Protein AF-S9VY07-F1 (afdb_monomer_lite)

Foldseek 3Di:
DDDDPDPPVPPPPVLQCQVVLVVLQVVLVVLVVQVPDVPRPDPPDLVVVLVVLVVVLVSCLVRLPRYDCVRHLVSVLSSVLSLPCLVVVDVSSLVSSVVSLLSLLVRSQQLSSSLSSLLSSLVSNVVVDPDPPRDPVSVLVNLVSLLVSLLSSLVSLLVRNDLVRQDPDLCQLVSLVVSLVSLVVSVVVCVVVVNPNVDDPVSSLNSNLSSLLSNLSSLLRRPPAPVSSVVSLVVSPVVHPDDLSSLLSVLVSLLSNLVVDDDDPVVLVVSLVVLLVSLVVNLVNPPDPPPPPDDDDDDDDDDPPPPPPPPDDPVSLVSSQSSLQSSLLSLLVVLDPVSLVSNLVSLVCCLVSVHALECSSCLSSLQSLLCVLHPVLVVSVCSNCVVRVYDDDLSSVLSVLSSCLNVLPLPVLVVSVVVCCVVPPPCVVVHDPSSVVSCVSSVNDDDDPPPPDDPVVVVVVVVVVPDDDDDDDDDDD

Radius of gyration: 31.9 Å; chains: 1; bounding box: 87×49×98 Å

Secondary structure (DSSP, 8-state):
-------GGGS--TTTTHHHHHHHHHHHHHHHHHHTSSS-SS---HHHHHHHHHHHHHHHHHHTTT--HHHHHHHHHHHHHHT-TTTS--HHHHHHHHHHHHHHHHH--GGGHHHHHHHHHHHHHHHT---TT--HHHHHHHHHHHHHHHHHHHHHHHHH--GGG--SS--HHHHHHHHHHHHHHHHHHHHHTTSTT---HHHHHHHHHHHHHHHHHHHHHH-SSHHHHHHHHHHHHHHS---HHHHHHHHHHHHHHHHHS---HHHHHHHHHHHHHHHHHHHHTS-----------------TT--------HHHHHHHHHHHHHHHHHHHHT--HHHHHHHHHHHHHHHHHT----HHHHHHHHHHHHTTT-THHHHHHHIIIIIT-----HHHHHHHHHHHHHHT-HHHHHHHHHHHHHHSTTHHHHS-HHHHHHHHHTTSSPPPP--S---HHHHHHHHHTT---PPPP----

Organism: NCBI:txid28005

Sequence (477 aa):
MTGGVVPLSSRAPAADGSALALFLDGAARFVMAGRGQTPPAVGLDAPWFGRFTDMLLRVLVANERTLQLARVGDALAHFLGLFDPDMDRSPPFEEAYFHFLSQLCACVTHEALGSRLALTVLRAAATAGDADGWSDDVLLARDRRHLRLARLCALHTVQHLTPANRPADRHVAALLQYTLERVDAVFQNNANQGNLLQLEESYEVQVRTEVTVALLRALRLEADSPDTFLRGATALADRCPSTVPIECELIAGKADLLEAFELEADVRQVVYTDLVTSLRNLVSYRPKTVSSAAGSGYSDTDDPDDIGVTLLDEETQKSLQEAHRIVLNALCGSHKEQCVQDAYNIVVVHKYHGLVVTKEIILPLTDLLSRRGDCRVFNLVDLCVLYSNSTVDMDIITHLFRSCAVAGDVYRAKTLLQLLQETIPGFLLKASAEVKDALRTLGILEAQPLHLFVSEEEQLVRSAMGIELTPPARLKR

pLDDT: mean 79.7, std 17.17, range [28.83, 95.88]

Structure (mmCIF, N/CA/C/O backbone):
data_AF-S9VY07-F1
#
_entry.id   AF-S9VY07-F1
#
loop_
_atom_site.group_PDB
_atom_site.id
_atom_site.type_symbol
_atom_site.label_atom_id
_atom_site.label_alt_id
_atom_site.label_comp_id
_atom_s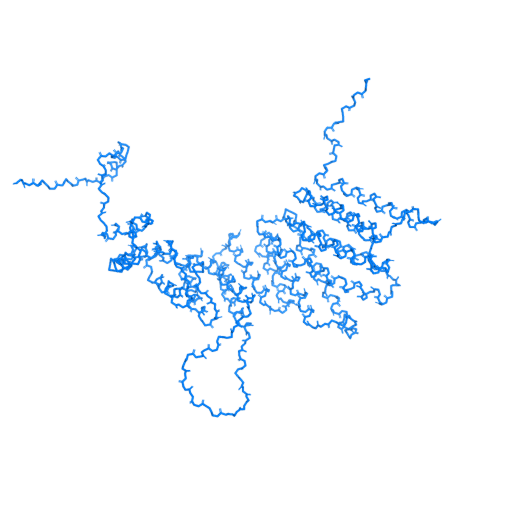ite.label_asym_id
_atom_site.label_entity_id
_atom_site.label_seq_id
_atom_site.pdbx_PDB_ins_code
_atom_site.Cartn_x
_atom_site.Cartn_y
_atom_site.Cartn_z
_atom_site.occupancy
_atom_site.B_iso_or_equiv
_atom_site.auth_seq_id
_atom_site.auth_comp_id
_atom_site.auth_asym_id
_atom_site.auth_atom_id
_atom_site.pdbx_PDB_model_num
ATOM 1 N N . MET A 1 1 ? -19.137 27.748 -51.843 1.00 38.47 1 MET A N 1
ATOM 2 C CA . MET A 1 1 ? -19.829 26.876 -50.873 1.00 38.47 1 MET A CA 1
ATOM 3 C C . MET A 1 1 ? -19.461 25.431 -51.169 1.00 38.47 1 MET A C 1
ATOM 5 O O . MET A 1 1 ? -19.992 24.868 -52.111 1.00 38.47 1 MET A O 1
ATOM 9 N N . THR A 1 2 ? -18.553 24.845 -50.395 1.00 37.09 2 THR A N 1
ATOM 10 C CA . THR A 1 2 ? -18.389 23.384 -50.285 1.00 37.09 2 THR A CA 1
ATOM 11 C C . THR A 1 2 ? -18.210 23.086 -48.804 1.00 37.09 2 THR A C 1
ATOM 13 O O . THR A 1 2 ? -17.099 22.942 -48.301 1.00 37.09 2 THR A O 1
ATOM 16 N N . GLY A 1 3 ? -19.331 23.132 -48.081 1.00 42.41 3 GLY A N 1
ATOM 17 C CA . GLY A 1 3 ? -19.412 22.717 -46.688 1.00 42.41 3 GLY A CA 1
ATOM 18 C C . GLY A 1 3 ? -19.311 21.201 -46.619 1.00 42.41 3 GLY A C 1
ATOM 19 O O . GLY A 1 3 ? -20.312 20.507 -46.759 1.00 42.41 3 GLY A O 1
ATOM 20 N N . GLY A 1 4 ? -18.095 20.693 -46.441 1.00 37.75 4 GLY A N 1
ATOM 21 C CA . GLY A 1 4 ? -17.877 19.317 -46.021 1.00 37.75 4 GLY A CA 1
ATOM 22 C C . GLY A 1 4 ? -18.123 19.225 -44.521 1.00 37.75 4 GLY A C 1
ATOM 23 O O . GLY A 1 4 ? -17.269 19.615 -43.729 1.00 37.75 4 GLY A O 1
ATOM 24 N N . VAL A 1 5 ? -19.298 18.739 -44.126 1.00 45.44 5 VAL A N 1
ATOM 25 C CA . VAL A 1 5 ? -19.537 18.294 -42.751 1.00 45.44 5 VAL A CA 1
ATOM 26 C C . VAL A 1 5 ? -18.712 17.025 -42.558 1.00 45.44 5 VAL A C 1
ATOM 28 O O . VAL A 1 5 ? -19.058 15.968 -43.078 1.00 45.44 5 VAL A O 1
ATOM 31 N N . VAL A 1 6 ? -17.587 17.143 -41.855 1.00 42.41 6 VAL A N 1
ATOM 32 C CA . VAL A 1 6 ? -16.815 15.984 -41.400 1.00 42.41 6 VAL A CA 1
ATOM 33 C C . VAL A 1 6 ? -17.680 15.250 -40.368 1.00 42.41 6 VAL A C 1
ATOM 35 O O . VAL A 1 6 ? -18.081 15.877 -39.381 1.00 42.41 6 VAL A O 1
ATOM 38 N N . PRO A 1 7 ? -18.025 13.968 -40.575 1.00 41.81 7 PRO A N 1
ATOM 39 C CA . PRO A 1 7 ? -18.867 13.244 -39.637 1.00 41.81 7 PRO A CA 1
ATOM 40 C C . PRO A 1 7 ? -18.153 13.154 -38.284 1.00 41.81 7 PRO A C 1
ATOM 42 O O . PRO A 1 7 ? -16.961 12.865 -38.210 1.00 41.81 7 PRO A O 1
ATOM 45 N N . LEU A 1 8 ? -18.877 13.391 -37.188 1.00 43.81 8 LEU A N 1
ATOM 46 C CA . LEU A 1 8 ? -18.336 13.289 -35.823 1.00 43.81 8 LEU A CA 1
ATOM 47 C C . LEU A 1 8 ? -17.736 11.900 -35.514 1.00 43.81 8 LEU A C 1
ATOM 49 O O . LEU A 1 8 ? -16.952 11.781 -34.579 1.00 43.81 8 LEU A O 1
ATOM 53 N N . SER A 1 9 ? -18.039 10.882 -36.329 1.00 42.19 9 SER A N 1
ATOM 54 C CA . SER A 1 9 ? -17.461 9.535 -36.274 1.00 42.19 9 SER A CA 1
ATOM 55 C C . SER A 1 9 ? -16.037 9.415 -36.835 1.00 42.19 9 SER A C 1
ATOM 57 O O . SER A 1 9 ? -15.424 8.368 -36.662 1.00 42.19 9 SER A O 1
ATOM 59 N N . SER A 1 10 ? -15.495 10.440 -37.507 1.00 41.25 10 SER A N 1
ATOM 60 C CA . SER A 1 10 ? -14.127 10.424 -38.055 1.00 41.25 10 SER A CA 1
ATOM 61 C C . SER A 1 10 ? -13.125 11.238 -37.232 1.00 41.25 10 SER A C 1
ATOM 63 O O . SER A 1 10 ? -11.996 11.456 -37.672 1.00 41.25 10 SER A O 1
ATOM 65 N N . ARG A 1 11 ? -13.514 11.718 -36.044 1.00 47.41 11 ARG A N 1
ATOM 66 C CA . ARG A 1 11 ? -12.556 12.268 -35.082 1.00 47.41 11 ARG A CA 1
ATOM 67 C C . ARG A 1 11 ? -11.916 11.089 -34.361 1.00 47.41 11 ARG A C 1
ATOM 69 O O . ARG A 1 11 ? -12.571 10.459 -33.538 1.00 47.41 11 ARG A O 1
ATOM 76 N N . ALA A 1 12 ? -10.650 10.796 -34.666 1.00 46.84 12 ALA A N 1
ATOM 77 C CA . ALA A 1 12 ? -9.834 9.995 -33.760 1.00 46.84 12 ALA A CA 1
ATOM 78 C C . ALA A 1 12 ? -9.990 10.613 -32.359 1.00 46.84 12 ALA A C 1
ATOM 80 O O . ALA A 1 12 ? -9.807 11.832 -32.236 1.00 46.84 12 ALA A O 1
ATOM 81 N N . PRO A 1 13 ? -10.404 9.854 -31.331 1.00 52.97 13 PRO A N 1
ATOM 82 C CA . PRO A 1 13 ? -10.549 10.421 -30.004 1.00 52.97 13 PRO A CA 1
ATOM 83 C C . PRO A 1 13 ? -9.169 10.920 -29.577 1.00 52.97 13 PRO A C 1
ATOM 85 O O . PRO A 1 13 ? -8.251 10.141 -29.361 1.00 52.97 13 PRO A O 1
ATOM 88 N N . ALA A 1 14 ? -8.977 12.237 -29.509 1.00 58.03 14 ALA A N 1
ATOM 89 C CA . ALA A 1 14 ? -7.702 12.790 -29.052 1.00 58.03 14 ALA A CA 1
ATOM 90 C C . ALA A 1 14 ? -7.455 12.449 -27.571 1.00 58.03 14 ALA A C 1
ATOM 92 O O . ALA A 1 14 ? -6.312 12.376 -27.133 1.00 58.03 14 ALA A O 1
ATOM 93 N N . ALA A 1 15 ? -8.538 12.202 -26.829 1.00 68.94 15 ALA A N 1
ATOM 94 C CA . ALA A 1 15 ? -8.528 11.959 -25.397 1.00 68.94 15 ALA A CA 1
ATOM 95 C C . ALA A 1 15 ? -7.979 10.574 -25.009 1.00 68.94 15 ALA A C 1
ATOM 97 O O . ALA A 1 15 ? -7.348 10.460 -23.965 1.00 68.94 15 ALA A O 1
ATOM 98 N N . ASP A 1 16 ? -8.168 9.537 -25.836 1.00 79.56 16 ASP A N 1
ATOM 99 C CA . ASP A 1 16 ? -7.760 8.160 -25.492 1.00 79.56 16 ASP A CA 1
ATOM 100 C C . ASP A 1 16 ? -6.270 7.864 -25.735 1.00 79.56 16 ASP A C 1
ATOM 102 O O . ASP A 1 16 ? -5.786 6.770 -25.442 1.00 79.56 16 ASP A O 1
ATOM 106 N N . GLY A 1 17 ? -5.536 8.847 -26.263 1.00 83.81 17 GLY A N 1
ATOM 107 C CA . GLY A 1 17 ? -4.116 8.737 -26.577 1.00 83.81 17 GLY A CA 1
ATOM 108 C C . GLY A 1 17 ? -3.799 8.284 -28.004 1.00 83.81 17 GLY A C 1
ATOM 109 O O . GLY A 1 17 ? -2.633 8.297 -28.382 1.00 83.81 17 GLY A O 1
ATOM 110 N N . SER A 1 18 ? -4.786 7.968 -28.850 1.00 85.94 18 SER A N 1
ATOM 111 C CA . SER A 1 18 ? -4.531 7.520 -30.237 1.00 85.94 18 SER A CA 1
ATOM 112 C C . SER A 1 18 ? -3.822 8.569 -31.090 1.00 85.94 18 SER A C 1
ATOM 114 O O . SER A 1 18 ? -2.914 8.255 -31.855 1.00 85.94 18 SER A O 1
ATOM 116 N N . ALA A 1 19 ? -4.231 9.834 -30.964 1.00 87.31 19 ALA A N 1
ATOM 117 C CA . ALA A 1 19 ? -3.586 10.932 -31.680 1.00 87.31 19 ALA A CA 1
ATOM 118 C C . ALA A 1 19 ? -2.133 11.126 -31.218 1.00 87.31 19 ALA A C 1
ATOM 120 O O . ALA A 1 19 ? -1.257 11.399 -32.037 1.00 87.31 19 ALA A O 1
ATOM 121 N N . LEU A 1 20 ? -1.880 10.940 -29.918 1.00 89.88 20 LEU A N 1
ATOM 122 C CA . LEU A 1 20 ? -0.539 11.001 -29.350 1.00 89.88 20 LEU A CA 1
ATOM 123 C C . LEU A 1 20 ? 0.331 9.845 -29.853 1.00 89.88 20 LEU A C 1
ATOM 125 O O . LEU A 1 20 ? 1.466 10.081 -30.248 1.00 89.88 20 LEU A O 1
ATOM 129 N N . ALA A 1 21 ? -0.210 8.629 -29.908 1.00 89.81 21 ALA A N 1
ATOM 130 C CA . ALA A 1 21 ? 0.486 7.464 -30.447 1.00 89.81 21 ALA A CA 1
ATOM 131 C C . ALA A 1 21 ? 0.898 7.674 -31.914 1.00 89.81 21 ALA A C 1
ATOM 133 O O . ALA A 1 21 ? 2.071 7.541 -32.249 1.00 89.81 21 ALA A O 1
ATOM 134 N N . LEU A 1 22 ? -0.028 8.129 -32.768 1.00 90.12 22 LEU A N 1
ATOM 135 C CA . LEU A 1 22 ? 0.272 8.453 -34.170 1.00 90.12 22 LEU A CA 1
ATOM 136 C C . LEU A 1 22 ? 1.329 9.557 -34.309 1.00 90.12 22 LEU A C 1
ATOM 138 O O . LEU A 1 22 ? 2.150 9.519 -35.226 1.00 90.12 22 LEU A O 1
ATOM 142 N N . PHE A 1 23 ? 1.305 10.549 -33.415 1.00 90.56 23 PHE A N 1
ATOM 143 C CA . PHE A 1 23 ? 2.318 11.598 -33.378 1.00 90.56 23 PHE A CA 1
ATOM 144 C C . PHE A 1 23 ? 3.695 11.044 -32.989 1.00 90.56 23 PHE A C 1
ATOM 146 O O . PHE A 1 23 ? 4.674 11.363 -33.660 1.00 90.56 23 PHE A O 1
ATOM 153 N N . LEU A 1 24 ? 3.769 10.198 -31.958 1.00 91.62 24 LEU A N 1
ATOM 154 C CA . LEU A 1 24 ? 5.006 9.547 -31.516 1.00 91.62 24 LEU A CA 1
ATOM 155 C C . LEU A 1 24 ? 5.577 8.628 -32.602 1.00 91.62 24 LEU A C 1
ATOM 157 O O . LEU A 1 24 ? 6.765 8.714 -32.895 1.00 91.62 24 LEU A O 1
ATOM 161 N N . ASP A 1 25 ? 4.736 7.845 -33.280 1.00 89.62 25 ASP A N 1
ATOM 162 C CA . ASP A 1 25 ? 5.143 7.008 -34.415 1.00 89.62 25 ASP A CA 1
ATOM 163 C C . ASP A 1 25 ? 5.641 7.845 -35.601 1.00 89.62 25 ASP A C 1
ATOM 165 O O . ASP A 1 25 ? 6.635 7.514 -36.253 1.00 89.62 25 ASP A O 1
ATOM 169 N N . GLY A 1 26 ? 4.959 8.954 -35.898 1.00 87.94 26 GLY A N 1
ATOM 170 C CA . GLY A 1 26 ? 5.384 9.903 -36.925 1.00 87.94 26 GLY A CA 1
ATOM 171 C C . GLY A 1 26 ? 6.735 10.540 -36.591 1.00 87.94 26 GLY A C 1
ATOM 172 O O . GLY A 1 26 ? 7.617 10.599 -37.450 1.00 87.94 26 GLY A O 1
ATOM 173 N N . ALA A 1 27 ? 6.919 10.958 -35.336 1.00 86.19 27 ALA A N 1
ATOM 174 C CA . ALA A 1 27 ? 8.178 11.491 -34.830 1.00 86.19 27 ALA A CA 1
ATOM 175 C C . ALA A 1 27 ? 9.293 10.435 -34.880 1.00 86.19 27 ALA A C 1
ATOM 177 O O . ALA A 1 27 ? 10.398 10.739 -35.323 1.00 86.19 27 ALA A O 1
ATOM 178 N N . ALA A 1 28 ? 8.995 9.184 -34.527 1.00 85.62 28 ALA A N 1
ATOM 179 C CA . ALA A 1 28 ? 9.933 8.072 -34.604 1.00 85.62 28 ALA A CA 1
ATOM 180 C C . ALA A 1 28 ? 10.423 7.836 -36.045 1.00 85.62 28 ALA A C 1
ATOM 182 O O . ALA A 1 28 ? 11.627 7.781 -36.304 1.00 85.62 28 ALA A O 1
ATOM 183 N N . ARG A 1 29 ? 9.504 7.802 -37.021 1.00 84.81 29 ARG A N 1
ATOM 184 C CA . ARG A 1 29 ? 9.857 7.695 -38.450 1.00 84.81 29 ARG A CA 1
ATOM 185 C C . ARG A 1 29 ? 10.685 8.881 -38.937 1.00 84.81 29 ARG A C 1
ATOM 187 O O . ARG A 1 29 ? 11.603 8.690 -39.731 1.00 84.81 29 ARG A O 1
ATOM 194 N N . PHE A 1 30 ? 10.377 10.089 -38.467 1.00 83.12 30 PHE A N 1
ATOM 195 C CA . PHE A 1 30 ? 11.139 11.291 -38.797 1.00 83.12 30 PHE A CA 1
ATOM 196 C C . PHE A 1 30 ? 12.583 11.214 -38.281 1.00 83.12 30 PHE A C 1
ATOM 198 O O . PHE A 1 30 ? 13.518 11.463 -39.040 1.00 83.12 30 PHE A O 1
ATOM 205 N N . VAL A 1 31 ? 12.769 10.802 -37.025 1.00 80.00 31 VAL A N 1
ATOM 206 C CA . VAL A 1 31 ? 14.091 10.596 -36.408 1.00 80.00 31 VAL A CA 1
ATOM 207 C C . VAL A 1 31 ? 14.893 9.546 -37.180 1.00 80.00 31 VAL A C 1
ATOM 209 O O . VAL A 1 31 ? 16.048 9.785 -37.534 1.00 80.00 31 VAL A O 1
ATOM 212 N N . MET A 1 32 ? 14.267 8.419 -37.526 1.00 78.25 32 MET A N 1
ATOM 213 C CA . MET A 1 32 ? 14.906 7.358 -38.311 1.00 78.25 32 MET A CA 1
ATOM 214 C C . MET A 1 32 ? 15.300 7.816 -39.721 1.00 78.25 32 MET A C 1
ATOM 216 O O . MET A 1 32 ? 16.401 7.514 -40.177 1.00 78.25 32 MET A O 1
ATOM 220 N N . ALA A 1 33 ? 14.445 8.586 -40.402 1.00 77.44 33 ALA A N 1
ATOM 221 C CA . ALA A 1 33 ? 14.758 9.153 -41.714 1.00 77.44 33 ALA A CA 1
ATOM 222 C C . ALA A 1 33 ? 15.911 10.173 -41.652 1.00 77.44 33 ALA A C 1
ATOM 224 O O . ALA A 1 33 ? 16.728 10.236 -42.572 1.00 77.44 33 ALA A O 1
ATOM 225 N N . GLY A 1 34 ? 16.004 10.939 -40.559 1.00 68.06 34 GLY A N 1
ATOM 226 C CA . GLY A 1 34 ? 17.078 11.905 -40.319 1.00 68.06 34 GLY A CA 1
ATOM 227 C C . GLY A 1 34 ? 18.448 11.263 -40.082 1.00 68.06 34 GLY A C 1
ATOM 228 O O . GLY A 1 34 ? 19.453 11.806 -40.537 1.00 68.06 34 GLY A O 1
ATOM 229 N N . ARG A 1 35 ? 18.503 10.078 -39.453 1.00 68.38 35 ARG A N 1
ATOM 230 C CA . ARG A 1 35 ? 19.755 9.326 -39.217 1.00 68.38 35 ARG A CA 1
ATOM 231 C C . ARG A 1 35 ? 20.443 8.842 -40.504 1.00 68.38 35 ARG A C 1
ATOM 233 O O . ARG A 1 35 ? 21.635 8.556 -40.479 1.00 68.38 35 ARG A O 1
ATOM 240 N N . GLY A 1 36 ? 19.722 8.773 -41.625 1.00 57.91 36 GLY A N 1
ATOM 241 C CA . GLY A 1 36 ? 20.257 8.356 -42.927 1.00 57.91 36 GLY A CA 1
ATOM 242 C C . GLY A 1 36 ? 20.818 9.482 -43.807 1.00 57.91 36 GLY A C 1
ATOM 243 O O . GLY A 1 36 ? 21.268 9.199 -44.916 1.00 57.91 36 GLY A O 1
ATOM 244 N N . GLN A 1 37 ? 20.770 10.747 -43.372 1.00 53.47 37 GLN A N 1
ATOM 245 C CA . GLN A 1 37 ? 21.160 11.900 -44.193 1.00 53.47 37 GLN A CA 1
ATOM 246 C C . GLN A 1 37 ? 22.403 12.603 -43.629 1.00 53.47 37 GLN A C 1
ATOM 248 O O . GLN A 1 37 ? 22.427 13.012 -42.472 1.00 53.47 37 GLN A O 1
ATOM 253 N N . THR A 1 38 ? 23.433 12.783 -44.463 1.00 49.25 38 THR A N 1
ATOM 254 C CA . THR A 1 38 ? 24.600 13.631 -44.166 1.00 49.25 38 THR A CA 1
ATOM 255 C C . THR A 1 38 ? 24.552 14.930 -44.982 1.00 49.25 38 THR A C 1
ATOM 257 O O . THR A 1 38 ? 24.545 14.843 -46.213 1.00 49.25 38 THR A O 1
ATOM 260 N N . PRO A 1 39 ? 24.601 16.120 -44.351 1.00 50.47 39 PRO A N 1
ATOM 261 C CA . PRO A 1 39 ? 24.521 16.350 -42.907 1.00 50.47 39 PRO A CA 1
ATOM 262 C C . PRO A 1 39 ? 23.080 16.155 -42.394 1.00 50.47 39 PRO A C 1
ATOM 264 O O . PRO A 1 39 ? 22.137 16.387 -43.155 1.00 50.47 39 PRO A O 1
ATOM 267 N N . PRO A 1 40 ? 22.882 15.770 -41.120 1.00 52.78 40 PRO A N 1
ATOM 268 C CA . PRO A 1 40 ? 21.544 15.709 -40.548 1.00 52.78 40 PRO A CA 1
ATOM 269 C C . PRO A 1 40 ? 20.955 17.125 -40.552 1.00 52.78 40 PRO A C 1
ATOM 271 O O . PRO A 1 40 ? 21.472 18.030 -39.900 1.00 52.78 40 PRO A O 1
ATOM 274 N N . ALA A 1 41 ? 19.885 17.340 -41.320 1.00 50.75 41 ALA A N 1
ATOM 275 C CA . ALA A 1 41 ? 19.258 18.655 -41.480 1.00 50.75 41 ALA A CA 1
ATOM 276 C C . ALA A 1 41 ? 18.595 19.181 -40.188 1.00 50.75 41 ALA A C 1
ATOM 278 O O . ALA A 1 41 ? 18.198 20.343 -40.124 1.00 50.75 41 ALA A O 1
ATOM 279 N N . VAL A 1 42 ? 18.476 18.338 -39.156 1.00 56.44 42 VAL A N 1
ATOM 280 C CA . VAL A 1 42 ? 17.889 18.665 -37.855 1.00 56.44 42 VAL A CA 1
ATOM 281 C C . VAL A 1 42 ? 18.865 18.256 -36.759 1.00 56.44 42 VAL A C 1
ATOM 283 O O . VAL A 1 42 ? 19.232 17.088 -36.659 1.00 56.44 42 VAL A O 1
ATOM 286 N N . GLY A 1 43 ? 19.278 19.222 -35.935 1.00 59.62 43 GLY A N 1
ATOM 287 C CA . GLY A 1 43 ? 20.061 18.980 -34.725 1.00 59.62 43 GLY A CA 1
ATOM 288 C C . GLY A 1 43 ? 19.219 18.247 -33.684 1.00 59.62 43 GLY A C 1
ATOM 289 O O . GLY A 1 43 ? 18.612 18.880 -32.826 1.00 59.62 43 GLY A O 1
ATOM 290 N N . LEU A 1 44 ? 19.147 16.921 -33.800 1.00 71.62 44 LEU A N 1
ATOM 291 C CA . LEU A 1 44 ? 18.573 16.020 -32.801 1.00 71.62 44 LEU A CA 1
ATOM 292 C C . LEU A 1 44 ? 19.566 15.890 -31.638 1.00 71.62 44 LEU A C 1
ATOM 294 O O . LEU A 1 44 ? 20.216 14.864 -31.483 1.00 71.62 44 LEU A O 1
ATOM 298 N N . ASP A 1 45 ? 19.747 16.974 -30.886 1.00 75.50 45 ASP A N 1
ATOM 299 C CA . ASP A 1 45 ? 20.634 17.071 -29.728 1.00 75.50 45 ASP A CA 1
ATOM 300 C C . ASP A 1 45 ? 19.858 16.942 -28.401 1.00 75.50 45 ASP A C 1
ATOM 302 O O . ASP A 1 45 ? 18.622 16.926 -28.373 1.00 75.50 45 ASP A O 1
ATOM 306 N N . ALA A 1 46 ? 20.575 16.837 -27.276 1.00 74.62 46 ALA A N 1
ATOM 307 C CA . ALA A 1 46 ? 19.951 16.705 -25.958 1.00 74.62 46 ALA A CA 1
ATOM 308 C C . ALA A 1 46 ? 18.976 17.866 -25.639 1.00 74.62 46 ALA A C 1
ATOM 310 O O . ALA A 1 46 ? 17.889 17.599 -25.123 1.00 74.62 46 ALA A O 1
ATOM 311 N N . PRO A 1 47 ? 19.273 19.138 -25.988 1.00 82.62 47 PRO A N 1
ATOM 312 C CA . PRO A 1 47 ? 18.309 20.236 -25.884 1.00 82.62 47 PRO A CA 1
ATOM 313 C C . PRO A 1 47 ? 17.023 20.045 -26.696 1.00 82.62 47 PRO A C 1
ATOM 315 O O . PRO A 1 47 ? 15.941 20.411 -26.230 1.00 82.62 47 PRO A O 1
ATOM 318 N N . TRP A 1 48 ? 17.103 19.523 -27.924 1.00 84.94 48 TRP A N 1
ATOM 319 C CA . TRP A 1 48 ? 15.913 19.184 -28.703 1.00 84.94 48 TRP A CA 1
ATOM 320 C C . TRP A 1 48 ? 15.093 18.094 -28.012 1.00 84.94 48 TRP A C 1
ATOM 322 O O . TRP A 1 48 ? 13.889 18.287 -27.829 1.00 84.94 48 TRP A O 1
ATOM 332 N N . PHE A 1 49 ? 15.746 17.013 -27.570 1.00 84.19 49 PHE A N 1
ATOM 333 C CA . PHE A 1 49 ? 15.084 15.910 -26.874 1.00 84.19 49 PHE A CA 1
ATOM 334 C C . PHE A 1 49 ? 14.384 16.404 -25.605 1.00 84.19 49 PHE A C 1
ATOM 336 O O . PHE A 1 49 ? 13.184 16.188 -25.463 1.00 84.19 49 PHE A O 1
ATOM 343 N N . GLY A 1 50 ? 15.079 17.183 -24.768 1.00 84.50 50 GLY A N 1
ATOM 344 C CA . GLY A 1 50 ? 14.520 17.778 -23.551 1.00 84.50 50 GLY A CA 1
ATOM 345 C C . GLY A 1 50 ? 13.273 18.633 -23.809 1.00 84.50 50 GLY A C 1
ATOM 346 O O . GLY A 1 50 ? 12.259 18.482 -23.132 1.00 84.50 50 GLY A O 1
ATOM 347 N N . ARG A 1 51 ? 13.291 19.490 -24.842 1.00 88.19 51 ARG A N 1
ATOM 348 C CA . ARG A 1 51 ? 12.110 20.295 -25.222 1.00 88.19 51 ARG A CA 1
ATOM 349 C C . ARG A 1 51 ? 10.945 19.433 -25.707 1.00 88.19 51 ARG A C 1
ATOM 351 O O . ARG A 1 51 ? 9.790 19.753 -25.422 1.00 88.19 51 ARG A O 1
ATOM 358 N N . PHE A 1 52 ? 11.235 18.371 -26.455 1.00 88.38 52 PHE A N 1
ATOM 359 C CA . PHE A 1 52 ? 10.215 17.446 -26.935 1.00 88.38 52 PHE A CA 1
ATOM 360 C C . PHE A 1 52 ? 9.584 16.670 -25.774 1.00 88.38 52 PHE A C 1
ATOM 362 O O . PHE A 1 52 ? 8.359 16.602 -25.683 1.00 88.38 52 PHE A O 1
ATOM 369 N N . THR A 1 53 ? 10.399 16.138 -24.862 1.00 89.44 53 THR A N 1
ATOM 370 C CA . THR A 1 53 ? 9.928 15.403 -23.684 1.00 89.44 53 THR A CA 1
ATOM 371 C C . THR A 1 53 ? 9.147 16.290 -22.717 1.00 89.44 53 THR A C 1
ATOM 373 O O . THR A 1 53 ? 8.135 15.845 -22.186 1.00 89.44 53 THR A O 1
ATOM 376 N N . ASP A 1 54 ? 9.520 17.564 -22.560 1.00 90.12 54 ASP A N 1
ATOM 377 C CA . ASP A 1 54 ? 8.749 18.543 -21.779 1.00 90.12 54 ASP A CA 1
ATOM 378 C C . ASP A 1 54 ? 7.359 18.793 -22.379 1.00 90.12 54 ASP A C 1
ATOM 380 O O . ASP A 1 54 ? 6.350 18.835 -21.668 1.00 90.12 54 ASP A O 1
ATOM 384 N N . MET A 1 55 ? 7.283 18.966 -23.703 1.00 91.56 55 MET A N 1
ATOM 385 C CA . MET A 1 55 ? 6.006 19.105 -24.405 1.00 91.56 55 MET A CA 1
ATOM 386 C C . MET A 1 55 ? 5.161 17.839 -24.238 1.00 91.56 55 MET A C 1
ATOM 388 O O . MET A 1 55 ? 3.975 17.929 -23.921 1.00 91.56 55 MET A O 1
ATOM 392 N N . LEU A 1 56 ? 5.773 16.669 -24.425 1.00 91.19 56 LEU A N 1
ATOM 393 C CA . LEU A 1 56 ? 5.121 15.376 -24.274 1.00 91.19 56 LEU A CA 1
ATOM 394 C C . LEU A 1 56 ? 4.567 15.189 -22.858 1.00 91.19 56 LEU A C 1
ATOM 396 O O . LEU A 1 56 ? 3.406 14.817 -22.710 1.00 91.19 56 LEU A O 1
ATOM 400 N N . LEU A 1 57 ? 5.347 15.524 -21.828 1.00 92.25 57 LEU A N 1
ATOM 401 C CA . LEU A 1 57 ? 4.914 15.458 -20.436 1.00 92.25 57 LEU A CA 1
ATOM 402 C C . LEU A 1 57 ? 3.684 16.337 -20.190 1.00 92.25 57 LEU A C 1
ATOM 404 O O . LEU A 1 57 ? 2.714 15.879 -19.595 1.00 92.25 57 LEU A O 1
ATOM 408 N N . ARG A 1 58 ? 3.673 17.576 -20.699 1.00 90.19 58 ARG A N 1
ATOM 409 C CA . ARG A 1 58 ? 2.508 18.472 -20.573 1.00 90.19 58 ARG A CA 1
ATOM 410 C C . ARG A 1 58 ? 1.256 17.883 -21.216 1.00 90.19 58 ARG A C 1
ATOM 412 O O . ARG A 1 58 ? 0.172 18.011 -20.653 1.00 90.19 58 ARG A O 1
ATOM 419 N N . VAL A 1 59 ? 1.399 17.239 -22.375 1.00 88.56 59 VAL A N 1
ATOM 420 C CA . VAL A 1 59 ? 0.281 16.564 -23.050 1.00 88.56 59 VAL A CA 1
ATOM 421 C C . VAL A 1 59 ? -0.200 15.365 -22.234 1.00 88.56 59 VAL A C 1
ATOM 423 O O . VAL A 1 59 ? -1.408 15.202 -22.072 1.00 88.56 59 VAL A O 1
ATOM 426 N N . LEU A 1 60 ? 0.715 14.559 -21.693 1.00 90.31 60 LEU A N 1
ATOM 427 C CA . LEU A 1 60 ? 0.373 13.397 -20.873 1.00 90.31 60 LEU A CA 1
ATOM 428 C C . LEU A 1 60 ? -0.362 13.807 -19.591 1.00 90.31 60 LEU A C 1
ATOM 430 O O . LEU A 1 60 ? -1.432 13.276 -19.312 1.00 90.31 60 LEU A O 1
ATOM 434 N N . VAL A 1 61 ? 0.148 14.809 -18.871 1.00 89.62 61 VAL A N 1
ATOM 435 C CA . VAL A 1 61 ? -0.480 15.348 -17.652 1.00 89.62 61 VAL A CA 1
ATOM 436 C C . VAL A 1 61 ? -1.864 15.925 -17.950 1.00 89.62 61 VAL A C 1
ATOM 438 O O . VAL A 1 61 ? -2.822 15.634 -17.241 1.00 89.62 61 VAL A O 1
ATOM 441 N N . ALA A 1 62 ? -2.011 16.700 -19.030 1.00 87.25 62 ALA A N 1
ATOM 442 C CA . ALA A 1 62 ? -3.293 17.310 -19.386 1.00 87.25 62 ALA A CA 1
ATOM 443 C C . ALA A 1 62 ? -4.391 16.285 -19.730 1.00 87.25 62 ALA A C 1
ATOM 445 O O . ALA A 1 62 ? -5.573 16.620 -19.666 1.00 87.25 62 ALA A O 1
ATOM 446 N N . ASN A 1 63 ? -4.012 15.057 -20.100 1.00 87.19 63 ASN A N 1
ATOM 447 C CA . ASN A 1 63 ? -4.937 14.013 -20.539 1.00 87.19 63 ASN A CA 1
ATOM 448 C C . ASN A 1 63 ? -4.918 12.767 -19.633 1.00 87.19 63 ASN A C 1
ATOM 450 O O . ASN A 1 63 ? -5.551 11.774 -19.978 1.00 87.19 63 ASN A O 1
ATOM 454 N N . GLU A 1 64 ? -4.245 12.791 -18.476 1.00 86.38 64 GLU A N 1
ATOM 455 C CA . GLU A 1 64 ? -3.935 11.585 -17.681 1.00 86.38 64 GLU A CA 1
ATOM 456 C C . GLU A 1 64 ? -5.144 10.684 -17.367 1.00 86.38 64 GLU A C 1
ATOM 458 O O . GLU A 1 64 ? -5.004 9.469 -17.282 1.00 86.38 64 GLU A O 1
ATOM 463 N N . ARG A 1 65 ? -6.346 11.263 -17.249 1.00 85.81 65 ARG A N 1
ATOM 464 C CA . ARG A 1 65 ? -7.587 10.547 -16.908 1.00 85.81 65 ARG A CA 1
ATOM 465 C C . ARG A 1 65 ? -8.238 9.827 -18.081 1.00 85.81 65 ARG A C 1
ATOM 467 O O . ARG A 1 65 ? -9.112 8.993 -17.877 1.00 85.81 65 ARG A O 1
ATOM 474 N N . THR A 1 66 ? -7.900 10.214 -19.305 1.00 86.50 66 THR A N 1
ATOM 475 C CA . THR A 1 66 ? -8.530 9.683 -20.519 1.00 86.50 66 THR A CA 1
ATOM 476 C C . THR A 1 66 ? -7.591 8.793 -21.319 1.00 86.50 66 THR A C 1
ATOM 478 O O . THR A 1 66 ? -8.064 8.016 -22.145 1.00 86.50 66 THR A O 1
ATOM 481 N N . LEU A 1 67 ? -6.281 8.884 -21.075 1.00 86.38 67 LEU A N 1
ATOM 482 C CA . LEU A 1 67 ? -5.268 8.112 -21.785 1.00 86.38 67 LEU A CA 1
ATOM 483 C C . LEU A 1 67 ? -5.395 6.611 -21.515 1.00 86.38 67 LEU A C 1
ATOM 485 O O . LEU A 1 67 ? -5.492 6.171 -20.373 1.00 86.38 67 LEU A O 1
ATOM 489 N N . GLN A 1 68 ? -5.304 5.822 -22.583 1.00 86.06 68 GLN A N 1
ATOM 490 C CA . GLN A 1 68 ? -5.251 4.366 -22.500 1.00 86.06 68 GLN A CA 1
ATOM 491 C C . GLN A 1 68 ? -3.811 3.884 -22.660 1.00 86.06 68 GLN A C 1
ATOM 493 O O . GLN A 1 68 ? -3.159 4.161 -23.673 1.00 86.06 68 GLN A O 1
ATOM 498 N N . LEU A 1 69 ? -3.328 3.109 -21.683 1.00 85.06 69 LEU A N 1
ATOM 499 C CA . LEU A 1 69 ? -1.966 2.569 -21.691 1.00 85.06 69 LEU A CA 1
ATOM 500 C C . LEU A 1 69 ? -1.695 1.757 -22.963 1.00 85.06 69 LEU A C 1
ATOM 502 O O . LEU A 1 69 ? -0.667 1.955 -23.599 1.00 85.06 69 LEU A O 1
ATOM 506 N N . ALA A 1 70 ? -2.648 0.915 -23.373 1.00 84.94 70 ALA A N 1
ATOM 507 C CA . ALA A 1 70 ? -2.530 0.060 -24.555 1.00 84.94 70 ALA A CA 1
ATOM 508 C C . ALA A 1 70 ? -2.334 0.831 -25.874 1.00 84.94 70 ALA A C 1
ATOM 510 O O . ALA A 1 70 ? -1.892 0.250 -26.859 1.00 84.94 70 ALA A O 1
ATOM 511 N N . ARG A 1 71 ? -2.679 2.126 -25.922 1.00 84.94 71 ARG A N 1
ATOM 512 C CA . ARG A 1 71 ? -2.510 2.951 -27.128 1.00 84.94 71 ARG A CA 1
ATOM 513 C C . ARG A 1 71 ? -1.212 3.738 -27.117 1.00 84.94 71 ARG A C 1
ATOM 515 O O . ARG A 1 71 ? -0.578 3.876 -28.155 1.00 84.94 71 ARG A O 1
ATOM 522 N N . VAL A 1 72 ? -0.835 4.280 -25.960 1.00 89.38 72 VAL A N 1
ATOM 523 C CA . VAL A 1 72 ? 0.309 5.200 -25.847 1.00 89.38 72 VAL A CA 1
ATOM 524 C C . VAL A 1 72 ? 1.591 4.486 -25.442 1.00 89.38 72 VAL A C 1
ATOM 526 O O . VAL A 1 72 ? 2.661 4.912 -25.862 1.00 89.38 72 VAL A O 1
ATOM 529 N N . GLY A 1 73 ? 1.502 3.416 -24.649 1.00 89.06 73 GLY A N 1
ATOM 530 C CA . GLY A 1 73 ? 2.657 2.735 -24.064 1.00 89.06 73 GLY A CA 1
ATOM 531 C C . GLY A 1 73 ? 3.651 2.245 -25.109 1.00 89.06 73 GLY A C 1
ATOM 532 O O . GLY A 1 73 ? 4.821 2.611 -25.040 1.00 89.06 73 GLY A O 1
ATOM 533 N N . ASP A 1 74 ? 3.178 1.505 -26.112 1.00 88.56 74 ASP A N 1
ATOM 534 C CA . ASP A 1 74 ? 4.041 0.945 -27.158 1.00 88.56 74 ASP A CA 1
ATOM 535 C C . ASP A 1 74 ? 4.641 2.030 -28.060 1.00 88.56 74 ASP A C 1
ATOM 537 O O . ASP A 1 74 ? 5.831 1.989 -28.366 1.00 88.56 74 ASP A O 1
ATOM 541 N N . ALA A 1 75 ? 3.855 3.044 -28.438 1.00 89.88 75 ALA A N 1
ATOM 542 C CA . ALA A 1 75 ? 4.336 4.162 -29.254 1.00 89.88 75 ALA A CA 1
ATOM 543 C C . ALA A 1 75 ? 5.378 5.011 -28.503 1.00 89.88 75 ALA A C 1
ATOM 545 O O . ALA A 1 75 ? 6.390 5.425 -29.071 1.00 89.88 75 ALA A O 1
ATOM 546 N N . LEU A 1 76 ? 5.162 5.238 -27.203 1.00 91.62 76 LEU A N 1
ATOM 547 C CA . LEU A 1 76 ? 6.114 5.920 -26.330 1.00 91.62 76 LEU A CA 1
ATOM 548 C C . LEU A 1 76 ? 7.397 5.108 -26.173 1.00 91.62 76 LEU A C 1
ATOM 550 O O . LEU A 1 76 ? 8.486 5.657 -26.314 1.00 91.62 76 LEU A O 1
ATOM 554 N N . ALA A 1 77 ? 7.271 3.809 -25.915 1.00 89.00 77 ALA A N 1
ATOM 555 C CA . ALA A 1 77 ? 8.395 2.897 -25.795 1.00 89.00 77 ALA A CA 1
ATOM 556 C C . ALA A 1 77 ? 9.210 2.815 -27.090 1.00 89.00 77 ALA A C 1
ATOM 558 O O . ALA A 1 77 ? 10.436 2.885 -27.046 1.00 89.00 77 ALA A O 1
ATOM 559 N N . HIS A 1 78 ? 8.541 2.753 -28.243 1.00 87.25 78 HIS A N 1
ATOM 560 C CA . HIS A 1 78 ? 9.194 2.774 -29.544 1.00 87.25 78 HIS A CA 1
ATOM 561 C C . HIS A 1 78 ? 9.951 4.085 -29.780 1.00 87.25 78 HIS A C 1
ATOM 563 O O . HIS A 1 78 ? 11.129 4.053 -30.131 1.00 87.25 78 HIS A O 1
ATOM 569 N N . PHE A 1 79 ? 9.305 5.233 -29.546 1.00 87.44 79 PHE A N 1
ATOM 570 C CA . PHE A 1 79 ? 9.932 6.544 -29.709 1.00 87.44 79 PHE A CA 1
ATOM 571 C C . PHE A 1 79 ? 11.146 6.716 -28.789 1.00 87.44 79 PHE A C 1
ATOM 573 O O . PHE A 1 79 ? 12.219 7.092 -29.253 1.00 87.44 79 PHE A O 1
ATOM 580 N N . LEU A 1 80 ? 10.996 6.415 -27.497 1.00 86.44 80 LEU A N 1
ATOM 581 C CA . LEU A 1 80 ? 12.074 6.533 -26.516 1.00 86.44 80 LEU A CA 1
ATOM 582 C C . LEU A 1 80 ? 13.216 5.551 -26.788 1.00 86.44 80 LEU A C 1
ATOM 584 O O . LEU A 1 80 ? 14.371 5.924 -26.615 1.00 86.44 80 LEU A O 1
ATOM 588 N N . GLY A 1 81 ? 12.914 4.351 -27.291 1.00 78.62 81 GLY A N 1
ATOM 589 C CA . GLY A 1 81 ? 13.920 3.375 -27.708 1.00 78.62 81 GLY A CA 1
ATOM 590 C C . GLY A 1 81 ? 14.817 3.864 -28.851 1.00 78.62 81 GLY A C 1
ATOM 591 O O . GLY A 1 81 ? 15.950 3.412 -28.977 1.00 78.62 81 GLY A O 1
ATOM 592 N N . LEU A 1 82 ? 14.378 4.836 -29.661 1.00 76.25 82 LEU A N 1
ATOM 593 C CA . LEU A 1 82 ? 15.254 5.454 -30.664 1.00 76.25 82 LEU A CA 1
ATOM 594 C C . LEU A 1 82 ? 16.352 6.314 -30.043 1.00 76.25 82 LEU A C 1
ATOM 596 O O . LEU A 1 82 ? 17.416 6.462 -30.645 1.00 76.25 82 LEU A O 1
ATOM 600 N N . PHE A 1 83 ? 16.080 6.875 -28.870 1.00 74.06 83 PHE A N 1
ATOM 601 C CA . PHE A 1 83 ? 16.990 7.711 -28.096 1.00 74.06 83 PHE A CA 1
ATOM 602 C C . PHE A 1 83 ? 17.612 6.941 -26.936 1.00 74.06 83 PHE A C 1
ATOM 604 O O . PHE A 1 83 ? 18.109 7.571 -26.004 1.00 74.06 83 PHE A O 1
ATOM 611 N N . ASP A 1 84 ? 17.570 5.602 -26.977 1.00 66.50 84 ASP A N 1
ATOM 612 C CA . ASP A 1 84 ? 18.218 4.782 -25.965 1.00 66.50 84 ASP A CA 1
ATOM 613 C C . ASP A 1 84 ? 19.698 5.202 -25.877 1.00 66.50 84 ASP A C 1
ATOM 615 O O . ASP A 1 84 ? 20.412 5.129 -26.887 1.00 66.50 84 ASP A O 1
ATOM 619 N N . PRO A 1 85 ? 20.167 5.695 -24.715 1.00 58.06 85 PRO A N 1
ATOM 620 C CA . PRO A 1 85 ? 21.532 6.195 -24.564 1.00 58.06 85 PRO A CA 1
ATOM 621 C C . PRO A 1 85 ? 22.611 5.147 -24.871 1.00 58.06 85 PRO A C 1
ATOM 623 O O . PRO A 1 85 ? 23.772 5.496 -25.078 1.00 58.06 85 PRO A O 1
ATOM 626 N N . ASP A 1 86 ? 22.239 3.866 -24.936 1.00 55.34 86 ASP A N 1
ATOM 627 C CA . ASP A 1 86 ? 23.138 2.784 -25.348 1.00 55.34 86 ASP A CA 1
ATOM 628 C C . ASP A 1 86 ? 23.535 2.901 -26.835 1.00 55.34 86 ASP A C 1
ATOM 630 O O . ASP A 1 86 ? 24.605 2.434 -27.236 1.00 55.34 86 ASP A O 1
ATOM 634 N N . MET A 1 87 ? 22.716 3.594 -27.639 1.00 54.00 87 MET A N 1
ATOM 635 C CA . MET A 1 87 ? 22.957 3.893 -29.054 1.00 54.00 87 MET A CA 1
ATOM 636 C C . MET A 1 87 ? 23.646 5.251 -29.274 1.00 54.00 87 MET A C 1
ATOM 638 O O . MET A 1 87 ? 24.476 5.364 -30.175 1.00 54.00 87 MET A O 1
ATOM 642 N N . ASP A 1 88 ? 23.350 6.265 -28.452 1.00 55.88 88 ASP A N 1
ATOM 643 C CA . ASP A 1 88 ? 23.947 7.611 -28.509 1.00 55.88 88 ASP A CA 1
ATOM 644 C C . ASP A 1 88 ? 24.676 7.914 -27.182 1.00 55.88 88 ASP A C 1
ATOM 646 O O . ASP A 1 88 ? 24.085 8.399 -26.217 1.00 55.88 88 ASP A O 1
ATOM 650 N N . ARG A 1 89 ? 25.990 7.627 -27.138 1.00 57.75 89 ARG A N 1
ATOM 651 C CA . ARG A 1 89 ? 26.890 7.677 -25.954 1.00 57.75 89 ARG A CA 1
ATOM 652 C C . ARG A 1 89 ? 27.163 9.083 -25.386 1.00 57.75 89 ARG A C 1
ATOM 654 O O . ARG A 1 89 ? 28.272 9.381 -24.938 1.00 57.75 89 ARG A O 1
ATOM 661 N N . SER A 1 90 ? 26.199 9.989 -25.442 1.00 64.94 90 SER A N 1
ATOM 662 C CA . SER A 1 90 ? 26.345 11.349 -24.927 1.00 64.94 90 SER A CA 1
ATOM 663 C C . SER A 1 90 ? 25.710 11.476 -23.535 1.00 64.94 90 SER A C 1
ATOM 665 O O . SER A 1 90 ? 24.485 11.403 -23.432 1.00 64.94 90 SER A O 1
ATOM 667 N N . PRO A 1 91 ? 26.495 11.755 -22.473 1.00 65.19 91 PRO A N 1
ATOM 668 C CA . PRO A 1 91 ? 25.981 11.919 -21.109 1.00 65.19 91 PRO A CA 1
ATOM 669 C C . PRO A 1 91 ? 24.785 12.883 -20.951 1.00 65.19 91 PRO A C 1
ATOM 671 O O . PRO A 1 91 ? 23.884 12.553 -20.180 1.00 65.19 91 PRO A O 1
ATOM 674 N N . PRO A 1 92 ? 24.668 14.017 -21.684 1.00 73.69 92 PRO A N 1
ATOM 675 C CA . PRO A 1 92 ? 23.496 14.887 -21.536 1.00 73.69 92 PRO A CA 1
ATOM 676 C C . PRO A 1 92 ? 22.175 14.241 -21.987 1.00 73.69 92 PRO A C 1
ATOM 678 O O . PRO A 1 92 ? 21.112 14.675 -21.548 1.00 73.69 92 PRO A O 1
ATOM 681 N N . PHE A 1 93 ? 22.209 13.215 -22.845 1.00 75.75 93 PHE A N 1
ATOM 682 C CA . PHE A 1 93 ? 20.998 12.489 -23.237 1.00 75.75 93 PHE A CA 1
ATOM 683 C C . PHE A 1 93 ? 20.533 11.513 -22.163 1.00 75.75 93 PHE A C 1
ATOM 685 O O . PHE A 1 93 ? 19.335 11.421 -21.915 1.00 75.75 93 PHE A O 1
ATOM 692 N N . GLU A 1 94 ? 21.458 10.820 -21.499 1.00 77.00 94 GLU A N 1
ATOM 693 C CA . GLU A 1 94 ? 21.112 9.897 -20.417 1.00 77.00 94 GLU A CA 1
ATOM 694 C C . GLU A 1 94 ? 20.443 10.632 -19.246 1.00 77.00 94 GLU A C 1
ATOM 696 O O . GLU A 1 94 ? 19.415 10.184 -18.732 1.00 77.00 94 GLU A O 1
ATOM 701 N N . GLU A 1 95 ? 20.971 11.799 -18.870 1.00 82.19 95 GLU A N 1
ATOM 702 C CA . GLU A 1 95 ? 20.368 12.638 -17.832 1.00 82.19 95 GLU A CA 1
ATOM 703 C C . GLU A 1 95 ? 18.983 13.147 -18.239 1.00 82.19 95 GLU A C 1
ATOM 705 O O . GLU A 1 95 ? 18.045 13.058 -17.446 1.00 82.19 95 GLU A O 1
ATOM 710 N N . ALA A 1 96 ? 18.821 13.622 -19.479 1.00 83.44 96 ALA A N 1
ATOM 711 C CA . ALA A 1 96 ? 17.529 14.083 -19.985 1.00 83.44 96 ALA A CA 1
ATOM 712 C C . ALA A 1 96 ? 16.490 12.948 -20.036 1.00 83.44 96 ALA A C 1
ATOM 714 O O . ALA A 1 96 ? 15.333 13.149 -19.665 1.00 83.44 96 ALA A O 1
ATOM 715 N N . TYR A 1 97 ? 16.906 11.744 -20.439 1.00 85.56 97 TYR A N 1
ATOM 716 C CA . TYR A 1 97 ? 16.066 10.548 -20.482 1.00 85.56 97 TYR A CA 1
ATOM 717 C C . TYR A 1 97 ? 15.583 10.141 -19.087 1.00 85.56 97 TYR A C 1
ATOM 719 O O . TYR A 1 97 ? 14.383 9.960 -18.861 1.00 85.56 97 TYR A O 1
ATOM 727 N N . PHE A 1 98 ? 16.505 10.044 -18.125 1.00 86.31 98 PHE A N 1
ATOM 728 C CA . PHE A 1 98 ? 16.160 9.701 -16.747 1.00 86.31 98 PHE A CA 1
ATOM 729 C C . PHE A 1 98 ? 15.296 10.785 -16.093 1.00 86.31 98 PHE A C 1
ATOM 731 O O . PHE A 1 98 ? 14.315 10.469 -15.420 1.00 86.31 98 PHE A O 1
ATOM 738 N N . HIS A 1 99 ? 15.622 12.060 -16.319 1.00 89.38 99 HIS A N 1
ATOM 739 C CA . HIS A 1 99 ? 14.832 13.186 -15.832 1.00 89.38 99 HIS A CA 1
ATOM 740 C C . HIS A 1 99 ? 13.396 13.133 -16.365 1.00 89.38 99 HIS A C 1
ATOM 742 O O . HIS A 1 99 ? 12.456 13.263 -15.584 1.00 89.38 99 HIS A O 1
ATOM 748 N N . PHE A 1 100 ? 13.214 12.859 -17.660 1.00 91.31 100 PHE A N 1
ATOM 749 C CA . PHE A 1 100 ? 11.884 12.700 -18.239 1.00 91.31 100 PHE A CA 1
ATOM 750 C C . PHE A 1 100 ? 11.103 11.546 -17.599 1.00 91.31 100 PHE A C 1
ATOM 752 O O . PHE A 1 100 ? 9.967 11.756 -17.187 1.00 91.31 100 PHE A O 1
ATOM 759 N N . LEU A 1 101 ? 11.687 10.348 -17.468 1.00 91.31 101 LEU A N 1
ATOM 760 C CA . LEU A 1 101 ? 10.988 9.208 -16.854 1.00 91.31 101 LEU A CA 1
ATOM 761 C C . LEU A 1 101 ? 10.670 9.440 -15.371 1.00 91.31 101 LEU A C 1
ATOM 763 O O . LEU A 1 101 ? 9.613 9.029 -14.893 1.00 91.31 101 LEU A O 1
ATOM 767 N N . SER A 1 102 ? 11.550 10.140 -14.656 1.00 91.69 102 SER A N 1
ATOM 768 C CA . SER A 1 102 ? 11.297 10.579 -13.284 1.00 91.69 102 SER A CA 1
ATOM 769 C C . SER A 1 102 ? 10.092 11.519 -13.210 1.00 91.69 102 SER A C 1
ATOM 771 O O . SER A 1 102 ? 9.150 11.273 -12.456 1.00 91.69 102 SER A O 1
ATOM 773 N N . GLN A 1 103 ? 10.059 12.548 -14.061 1.00 93.81 103 GLN A N 1
ATOM 774 C CA . GLN A 1 103 ? 8.927 13.471 -14.131 1.00 93.81 103 GLN A CA 1
ATOM 775 C C . GLN A 1 103 ? 7.641 12.797 -14.614 1.00 93.81 103 GLN A C 1
ATOM 777 O O . GLN A 1 103 ? 6.562 13.126 -14.129 1.00 93.81 103 GLN A O 1
ATOM 782 N N . LEU A 1 104 ? 7.734 11.832 -15.529 1.00 93.62 104 LEU A N 1
ATOM 783 C CA . LEU A 1 104 ? 6.594 11.049 -15.992 1.00 93.62 104 LEU A CA 1
ATOM 784 C C . LEU A 1 104 ? 5.930 10.319 -14.820 1.00 93.62 104 LEU A C 1
ATOM 786 O O . LEU A 1 104 ? 4.721 10.443 -14.637 1.00 93.62 104 LEU A O 1
ATOM 790 N N . CYS A 1 105 ? 6.718 9.620 -14.000 1.00 92.62 105 CYS A N 1
ATOM 791 C CA . CYS A 1 105 ? 6.228 8.931 -12.807 1.00 92.62 105 CYS A CA 1
ATOM 792 C C . CYS A 1 105 ? 5.672 9.892 -11.746 1.00 92.62 105 CYS A C 1
ATOM 794 O O . CYS A 1 105 ? 4.669 9.574 -11.114 1.00 92.62 105 CYS A O 1
ATOM 796 N N . ALA A 1 106 ? 6.297 11.058 -11.562 1.00 91.00 106 ALA A N 1
ATOM 797 C CA . ALA A 1 106 ? 5.908 12.020 -10.533 1.00 91.00 106 ALA A CA 1
ATOM 798 C C . ALA A 1 106 ? 4.689 12.882 -10.906 1.00 91.00 106 ALA A C 1
ATOM 800 O O . ALA A 1 106 ? 3.927 13.280 -10.028 1.00 91.00 106 ALA A O 1
ATOM 801 N N . CYS A 1 107 ? 4.512 13.217 -12.187 1.00 91.12 107 CYS A N 1
ATOM 802 C CA . CYS A 1 107 ? 3.481 14.158 -12.633 1.00 91.12 107 CYS A CA 1
ATOM 803 C C . CYS A 1 107 ? 2.227 13.477 -13.190 1.00 91.12 107 CYS A C 1
ATOM 805 O O . CYS A 1 107 ? 1.158 14.079 -13.138 1.00 91.12 107 CYS A O 1
ATOM 807 N N . VAL A 1 108 ? 2.338 12.257 -13.724 1.00 89.38 108 VAL A N 1
ATOM 808 C CA . VAL A 1 108 ? 1.204 11.507 -14.289 1.00 89.38 108 VAL A CA 1
ATOM 809 C C . VAL A 1 108 ? 0.782 10.442 -13.282 1.00 89.38 108 VAL A C 1
ATOM 811 O O . VAL A 1 108 ? 1.215 9.289 -13.334 1.00 89.38 108 VAL A O 1
ATOM 814 N N . THR A 1 109 ? -0.029 10.858 -12.313 1.00 88.69 109 THR A N 1
ATOM 815 C CA . THR A 1 109 ? -0.262 10.085 -11.078 1.00 88.69 109 THR A CA 1
ATOM 816 C C . THR A 1 109 ? -1.568 9.300 -11.091 1.00 88.69 109 THR A C 1
ATOM 818 O O . THR A 1 109 ? -1.699 8.326 -10.346 1.00 88.69 109 THR A O 1
ATOM 821 N N . HIS A 1 110 ? -2.522 9.679 -11.948 1.00 87.00 110 HIS A N 1
ATOM 822 C CA . HIS A 1 110 ? -3.807 8.991 -12.059 1.00 87.00 110 HIS A CA 1
ATOM 823 C C . HIS A 1 110 ? -3.606 7.499 -12.369 1.00 87.00 110 HIS A C 1
ATOM 825 O O . HIS A 1 110 ? -2.979 7.155 -13.370 1.00 87.00 110 HIS A O 1
ATOM 831 N N . GLU A 1 111 ? -4.099 6.616 -11.491 1.00 85.44 111 GLU A N 1
ATOM 832 C CA . GLU A 1 111 ? -3.939 5.150 -11.595 1.00 85.44 111 GLU A CA 1
ATOM 833 C C . GLU A 1 111 ? -2.483 4.688 -11.820 1.00 85.44 111 GLU A C 1
ATOM 835 O O . GLU A 1 111 ? -2.228 3.708 -12.530 1.00 85.44 111 GLU A O 1
ATOM 840 N N . ALA A 1 112 ? -1.516 5.433 -11.269 1.00 88.38 112 ALA A N 1
ATOM 841 C CA . ALA A 1 112 ? -0.084 5.224 -11.486 1.00 88.38 112 ALA A CA 1
ATOM 842 C C . ALA A 1 112 ? 0.315 5.144 -12.981 1.00 88.38 112 ALA A C 1
ATOM 844 O O . ALA A 1 112 ? 1.266 4.446 -13.343 1.00 88.38 112 ALA A O 1
ATOM 845 N N . LEU A 1 113 ? -0.408 5.839 -13.873 1.00 89.94 113 LEU A N 1
ATOM 846 C CA . LEU A 1 113 ? -0.205 5.768 -15.323 1.00 89.94 113 LEU A CA 1
ATOM 847 C C . LEU A 1 113 ? 1.233 6.116 -15.735 1.00 89.94 113 LEU A C 1
ATOM 849 O O . LEU A 1 113 ? 1.785 5.446 -16.606 1.00 89.94 113 LEU A O 1
ATOM 853 N N . GLY A 1 114 ? 1.868 7.099 -15.092 1.00 90.94 114 GLY A N 1
ATOM 854 C CA . GLY A 1 114 ? 3.267 7.451 -15.339 1.00 90.94 114 GLY A CA 1
ATOM 855 C C . GLY A 1 114 ? 4.225 6.284 -15.093 1.00 90.94 114 GLY A C 1
ATOM 856 O O . GLY A 1 114 ? 5.016 5.939 -15.971 1.00 90.94 114 GLY A O 1
ATOM 857 N N . SER A 1 115 ? 4.097 5.608 -13.946 1.00 92.19 115 SER A N 1
ATOM 858 C CA . SER A 1 115 ? 4.889 4.413 -13.619 1.00 92.19 115 SER A CA 1
ATOM 859 C C . SER A 1 115 ? 4.608 3.259 -14.575 1.00 92.19 115 SER A C 1
ATOM 861 O O . SER A 1 115 ? 5.528 2.564 -14.992 1.00 92.19 115 SER A O 1
ATOM 863 N N . ARG A 1 116 ? 3.352 3.078 -14.993 1.00 91.94 116 ARG A N 1
ATOM 864 C CA . ARG A 1 116 ? 2.956 2.038 -15.957 1.00 91.94 116 ARG A CA 1
ATOM 865 C C . ARG A 1 116 ? 3.551 2.275 -17.344 1.00 91.94 116 ARG A C 1
ATOM 867 O O . ARG A 1 116 ? 4.048 1.337 -17.970 1.00 91.94 116 ARG A O 1
ATOM 874 N N . LEU A 1 117 ? 3.540 3.523 -17.812 1.00 91.81 117 LEU A N 1
ATOM 875 C CA . LEU A 1 117 ? 4.201 3.927 -19.052 1.00 91.81 117 LEU A CA 1
ATOM 876 C C . LEU A 1 117 ? 5.712 3.691 -18.953 1.00 91.81 117 LEU A C 1
ATOM 878 O O . LEU A 1 117 ? 6.279 3.049 -19.832 1.00 91.81 117 LEU A O 1
ATOM 882 N N . ALA A 1 118 ? 6.352 4.117 -17.861 1.00 92.00 118 ALA A N 1
ATOM 883 C CA . ALA A 1 118 ? 7.783 3.909 -17.644 1.00 92.00 118 ALA A CA 1
ATOM 884 C C . ALA A 1 118 ? 8.170 2.417 -17.582 1.00 92.00 118 ALA A C 1
ATOM 886 O O . ALA A 1 118 ? 9.156 2.018 -18.199 1.00 92.00 118 ALA A O 1
ATOM 887 N N . LEU A 1 119 ? 7.368 1.568 -16.930 1.00 92.88 119 LEU A N 1
ATOM 888 C CA . LEU A 1 119 ? 7.556 0.111 -16.923 1.00 92.88 119 LEU A CA 1
ATOM 889 C C . LEU A 1 119 ? 7.394 -0.509 -18.320 1.00 92.88 119 LEU A C 1
ATOM 891 O O . LEU A 1 119 ? 8.121 -1.437 -18.673 1.00 92.88 119 LEU A O 1
ATOM 895 N N . THR A 1 120 ? 6.473 0.011 -19.135 1.00 91.75 120 THR A N 1
ATOM 896 C CA . THR A 1 120 ? 6.291 -0.431 -20.530 1.00 91.75 120 THR A CA 1
ATOM 897 C C . THR A 1 120 ? 7.524 -0.094 -21.371 1.00 91.75 120 THR A C 1
ATOM 899 O O . THR A 1 120 ? 8.027 -0.944 -22.105 1.00 91.75 120 THR A O 1
ATOM 902 N N . VAL A 1 121 ? 8.068 1.114 -21.198 1.00 88.94 121 VAL A N 1
ATOM 903 C CA . VAL A 1 121 ? 9.324 1.548 -21.827 1.00 88.94 121 VAL A CA 1
ATOM 904 C C . VAL A 1 121 ? 10.490 0.662 -21.379 1.00 88.94 121 VAL A C 1
ATOM 906 O O . VAL A 1 121 ? 11.258 0.188 -22.214 1.00 88.94 121 VAL A O 1
ATOM 909 N N . LEU A 1 122 ? 10.593 0.379 -20.077 1.00 88.44 122 LEU A N 1
ATOM 910 C CA . LEU A 1 122 ? 11.628 -0.486 -19.508 1.00 88.44 122 LEU A CA 1
ATOM 911 C C . LEU A 1 122 ? 11.581 -1.900 -20.106 1.00 88.44 122 LEU A C 1
ATOM 913 O O . LEU A 1 122 ? 12.617 -2.457 -20.472 1.00 88.44 122 LEU A O 1
ATOM 917 N N . ARG A 1 123 ? 10.377 -2.467 -20.237 1.00 89.81 123 ARG A N 1
ATOM 918 C CA . ARG A 1 123 ? 10.156 -3.777 -20.856 1.00 89.81 123 ARG A CA 1
ATOM 919 C C . ARG A 1 123 ? 10.556 -3.777 -22.328 1.00 89.81 123 ARG A C 1
ATOM 921 O O . ARG A 1 123 ? 11.266 -4.684 -22.754 1.00 89.81 123 ARG A O 1
ATOM 928 N N . ALA A 1 124 ? 10.145 -2.766 -23.089 1.00 86.19 124 ALA A N 1
ATOM 929 C CA . ALA A 1 124 ? 10.493 -2.665 -24.502 1.00 86.19 124 ALA A CA 1
ATOM 930 C C . ALA A 1 124 ? 12.013 -2.568 -24.711 1.00 86.19 124 ALA A C 1
ATOM 932 O O . ALA A 1 124 ? 12.560 -3.305 -25.532 1.00 86.19 124 ALA A O 1
ATOM 933 N N . ALA A 1 125 ? 12.703 -1.741 -23.918 1.00 79.81 125 ALA A N 1
ATOM 934 C CA . ALA A 1 125 ? 14.161 -1.608 -23.955 1.00 79.81 125 ALA A CA 1
ATOM 935 C C . ALA A 1 125 ? 14.881 -2.914 -23.570 1.00 79.81 125 ALA A C 1
ATOM 937 O O . ALA A 1 125 ? 15.924 -3.259 -24.128 1.00 79.81 125 ALA A O 1
ATOM 938 N N . ALA A 1 126 ? 14.320 -3.694 -22.642 1.00 78.94 126 ALA A N 1
ATOM 939 C CA . ALA A 1 126 ? 14.848 -5.013 -22.304 1.00 78.94 126 ALA A CA 1
ATOM 940 C C . ALA A 1 126 ? 14.711 -6.003 -23.480 1.00 78.94 126 ALA A C 1
ATOM 942 O O . ALA A 1 126 ? 15.662 -6.718 -23.786 1.00 78.94 126 ALA A O 1
ATOM 943 N N . THR A 1 127 ? 13.574 -5.995 -24.185 1.00 79.38 127 THR A N 1
ATOM 944 C CA . THR A 1 127 ? 13.312 -6.899 -25.322 1.00 79.38 127 THR A CA 1
ATOM 945 C C . THR A 1 127 ? 13.982 -6.498 -26.635 1.00 79.38 127 THR A C 1
ATOM 947 O O . THR A 1 127 ? 14.203 -7.351 -27.487 1.00 79.38 127 THR A O 1
ATOM 950 N N . ALA A 1 128 ? 14.311 -5.220 -26.824 1.00 71.06 128 ALA A N 1
ATOM 951 C CA . ALA A 1 128 ? 14.888 -4.718 -28.072 1.00 71.06 128 ALA A CA 1
ATOM 952 C C . ALA A 1 128 ? 16.369 -5.104 -28.276 1.00 71.06 128 ALA A C 1
ATOM 954 O O . ALA A 1 128 ? 16.922 -4.834 -29.339 1.00 71.06 128 ALA A O 1
ATOM 955 N N . GLY A 1 129 ? 17.017 -5.707 -27.273 1.00 59.62 129 GLY A N 1
ATOM 956 C CA . GLY A 1 129 ? 18.476 -5.779 -27.180 1.00 59.62 129 GLY A CA 1
ATOM 957 C C . GLY A 1 129 ? 19.070 -7.169 -26.964 1.00 59.62 129 GLY A C 1
ATOM 958 O O . GLY A 1 129 ? 19.944 -7.285 -26.106 1.00 59.62 129 GLY A O 1
ATOM 959 N N . ASP A 1 130 ? 18.653 -8.174 -27.739 1.00 54.38 130 ASP A N 1
ATOM 960 C CA . ASP A 1 130 ? 19.509 -9.333 -28.048 1.00 54.38 130 ASP A CA 1
ATOM 961 C C . ASP A 1 130 ? 20.405 -8.945 -29.231 1.00 54.38 130 ASP A C 1
ATOM 963 O O . ASP A 1 130 ? 20.148 -9.276 -30.388 1.00 54.38 130 ASP A O 1
ATOM 967 N N . ALA A 1 131 ? 21.412 -8.121 -28.953 1.00 52.75 131 ALA A N 1
ATOM 968 C CA . ALA A 1 131 ? 22.326 -7.619 -29.964 1.00 52.75 131 ALA A CA 1
ATOM 969 C C . ALA A 1 131 ? 23.707 -8.241 -29.756 1.00 52.75 131 ALA A C 1
ATOM 971 O O . ALA A 1 131 ? 24.500 -7.788 -28.928 1.00 52.75 131 ALA A O 1
ATOM 972 N N . ASP A 1 132 ? 23.986 -9.282 -30.537 1.00 52.53 132 ASP A N 1
ATOM 973 C CA . ASP A 1 132 ? 25.340 -9.781 -30.750 1.00 52.53 132 ASP A CA 1
ATOM 974 C C . ASP A 1 132 ? 26.280 -8.601 -31.067 1.00 52.53 132 ASP A C 1
ATOM 976 O O . ASP A 1 132 ? 26.054 -7.844 -32.015 1.00 52.53 132 ASP A O 1
ATOM 980 N N . GLY A 1 133 ? 27.343 -8.432 -30.272 1.00 63.59 133 GLY A N 1
ATOM 981 C CA . GLY A 1 133 ? 28.417 -7.467 -30.544 1.00 63.59 133 GLY A CA 1
ATOM 982 C C . GLY A 1 133 ? 28.445 -6.191 -29.696 1.00 63.59 133 GLY A C 1
ATOM 983 O O . GLY A 1 133 ? 29.219 -5.285 -30.011 1.00 63.59 133 GLY A O 1
ATOM 984 N N . TRP A 1 134 ? 27.654 -6.086 -28.626 1.00 73.19 134 TRP A N 1
ATOM 985 C CA . TRP A 1 134 ? 27.812 -4.992 -27.659 1.00 73.19 134 TRP A CA 1
ATOM 986 C C . TRP A 1 134 ? 29.080 -5.179 -26.819 1.00 73.19 134 TRP A C 1
ATOM 988 O O . TRP A 1 134 ? 29.408 -6.288 -26.409 1.00 73.19 134 TRP A O 1
ATOM 998 N N . SER A 1 135 ? 29.799 -4.084 -26.558 1.00 76.38 135 SER A N 1
ATOM 999 C CA . SER A 1 135 ? 30.926 -4.097 -25.620 1.00 76.38 135 SER A CA 1
ATOM 1000 C C . SER A 1 135 ? 30.430 -4.231 -24.181 1.00 76.38 135 SER A C 1
ATOM 1002 O O . SER A 1 135 ? 29.415 -3.619 -23.839 1.00 76.38 135 SER A O 1
ATOM 1004 N N . ASP A 1 136 ? 31.197 -4.914 -23.330 1.00 78.81 136 ASP A N 1
ATOM 1005 C CA . ASP A 1 136 ? 30.881 -5.123 -21.908 1.00 78.81 136 ASP A CA 1
ATOM 1006 C C . ASP A 1 136 ? 30.520 -3.818 -21.172 1.00 78.81 136 ASP A C 1
ATOM 1008 O O . ASP A 1 136 ? 29.543 -3.781 -20.429 1.00 78.81 136 ASP A O 1
ATOM 1012 N N . ASP A 1 137 ? 31.209 -2.706 -21.457 1.00 77.81 137 ASP A N 1
ATOM 1013 C CA . ASP A 1 137 ? 30.920 -1.393 -20.853 1.00 77.81 137 ASP A CA 1
ATOM 1014 C C . ASP A 1 137 ? 29.492 -0.887 -21.129 1.00 77.81 137 ASP A C 1
ATOM 1016 O O . ASP A 1 137 ? 28.875 -0.240 -20.282 1.00 77.81 137 ASP A O 1
ATOM 1020 N N . VAL A 1 138 ? 28.949 -1.183 -22.315 1.00 76.62 138 VAL A N 1
ATOM 1021 C CA . VAL A 1 138 ? 27.591 -0.770 -22.707 1.00 76.62 138 VAL A CA 1
ATOM 1022 C C . VAL A 1 138 ? 26.560 -1.651 -22.008 1.00 76.62 138 VAL A C 1
ATOM 1024 O O . VAL A 1 138 ? 25.551 -1.146 -21.523 1.00 76.62 138 VAL A O 1
ATOM 1027 N N . LEU A 1 139 ? 26.836 -2.952 -21.887 1.00 78.19 139 LEU A N 1
ATOM 1028 C CA . LEU A 1 139 ? 25.980 -3.880 -21.147 1.00 78.19 139 LEU A CA 1
ATOM 1029 C C . LEU A 1 139 ? 25.908 -3.506 -19.658 1.00 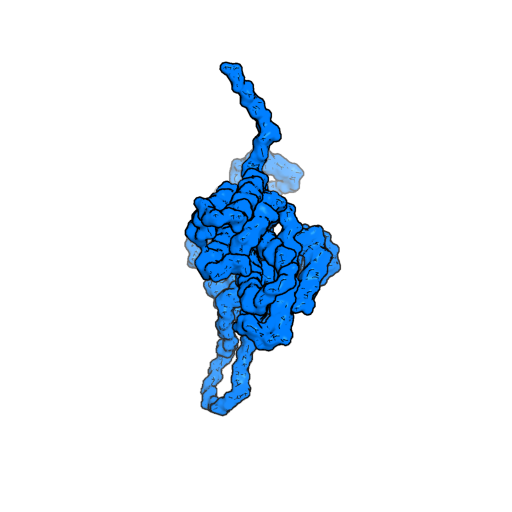78.19 139 LEU A C 1
ATOM 1031 O O . LEU A 1 139 ? 24.818 -3.450 -19.092 1.00 78.19 139 LEU A O 1
ATOM 1035 N N . LEU A 1 140 ? 27.041 -3.148 -19.046 1.00 81.75 140 LEU A N 1
ATOM 1036 C CA . LEU A 1 140 ? 27.088 -2.694 -17.653 1.00 81.75 140 LEU A CA 1
ATOM 1037 C C . LEU A 1 140 ? 26.324 -1.374 -17.448 1.00 81.75 140 LEU A C 1
ATOM 1039 O O . LEU A 1 140 ? 25.596 -1.225 -16.463 1.00 81.75 140 LEU A O 1
ATOM 1043 N N . ALA A 1 141 ? 26.459 -0.412 -18.368 1.00 80.38 141 ALA A N 1
ATOM 1044 C CA . ALA A 1 141 ? 25.713 0.847 -18.311 1.00 80.38 141 ALA A CA 1
ATOM 1045 C C . ALA A 1 141 ? 24.195 0.622 -18.428 1.00 80.38 141 ALA A C 1
ATOM 1047 O O . ALA A 1 141 ? 23.423 1.184 -17.642 1.00 80.38 141 ALA A O 1
ATOM 1048 N N . ARG A 1 142 ? 23.776 -0.260 -19.345 1.00 82.56 142 ARG A N 1
ATOM 1049 C CA . ARG A 1 142 ? 22.379 -0.676 -19.521 1.00 82.56 142 ARG A CA 1
ATOM 1050 C C . ARG A 1 142 ? 21.804 -1.285 -18.248 1.00 82.56 142 ARG A C 1
ATOM 1052 O O . ARG A 1 142 ? 20.731 -0.877 -17.803 1.00 82.56 142 ARG A O 1
ATOM 1059 N N . ASP A 1 143 ? 22.525 -2.218 -17.634 1.00 87.00 143 ASP A N 1
ATOM 1060 C CA . ASP A 1 143 ? 22.077 -2.898 -16.420 1.00 87.00 143 ASP A CA 1
ATOM 1061 C C . ASP A 1 143 ? 21.959 -1.921 -15.235 1.00 87.00 143 ASP A C 1
ATOM 1063 O O . ASP A 1 143 ? 20.941 -1.917 -14.538 1.00 87.00 143 ASP A O 1
ATOM 1067 N N . ARG A 1 144 ? 22.913 -0.990 -15.057 1.00 85.62 144 ARG A N 1
ATOM 1068 C CA . ARG A 1 144 ? 22.796 0.086 -14.046 1.00 85.62 144 ARG A CA 1
ATOM 1069 C C . ARG A 1 144 ? 21.562 0.955 -14.269 1.00 85.62 144 ARG A C 1
ATOM 1071 O O . ARG A 1 144 ? 20.858 1.294 -13.314 1.00 85.62 144 ARG A O 1
ATOM 1078 N N . ARG A 1 145 ? 21.289 1.332 -15.520 1.00 83.75 145 ARG A N 1
ATOM 1079 C CA . ARG A 1 145 ? 20.112 2.137 -15.867 1.00 83.75 145 ARG A CA 1
ATOM 1080 C C . ARG A 1 145 ? 18.826 1.375 -15.580 1.00 83.75 145 ARG A C 1
ATOM 1082 O O . ARG A 1 145 ? 17.910 1.944 -14.987 1.00 83.75 145 ARG A O 1
ATOM 1089 N N . HIS A 1 146 ? 18.779 0.095 -15.944 1.00 87.56 146 HIS A N 1
ATOM 1090 C CA . HIS A 1 146 ? 17.637 -0.769 -15.678 1.00 87.56 146 HIS A CA 1
ATOM 1091 C C . HIS A 1 146 ? 17.321 -0.828 -14.180 1.00 87.56 146 HIS A C 1
ATOM 1093 O O . HIS A 1 146 ? 16.180 -0.578 -13.799 1.00 87.56 146 HIS A O 1
ATOM 1099 N N . LEU A 1 147 ? 18.327 -1.050 -13.326 1.00 91.62 147 LEU A N 1
ATOM 1100 C CA . LEU A 1 147 ? 18.154 -1.071 -11.868 1.00 91.62 147 LEU A CA 1
ATOM 1101 C C . LEU A 1 147 ? 17.623 0.264 -11.325 1.00 91.62 147 LEU A C 1
ATOM 1103 O O . LEU A 1 147 ? 16.668 0.282 -10.547 1.00 91.62 147 LEU A O 1
ATOM 1107 N N . ARG A 1 148 ? 18.182 1.399 -11.772 1.00 90.38 148 ARG A N 1
ATOM 1108 C CA . ARG A 1 148 ? 17.722 2.736 -11.351 1.00 90.38 148 ARG A CA 1
ATOM 1109 C C . ARG A 1 148 ? 16.274 3.010 -11.758 1.00 90.38 148 ARG A C 1
ATOM 1111 O O . ARG A 1 148 ? 15.521 3.580 -10.970 1.00 90.38 148 ARG A O 1
ATOM 1118 N N . LEU A 1 149 ? 15.886 2.625 -12.973 1.00 89.25 149 LEU A N 1
ATOM 1119 C CA . LEU A 1 149 ? 14.528 2.826 -13.481 1.00 89.25 149 LEU A CA 1
ATOM 1120 C C . LEU A 1 149 ? 13.520 1.875 -12.836 1.00 89.25 149 LEU A C 1
ATOM 1122 O O . LEU A 1 149 ? 12.436 2.325 -12.471 1.00 89.25 149 LEU A O 1
ATOM 1126 N N . ALA A 1 150 ? 13.876 0.601 -12.646 1.00 93.12 150 ALA A N 1
ATOM 1127 C CA . ALA A 1 150 ? 13.054 -0.375 -11.932 1.00 93.12 150 ALA A CA 1
ATOM 1128 C C . ALA A 1 150 ? 12.716 0.130 -10.526 1.00 93.12 150 ALA A C 1
ATOM 1130 O O . ALA A 1 150 ? 11.549 0.166 -10.135 1.00 93.12 150 ALA A O 1
ATOM 1131 N N . ARG A 1 151 ? 13.738 0.623 -9.819 1.00 94.38 151 ARG A N 1
ATOM 1132 C CA . ARG A 1 151 ? 13.609 1.240 -8.501 1.00 94.38 151 ARG A CA 1
ATOM 1133 C C . ARG A 1 151 ? 12.642 2.431 -8.506 1.00 94.38 151 ARG A C 1
ATOM 1135 O O . ARG A 1 151 ? 11.691 2.475 -7.730 1.00 94.38 151 ARG A O 1
ATOM 1142 N N . LEU A 1 152 ? 12.849 3.380 -9.420 1.00 93.12 152 LEU A N 1
ATOM 1143 C CA . LEU A 1 152 ? 12.005 4.570 -9.552 1.00 93.12 152 LEU A CA 1
ATOM 1144 C C . LEU A 1 152 ? 10.541 4.206 -9.843 1.00 93.12 152 LEU A C 1
ATOM 1146 O O . LEU A 1 152 ? 9.628 4.741 -9.214 1.00 93.12 152 LEU A O 1
ATOM 1150 N N . CYS A 1 153 ? 10.311 3.271 -10.766 1.00 93.56 153 CYS A N 1
ATOM 1151 C CA . CYS A 1 153 ? 8.968 2.817 -11.112 1.00 93.56 153 CYS A CA 1
ATOM 1152 C C . CYS A 1 153 ? 8.278 2.134 -9.928 1.00 93.56 153 CYS A C 1
ATOM 1154 O O . CYS A 1 153 ? 7.094 2.377 -9.695 1.00 93.56 153 CYS A O 1
ATOM 1156 N N . ALA A 1 154 ? 9.006 1.312 -9.168 1.00 94.25 154 ALA A N 1
ATOM 1157 C CA . ALA A 1 154 ? 8.477 0.629 -7.995 1.00 94.25 154 ALA A CA 1
ATOM 1158 C C . ALA A 1 154 ? 8.017 1.621 -6.916 1.00 94.25 154 ALA A C 1
ATOM 1160 O O . ALA A 1 154 ? 6.868 1.555 -6.480 1.00 94.25 154 ALA A O 1
ATOM 1161 N N . LEU A 1 155 ? 8.861 2.598 -6.562 1.00 92.75 155 LEU A N 1
ATOM 1162 C CA . LEU A 1 155 ? 8.538 3.628 -5.567 1.00 92.75 155 LEU A CA 1
ATOM 1163 C C . LEU A 1 155 ? 7.272 4.413 -5.931 1.00 92.75 155 LEU A C 1
ATOM 1165 O O . LEU A 1 155 ? 6.355 4.530 -5.118 1.00 92.75 155 LEU A O 1
ATOM 1169 N N . HIS A 1 156 ? 7.183 4.906 -7.167 1.00 92.31 156 HIS A N 1
ATOM 1170 C CA . HIS A 1 156 ? 6.010 5.662 -7.611 1.00 92.31 156 HIS A CA 1
ATOM 1171 C C . HIS A 1 156 ? 4.761 4.788 -7.768 1.00 92.31 156 HIS A C 1
ATOM 1173 O O . HIS A 1 156 ? 3.654 5.254 -7.495 1.00 92.31 156 HIS A O 1
ATOM 1179 N N . THR A 1 157 ? 4.918 3.507 -8.120 1.00 92.38 157 THR A N 1
ATOM 1180 C CA . THR A 1 157 ? 3.788 2.571 -8.120 1.00 92.38 157 THR A CA 1
ATOM 1181 C C . THR A 1 157 ? 3.236 2.413 -6.710 1.00 92.38 157 THR A C 1
ATOM 1183 O O . THR A 1 157 ? 2.034 2.544 -6.515 1.00 92.38 157 THR A O 1
ATOM 1186 N N . VAL A 1 158 ? 4.094 2.208 -5.706 1.00 90.50 158 VAL A N 1
ATOM 1187 C CA . VAL A 1 158 ? 3.661 2.109 -4.305 1.00 90.50 158 VAL A CA 1
ATOM 1188 C C . VAL A 1 158 ? 2.937 3.385 -3.866 1.00 90.50 158 VAL A C 1
ATOM 1190 O O . VAL A 1 158 ? 1.888 3.299 -3.232 1.00 90.50 158 VAL A O 1
ATOM 1193 N N . GLN A 1 159 ? 3.443 4.562 -4.232 1.00 90.12 159 GLN A N 1
ATOM 1194 C CA . GLN A 1 159 ? 2.853 5.847 -3.842 1.00 90.12 159 GLN A CA 1
ATOM 1195 C C . GLN A 1 159 ? 1.489 6.129 -4.489 1.00 90.12 159 GLN A C 1
ATOM 1197 O O . GLN A 1 159 ? 0.602 6.669 -3.827 1.00 90.12 159 GLN A O 1
ATOM 1202 N N . HIS A 1 160 ? 1.313 5.799 -5.771 1.00 89.50 160 HIS A N 1
ATOM 1203 C CA . HIS A 1 160 ? 0.148 6.243 -6.547 1.00 89.50 160 HIS A CA 1
ATOM 1204 C C . HIS A 1 160 ? -0.898 5.149 -6.796 1.00 89.50 160 HIS A C 1
ATOM 1206 O O . HIS A 1 160 ? -2.063 5.471 -7.047 1.00 89.50 160 HIS A O 1
ATOM 1212 N N . LEU A 1 161 ? -0.520 3.871 -6.695 1.00 88.81 161 LEU A N 1
ATOM 1213 C CA . LEU A 1 161 ? -1.433 2.744 -6.851 1.00 88.81 161 LEU A CA 1
ATOM 1214 C C . LEU A 1 161 ? -2.144 2.467 -5.519 1.00 88.81 161 LEU A C 1
ATOM 1216 O O . LEU A 1 161 ? -1.595 1.843 -4.613 1.00 88.81 161 LEU A O 1
ATOM 1220 N N . THR A 1 162 ? -3.376 2.954 -5.393 1.00 85.38 162 THR A N 1
ATOM 1221 C CA . THR A 1 162 ? -4.200 2.824 -4.181 1.00 85.38 162 THR A CA 1
ATOM 1222 C C . THR A 1 162 ? -5.547 2.176 -4.508 1.00 85.38 162 THR A C 1
ATOM 1224 O O . THR A 1 162 ? -5.948 2.186 -5.673 1.00 85.38 162 THR A O 1
ATOM 1227 N N . PRO A 1 163 ? -6.297 1.660 -3.511 1.00 80.50 163 PRO A N 1
ATOM 1228 C CA . PRO A 1 163 ? -7.643 1.126 -3.741 1.00 80.50 163 PRO A CA 1
ATOM 1229 C C . PRO A 1 163 ? -8.594 2.120 -4.428 1.00 80.50 163 PRO A C 1
ATOM 1231 O O . PRO A 1 163 ? -9.427 1.716 -5.233 1.00 80.50 163 PRO A O 1
ATOM 1234 N N . ALA A 1 164 ? -8.441 3.422 -4.153 1.00 79.44 164 ALA A N 1
ATOM 1235 C CA . ALA A 1 164 ? -9.231 4.485 -4.775 1.00 79.44 164 ALA A CA 1
ATOM 1236 C C . ALA A 1 164 ? -8.842 4.759 -6.241 1.00 79.44 164 ALA A C 1
ATOM 1238 O O . ALA A 1 164 ? -9.678 5.206 -7.019 1.00 79.44 164 ALA A O 1
ATOM 1239 N N . ASN A 1 165 ? -7.595 4.460 -6.616 1.00 77.06 165 ASN A N 1
ATOM 1240 C CA . ASN A 1 165 ? -7.028 4.671 -7.951 1.00 77.06 165 ASN A CA 1
ATOM 1241 C C . ASN A 1 165 ? -6.670 3.328 -8.609 1.00 77.06 165 ASN A C 1
ATOM 1243 O O . ASN A 1 165 ? -5.563 3.149 -9.126 1.00 77.06 165 ASN A O 1
ATOM 1247 N N . ARG A 1 166 ? -7.584 2.354 -8.540 1.00 74.94 166 ARG A N 1
ATOM 1248 C CA . ARG A 1 166 ? -7.387 1.032 -9.142 1.00 74.94 166 ARG A CA 1
ATOM 1249 C C . ARG A 1 166 ? -7.486 1.139 -10.672 1.00 74.94 166 ARG A C 1
ATOM 1251 O O . ARG A 1 166 ? -8.522 1.587 -11.159 1.00 74.94 166 ARG A O 1
ATOM 1258 N N . PRO A 1 167 ? -6.469 0.696 -11.433 1.00 70.75 167 PRO A N 1
ATOM 1259 C CA . PRO A 1 167 ? -6.510 0.762 -12.883 1.00 70.75 167 PRO A CA 1
ATOM 1260 C C . PRO A 1 167 ? -7.579 -0.172 -13.449 1.00 70.75 167 PRO A C 1
ATOM 1262 O O . PRO A 1 167 ? -7.719 -1.314 -13.004 1.00 70.75 167 PRO A O 1
ATOM 1265 N N . ALA A 1 168 ? -8.301 0.300 -14.466 1.00 69.31 168 ALA A N 1
ATOM 1266 C CA . ALA A 1 168 ? -9.227 -0.544 -15.224 1.00 69.31 168 ALA A CA 1
ATOM 1267 C C . ALA A 1 168 ? -8.479 -1.644 -16.003 1.00 69.31 168 ALA A C 1
ATOM 1269 O O . ALA A 1 168 ? -8.936 -2.785 -16.089 1.00 69.31 168 ALA A O 1
ATOM 1270 N N . ASP A 1 169 ? -7.293 -1.310 -16.516 1.00 70.62 169 ASP A N 1
ATOM 1271 C CA . ASP A 1 169 ? -6.426 -2.236 -17.240 1.00 70.62 169 ASP A CA 1
ATOM 1272 C C . ASP A 1 169 ? -5.459 -2.925 -16.262 1.00 70.62 169 ASP A C 1
ATOM 1274 O O . ASP A 1 169 ? -4.474 -2.328 -15.818 1.00 70.62 169 ASP A O 1
ATOM 1278 N N . ARG A 1 170 ? -5.731 -4.197 -15.947 1.00 72.50 170 ARG A N 1
ATOM 1279 C CA . ARG A 1 170 ? -4.926 -5.033 -15.039 1.00 72.50 170 ARG A CA 1
ATOM 1280 C C . ARG A 1 170 ? -3.644 -5.527 -15.702 1.00 72.50 170 ARG A C 1
ATOM 1282 O O . ARG A 1 170 ? -3.592 -6.626 -16.256 1.00 72.50 170 ARG A O 1
ATOM 1289 N N . HIS A 1 171 ? -2.623 -4.686 -15.709 1.00 81.94 171 HIS A N 1
ATOM 1290 C CA . HIS A 1 171 ? -1.354 -4.991 -16.368 1.00 81.94 171 HIS A CA 1
ATOM 1291 C C . HIS A 1 171 ? -0.128 -4.654 -15.516 1.00 81.94 171 HIS A C 1
ATOM 1293 O O . HIS A 1 171 ? 0.997 -4.978 -15.899 1.00 81.94 171 HIS A O 1
ATOM 1299 N N . VAL A 1 172 ? -0.315 -4.011 -14.362 1.00 89.12 172 VAL A N 1
ATOM 1300 C CA . VAL A 1 172 ? 0.797 -3.512 -13.550 1.00 89.12 172 VAL A CA 1
ATOM 1301 C C . VAL A 1 172 ? 1.544 -4.666 -12.896 1.00 89.12 172 VAL A C 1
ATOM 1303 O O . VAL A 1 172 ? 2.775 -4.686 -12.937 1.00 89.12 172 VAL A O 1
ATOM 1306 N N . ALA A 1 173 ? 0.828 -5.667 -12.374 1.00 91.25 173 ALA A N 1
ATOM 1307 C CA . ALA A 1 173 ? 1.456 -6.829 -11.754 1.00 91.25 173 ALA A CA 1
ATOM 1308 C C . ALA A 1 173 ? 2.321 -7.606 -12.760 1.00 91.25 173 ALA A C 1
ATOM 1310 O O . ALA A 1 173 ? 3.442 -7.990 -12.443 1.00 91.25 173 ALA A O 1
ATOM 1311 N N . ALA A 1 174 ? 1.853 -7.769 -14.001 1.00 91.12 174 ALA A N 1
ATOM 1312 C CA . ALA A 1 174 ? 2.612 -8.449 -15.052 1.00 91.12 174 ALA A CA 1
ATOM 1313 C C . ALA A 1 174 ? 3.896 -7.688 -15.441 1.00 91.12 174 ALA A C 1
ATOM 1315 O O . ALA A 1 174 ? 4.955 -8.297 -15.604 1.00 91.12 174 ALA A O 1
ATOM 1316 N N . LEU A 1 175 ? 3.824 -6.357 -15.564 1.00 91.44 175 LEU A N 1
ATOM 1317 C CA . LEU A 1 175 ? 4.993 -5.519 -15.854 1.00 91.44 175 LEU A CA 1
ATOM 1318 C C . LEU A 1 175 ? 6.021 -5.530 -14.714 1.00 91.44 175 LEU A C 1
ATOM 1320 O O . LEU A 1 175 ? 7.228 -5.569 -14.968 1.00 91.44 175 LEU A O 1
ATOM 1324 N N . LEU A 1 176 ? 5.559 -5.521 -13.462 1.00 94.00 176 LEU A N 1
ATOM 1325 C CA . LEU A 1 176 ? 6.430 -5.593 -12.290 1.00 94.00 176 LEU A CA 1
ATOM 1326 C C . LEU A 1 176 ? 7.042 -6.981 -12.107 1.00 94.00 176 LEU A C 1
ATOM 1328 O O . LEU A 1 176 ? 8.216 -7.067 -11.765 1.00 94.00 176 LEU A O 1
ATOM 1332 N N . GLN A 1 177 ? 6.300 -8.051 -12.401 1.00 93.56 177 GLN A N 1
ATOM 1333 C CA . GLN A 1 177 ? 6.824 -9.417 -12.402 1.00 93.56 177 GLN A CA 1
ATOM 1334 C C . GLN A 1 177 ? 7.985 -9.556 -13.394 1.00 93.56 177 GLN A C 1
ATOM 1336 O O . GLN A 1 177 ? 9.058 -10.028 -13.024 1.00 93.56 177 GLN A O 1
ATOM 1341 N N . TYR A 1 178 ? 7.800 -9.072 -14.628 1.00 92.62 178 TYR A N 1
ATOM 1342 C CA . TYR A 1 178 ? 8.862 -9.048 -15.636 1.00 92.62 178 TYR A CA 1
ATOM 1343 C C . TYR A 1 178 ? 10.074 -8.230 -15.166 1.00 92.62 178 TYR A C 1
ATOM 1345 O O . TYR A 1 178 ? 11.220 -8.656 -15.303 1.00 92.62 178 TYR A O 1
ATOM 1353 N N . THR A 1 179 ? 9.822 -7.056 -14.583 1.00 93.31 179 THR A N 1
ATOM 1354 C CA . THR A 1 179 ? 10.881 -6.197 -14.039 1.00 93.31 179 THR A CA 1
ATOM 1355 C C . THR A 1 179 ? 11.655 -6.899 -12.921 1.00 93.31 179 THR A C 1
ATOM 1357 O O . THR A 1 179 ? 12.880 -6.857 -12.925 1.00 93.31 179 THR A O 1
ATOM 1360 N N . LEU A 1 180 ? 10.976 -7.593 -12.003 1.00 93.62 180 LEU A N 1
ATOM 1361 C CA . LEU A 1 180 ? 11.615 -8.340 -10.916 1.00 93.62 180 LEU A CA 1
ATOM 1362 C C . LEU A 1 180 ? 12.498 -9.475 -11.448 1.00 93.62 180 LEU A C 1
ATOM 1364 O O . LEU A 1 180 ? 13.636 -9.620 -11.016 1.00 93.62 180 LEU A O 1
ATOM 1368 N N . GLU A 1 181 ? 12.005 -10.250 -12.415 1.00 92.94 181 GLU A N 1
ATOM 1369 C CA . GLU A 1 181 ? 12.785 -11.312 -13.067 1.00 92.94 181 GLU A CA 1
ATOM 1370 C C . GLU A 1 181 ? 14.037 -10.761 -13.754 1.00 92.94 181 GLU A C 1
ATOM 1372 O O . GLU A 1 181 ? 15.110 -11.361 -13.673 1.00 92.94 181 GLU A O 1
ATOM 1377 N N . ARG A 1 182 ? 13.929 -9.587 -14.387 1.00 91.44 182 ARG A N 1
ATOM 1378 C CA . ARG A 1 182 ? 15.079 -8.934 -15.012 1.00 91.44 182 ARG A CA 1
ATOM 1379 C C . ARG A 1 182 ? 16.071 -8.400 -13.980 1.00 91.44 182 ARG A C 1
ATOM 1381 O O . ARG A 1 182 ? 17.270 -8.575 -14.174 1.00 91.44 182 ARG A O 1
ATOM 1388 N N . VAL A 1 183 ? 15.597 -7.798 -12.891 1.00 92.88 183 VAL A N 1
ATOM 1389 C CA . VAL A 1 183 ? 16.433 -7.353 -11.764 1.00 92.88 183 VAL A CA 1
ATOM 1390 C C . VAL A 1 183 ? 17.198 -8.535 -11.159 1.00 92.88 183 VAL A C 1
ATOM 1392 O O . VAL A 1 183 ? 18.411 -8.447 -10.981 1.00 92.88 183 VAL A O 1
ATOM 1395 N N . ASP A 1 184 ? 16.525 -9.663 -10.917 1.00 92.50 184 ASP A N 1
ATOM 1396 C CA . ASP A 1 184 ? 17.163 -10.878 -10.400 1.00 92.50 184 ASP A CA 1
ATOM 1397 C C . ASP A 1 184 ? 18.224 -11.423 -11.369 1.00 92.50 184 ASP A C 1
ATOM 1399 O O . ASP A 1 184 ? 19.320 -11.777 -10.934 1.00 92.50 184 ASP A O 1
ATOM 1403 N N . ALA A 1 185 ? 17.949 -11.426 -12.678 1.00 91.44 185 ALA A N 1
ATOM 1404 C CA . ALA A 1 185 ? 18.925 -11.832 -13.689 1.00 91.44 185 ALA A CA 1
ATOM 1405 C C . ALA A 1 185 ? 20.161 -10.912 -13.715 1.00 91.44 185 ALA A C 1
ATOM 1407 O O . ALA A 1 185 ? 21.287 -11.399 -13.818 1.00 91.44 185 ALA A O 1
ATOM 1408 N N . VAL A 1 186 ? 19.970 -9.593 -13.583 1.00 91.19 186 VAL A N 1
ATOM 1409 C CA . VAL A 1 186 ? 21.073 -8.619 -13.506 1.00 91.19 186 VAL A CA 1
ATOM 1410 C C . VAL A 1 186 ? 21.927 -8.859 -12.260 1.00 91.19 186 VAL A C 1
ATOM 1412 O O . VAL A 1 186 ? 23.150 -8.923 -12.368 1.00 91.19 186 VAL A O 1
ATOM 1415 N N . PHE A 1 187 ? 21.313 -9.060 -11.090 1.00 92.88 187 PHE A N 1
ATOM 1416 C CA . PHE A 1 187 ? 22.058 -9.355 -9.861 1.00 92.88 187 PHE A CA 1
ATOM 1417 C C . PHE A 1 187 ? 22.786 -10.699 -9.923 1.00 92.88 187 PHE A C 1
ATOM 1419 O O . PHE A 1 187 ? 23.942 -10.791 -9.515 1.00 92.88 187 PHE A O 1
ATOM 1426 N N . GLN A 1 188 ? 22.164 -11.730 -10.497 1.00 91.56 188 GLN A N 1
ATOM 1427 C CA . GLN A 1 188 ? 22.813 -13.025 -10.683 1.00 91.56 188 GLN A CA 1
ATOM 1428 C C . GLN A 1 188 ? 24.029 -12.920 -11.616 1.00 91.56 188 GLN A C 1
ATOM 1430 O O . GLN A 1 188 ? 25.087 -13.473 -11.313 1.00 91.56 188 GLN A O 1
ATOM 1435 N N . ASN A 1 189 ? 23.912 -12.177 -12.721 1.00 89.38 189 ASN A N 1
ATOM 1436 C CA . ASN A 1 189 ? 25.033 -11.919 -13.626 1.00 89.38 189 ASN A CA 1
ATOM 1437 C C . ASN A 1 189 ? 26.150 -11.131 -12.931 1.00 89.38 189 ASN A C 1
ATOM 1439 O O . ASN A 1 189 ? 27.316 -11.517 -13.027 1.00 89.38 189 ASN A O 1
ATOM 1443 N N . ASN A 1 190 ? 25.794 -10.089 -12.176 1.00 90.88 190 ASN A N 1
ATOM 1444 C CA . ASN A 1 190 ? 26.739 -9.291 -11.401 1.00 90.88 190 ASN A CA 1
ATOM 1445 C C . ASN A 1 190 ? 27.520 -10.150 -10.394 1.00 90.88 190 ASN A C 1
ATOM 1447 O O . ASN A 1 190 ? 28.748 -10.073 -10.333 1.00 90.88 190 ASN A O 1
ATOM 1451 N N . ALA A 1 191 ? 26.826 -11.018 -9.653 1.00 89.19 191 ALA A N 1
ATOM 1452 C CA . ALA A 1 191 ? 27.437 -11.938 -8.698 1.00 89.19 191 ALA A CA 1
ATOM 1453 C C . ALA A 1 191 ? 28.378 -12.942 -9.387 1.00 89.19 191 ALA A C 1
ATOM 1455 O O . ALA A 1 191 ? 29.514 -13.129 -8.947 1.00 89.19 191 ALA A O 1
ATOM 1456 N N . ASN A 1 192 ? 27.949 -13.535 -10.507 1.00 90.38 192 ASN A N 1
ATOM 1457 C CA . ASN A 1 192 ? 28.749 -14.497 -11.273 1.00 90.38 192 ASN A CA 1
ATOM 1458 C C . ASN A 1 192 ? 30.032 -13.884 -11.857 1.00 90.38 192 ASN A C 1
ATOM 1460 O O . ASN A 1 192 ? 31.021 -14.590 -12.044 1.00 90.38 192 ASN A O 1
ATOM 1464 N N . GLN A 1 193 ? 30.021 -12.582 -12.143 1.00 88.94 193 GLN A N 1
ATOM 1465 C CA . GLN A 1 193 ? 31.151 -11.860 -12.728 1.00 88.94 193 GLN A CA 1
ATOM 1466 C C . GLN A 1 193 ? 32.018 -11.134 -11.682 1.00 88.94 193 GLN A C 1
ATOM 1468 O O . GLN A 1 193 ? 32.893 -10.351 -12.043 1.00 88.94 193 GLN A O 1
ATOM 1473 N N . GLY A 1 194 ? 31.817 -11.398 -10.386 1.00 87.50 194 GLY A N 1
ATOM 1474 C CA . GLY A 1 194 ? 32.642 -10.821 -9.322 1.00 87.50 194 GLY A CA 1
ATOM 1475 C C . GLY A 1 194 ? 32.317 -9.359 -9.001 1.00 87.50 194 GLY A C 1
ATOM 1476 O O . GLY A 1 194 ? 33.220 -8.594 -8.675 1.00 87.50 194 GLY A O 1
ATOM 1477 N N . ASN A 1 195 ? 31.037 -8.982 -9.075 1.00 89.06 195 ASN A N 1
ATOM 1478 C CA . ASN A 1 195 ? 30.518 -7.638 -8.805 1.00 89.06 195 ASN A CA 1
ATOM 1479 C C . ASN A 1 195 ? 31.062 -6.555 -9.759 1.00 89.06 195 ASN A C 1
ATOM 1481 O O . ASN A 1 195 ? 31.541 -5.504 -9.324 1.00 89.06 195 ASN A O 1
ATOM 1485 N N . LEU A 1 196 ? 30.981 -6.792 -11.075 1.00 87.31 196 LEU A N 1
ATOM 1486 C CA . LEU A 1 196 ? 31.408 -5.815 -12.092 1.00 87.31 196 LEU A CA 1
ATOM 1487 C C . LEU A 1 196 ? 30.656 -4.483 -12.000 1.00 87.31 196 LEU A C 1
ATOM 1489 O O . LEU A 1 196 ? 31.228 -3.428 -12.276 1.00 87.31 196 LEU A O 1
ATOM 1493 N N . LEU A 1 197 ? 29.386 -4.510 -11.590 1.00 86.88 197 LEU A N 1
ATOM 1494 C CA . LEU A 1 197 ? 28.586 -3.302 -11.413 1.00 86.88 197 LEU A CA 1
ATOM 1495 C C . LEU A 1 197 ? 29.015 -2.492 -10.182 1.00 86.88 197 LEU A C 1
ATOM 1497 O O . LEU A 1 197 ? 28.604 -1.333 -10.086 1.00 86.88 197 LEU A O 1
ATOM 1501 N N . GLN A 1 198 ? 29.868 -3.045 -9.308 1.00 89.25 198 GLN A N 1
ATOM 1502 C CA . GLN A 1 198 ? 30.338 -2.437 -8.058 1.00 89.25 198 GLN A CA 1
ATOM 1503 C C . GLN A 1 198 ? 29.178 -2.004 -7.156 1.00 89.25 198 GLN A C 1
ATOM 1505 O O . GLN A 1 198 ? 29.181 -0.911 -6.591 1.00 89.25 198 GLN A O 1
ATOM 1510 N N . LEU A 1 199 ? 28.152 -2.849 -7.069 1.00 89.94 199 LEU A N 1
ATOM 1511 C CA . LEU A 1 199 ? 26.989 -2.592 -6.231 1.00 89.94 199 LEU A CA 1
ATOM 1512 C C . LEU A 1 199 ? 27.271 -3.038 -4.801 1.00 89.94 199 LEU A C 1
ATOM 1514 O O . LEU A 1 199 ? 27.950 -4.039 -4.561 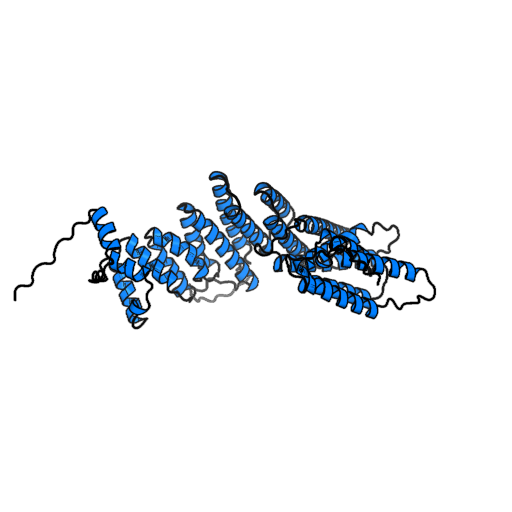1.00 89.94 199 LEU A O 1
ATOM 1518 N N . GLU A 1 200 ? 26.739 -2.280 -3.852 1.00 90.94 200 GLU A N 1
ATOM 1519 C CA . GLU A 1 200 ? 26.686 -2.694 -2.457 1.00 90.94 200 GLU A CA 1
ATOM 1520 C C . GLU A 1 200 ? 25.536 -3.688 -2.257 1.00 90.94 200 GLU A C 1
ATOM 1522 O O . GLU A 1 200 ? 24.463 -3.535 -2.843 1.00 90.94 200 GLU A O 1
ATOM 1527 N N . GLU A 1 201 ? 25.723 -4.669 -1.373 1.00 87.56 201 GLU A N 1
ATOM 1528 C CA . GLU A 1 201 ? 24.682 -5.646 -1.021 1.00 87.56 201 GLU A CA 1
ATOM 1529 C C . GLU A 1 201 ? 23.407 -4.960 -0.490 1.00 87.56 201 GLU A C 1
ATOM 1531 O O . GLU A 1 201 ? 22.289 -5.365 -0.805 1.00 87.56 201 GLU A O 1
ATOM 1536 N N . SER A 1 202 ? 23.571 -3.852 0.242 1.00 89.06 202 SER A N 1
ATOM 1537 C CA . SER A 1 202 ? 22.482 -2.994 0.726 1.00 89.06 202 SER A CA 1
ATOM 1538 C C . SER A 1 202 ? 21.595 -2.476 -0.413 1.00 89.06 202 SER A C 1
ATOM 1540 O O . SER A 1 202 ? 20.369 -2.469 -0.288 1.00 89.06 202 SER A O 1
ATOM 1542 N N . TYR A 1 203 ? 22.197 -2.086 -1.540 1.00 90.56 203 TYR A N 1
ATOM 1543 C CA . TYR A 1 203 ? 21.489 -1.579 -2.711 1.00 90.56 203 TYR A CA 1
ATOM 1544 C C . TYR A 1 203 ? 20.741 -2.695 -3.447 1.00 90.56 203 TYR A C 1
ATOM 1546 O O . TYR A 1 203 ? 19.601 -2.492 -3.870 1.00 90.56 203 TYR A O 1
ATOM 1554 N N . GLU A 1 204 ? 21.340 -3.885 -3.564 1.00 90.50 204 GLU A N 1
ATOM 1555 C CA . GLU A 1 204 ? 20.671 -5.044 -4.170 1.00 90.50 204 GLU A CA 1
ATOM 1556 C C . GLU A 1 204 ? 19.424 -5.447 -3.370 1.00 90.50 204 GLU A C 1
ATOM 1558 O O . GLU A 1 204 ? 18.336 -5.617 -3.933 1.00 90.50 204 GLU A O 1
ATOM 1563 N N . VAL A 1 205 ? 19.557 -5.520 -2.040 1.00 89.56 205 VAL A N 1
ATOM 1564 C CA . VAL A 1 205 ? 18.441 -5.799 -1.125 1.00 89.56 205 VAL A CA 1
ATOM 1565 C C . VAL A 1 205 ? 17.374 -4.710 -1.219 1.00 89.56 205 VAL A C 1
ATOM 1567 O O . VAL A 1 205 ? 16.184 -5.030 -1.270 1.00 89.56 205 VAL A O 1
ATOM 1570 N N . GLN A 1 206 ? 17.775 -3.439 -1.284 1.00 90.94 206 GLN A N 1
ATOM 1571 C CA . GLN A 1 206 ? 16.853 -2.314 -1.409 1.00 90.94 206 GLN A CA 1
ATOM 1572 C C . GLN A 1 206 ? 16.024 -2.392 -2.694 1.00 90.94 206 GLN A C 1
ATOM 1574 O O . GLN A 1 206 ? 14.797 -2.356 -2.626 1.00 90.94 206 GLN A O 1
ATOM 1579 N N . VAL A 1 207 ? 16.663 -2.534 -3.860 1.00 92.38 207 VAL A N 1
ATOM 1580 C CA . VAL A 1 207 ? 15.955 -2.571 -5.152 1.00 92.38 207 VAL A CA 1
ATOM 1581 C C . VAL A 1 207 ? 15.018 -3.776 -5.215 1.00 92.38 207 VAL A C 1
ATOM 1583 O O . VAL A 1 207 ? 13.860 -3.620 -5.602 1.00 92.38 207 VAL A O 1
ATOM 1586 N N . ARG A 1 208 ? 15.474 -4.963 -4.783 1.00 92.50 208 ARG A N 1
ATOM 1587 C CA . ARG A 1 208 ? 14.622 -6.161 -4.742 1.00 92.50 208 ARG A CA 1
ATOM 1588 C C . ARG A 1 208 ? 13.421 -5.949 -3.817 1.00 92.50 208 ARG A C 1
ATOM 1590 O O . ARG A 1 208 ? 12.302 -6.267 -4.199 1.00 92.50 208 ARG A O 1
ATOM 1597 N N . THR A 1 209 ? 13.629 -5.357 -2.639 1.00 91.81 209 THR A N 1
ATOM 1598 C CA . THR A 1 209 ? 12.547 -5.067 -1.684 1.00 91.81 209 THR A CA 1
ATOM 1599 C C . THR A 1 209 ? 11.530 -4.087 -2.266 1.00 91.81 209 THR A C 1
ATOM 1601 O O . THR A 1 209 ? 10.335 -4.367 -2.236 1.00 91.81 209 THR A O 1
ATOM 1604 N N . GLU A 1 210 ? 11.981 -2.966 -2.834 1.00 93.75 210 GLU A N 1
ATOM 1605 C CA . GLU A 1 210 ? 11.096 -1.937 -3.393 1.00 93.75 210 GLU A CA 1
ATOM 1606 C C . GLU A 1 210 ? 10.247 -2.495 -4.554 1.00 93.75 210 GLU A C 1
ATOM 1608 O O . GLU A 1 210 ? 9.029 -2.295 -4.577 1.00 93.75 210 GLU A O 1
ATOM 1613 N N . VAL A 1 211 ? 10.849 -3.262 -5.474 1.00 94.56 211 VAL A N 1
ATOM 1614 C CA . VAL A 1 211 ? 10.127 -3.901 -6.593 1.00 94.56 211 VAL A CA 1
ATOM 1615 C C . VAL A 1 211 ? 9.147 -4.967 -6.094 1.00 94.56 211 VAL A C 1
ATOM 1617 O O . VAL A 1 211 ? 8.007 -5.007 -6.560 1.00 94.56 211 VAL A O 1
ATOM 1620 N N . THR A 1 212 ? 9.540 -5.795 -5.122 1.00 94.62 212 THR A N 1
ATOM 1621 C CA . THR A 1 212 ? 8.659 -6.820 -4.542 1.00 94.62 212 THR A CA 1
ATOM 1622 C C . THR A 1 212 ? 7.462 -6.205 -3.821 1.00 94.62 212 THR A C 1
ATOM 1624 O O . THR A 1 212 ? 6.343 -6.683 -3.994 1.00 94.62 212 THR A O 1
ATOM 1627 N N . VAL A 1 213 ? 7.648 -5.116 -3.068 1.00 93.62 213 VAL A N 1
ATOM 1628 C CA . VAL A 1 213 ? 6.539 -4.395 -2.416 1.00 93.62 213 VAL A CA 1
ATOM 1629 C C . VAL A 1 213 ? 5.583 -3.810 -3.456 1.00 93.62 213 VAL A C 1
ATOM 1631 O O . VAL A 1 213 ? 4.367 -3.968 -3.332 1.00 93.62 213 VAL A O 1
ATOM 1634 N N . ALA A 1 214 ? 6.109 -3.189 -4.517 1.00 94.25 214 ALA A N 1
ATOM 1635 C CA . ALA A 1 214 ? 5.284 -2.683 -5.613 1.00 94.25 214 ALA A CA 1
ATOM 1636 C C . ALA A 1 214 ? 4.473 -3.804 -6.280 1.00 94.25 214 ALA A C 1
ATOM 1638 O O . ALA A 1 214 ? 3.286 -3.630 -6.565 1.00 94.25 214 ALA A O 1
ATOM 1639 N N . LEU A 1 215 ? 5.096 -4.964 -6.499 1.00 94.75 215 LEU A N 1
ATOM 1640 C CA . LEU A 1 215 ? 4.450 -6.126 -7.099 1.00 94.75 215 LEU A CA 1
ATOM 1641 C C . LEU A 1 215 ? 3.369 -6.716 -6.188 1.00 94.75 215 LEU A C 1
ATOM 1643 O O . LEU A 1 215 ? 2.274 -6.996 -6.667 1.00 94.75 215 LEU A O 1
ATOM 1647 N N . LEU A 1 216 ? 3.628 -6.859 -4.885 1.00 93.44 216 LEU A N 1
ATOM 1648 C CA . LEU A 1 216 ? 2.626 -7.306 -3.912 1.00 93.44 216 LEU A CA 1
ATOM 1649 C C . LEU A 1 216 ? 1.415 -6.370 -3.889 1.00 93.44 216 LEU A C 1
ATOM 1651 O O . LEU A 1 216 ? 0.276 -6.840 -3.902 1.00 93.44 216 LEU A O 1
ATOM 1655 N N . ARG A 1 217 ? 1.649 -5.053 -3.940 1.00 91.62 217 ARG A N 1
ATOM 1656 C CA . ARG A 1 217 ? 0.576 -4.058 -4.032 1.00 91.62 217 ARG A CA 1
ATOM 1657 C C . ARG A 1 217 ? -0.225 -4.190 -5.322 1.00 91.62 217 ARG A C 1
ATOM 1659 O O . ARG A 1 217 ? -1.454 -4.160 -5.286 1.00 91.62 217 ARG A O 1
ATOM 1666 N N . ALA A 1 218 ? 0.451 -4.367 -6.455 1.00 91.94 218 ALA A N 1
ATOM 1667 C CA . ALA A 1 218 ? -0.211 -4.581 -7.735 1.00 91.94 218 ALA A CA 1
ATOM 1668 C C . ALA A 1 218 ? -1.023 -5.884 -7.742 1.00 91.94 218 ALA A C 1
ATOM 1670 O O . ALA A 1 218 ? -2.175 -5.867 -8.156 1.00 91.94 218 ALA A O 1
ATOM 1671 N N . LEU A 1 219 ? -0.485 -6.988 -7.213 1.00 91.00 219 LEU A N 1
ATOM 1672 C CA . LEU A 1 219 ? -1.208 -8.256 -7.075 1.00 91.00 219 LEU A CA 1
ATOM 1673 C C . LEU A 1 219 ? -2.440 -8.111 -6.180 1.00 91.00 219 LEU A C 1
ATOM 1675 O O . LEU A 1 219 ? -3.510 -8.580 -6.552 1.00 91.00 219 LEU A O 1
ATOM 1679 N N . ARG A 1 220 ? -2.313 -7.431 -5.035 1.00 88.62 220 ARG A N 1
ATOM 1680 C CA . ARG A 1 220 ? -3.429 -7.143 -4.120 1.00 88.62 220 ARG A CA 1
ATOM 1681 C C . ARG A 1 220 ? -4.564 -6.410 -4.827 1.00 88.62 220 ARG A C 1
ATOM 1683 O O . ARG A 1 220 ? -5.725 -6.777 -4.683 1.00 88.62 220 ARG A O 1
ATOM 1690 N N . LEU A 1 221 ? -4.221 -5.397 -5.617 1.00 87.94 221 LEU A N 1
ATOM 1691 C CA . LEU A 1 221 ? -5.196 -4.554 -6.298 1.00 87.94 221 LEU A CA 1
ATOM 1692 C C . LEU A 1 221 ? -5.679 -5.138 -7.626 1.00 87.94 221 LEU A C 1
ATOM 1694 O O . LEU A 1 221 ? -6.757 -4.779 -8.071 1.00 87.94 221 LEU A O 1
ATOM 1698 N N . GLU A 1 222 ? -4.951 -6.026 -8.294 1.00 88.25 222 GLU A N 1
ATOM 1699 C CA . GLU A 1 222 ? -5.359 -6.593 -9.589 1.00 88.25 222 GLU A CA 1
ATOM 1700 C C . GLU A 1 222 ? -5.957 -8.002 -9.476 1.00 88.25 222 GLU A C 1
ATOM 1702 O O . GLU A 1 222 ? -6.642 -8.422 -10.407 1.00 88.25 222 GLU A O 1
ATOM 1707 N N . ALA A 1 223 ? -5.771 -8.706 -8.353 1.00 85.50 223 ALA A N 1
ATOM 1708 C CA . ALA A 1 223 ? -6.256 -10.072 -8.179 1.00 85.50 223 ALA A CA 1
ATOM 1709 C C . ALA A 1 223 ? -7.780 -10.200 -8.345 1.00 85.50 223 ALA A C 1
ATOM 1711 O O . ALA A 1 223 ? -8.572 -9.399 -7.841 1.00 85.50 223 ALA A O 1
ATOM 1712 N N . ASP A 1 224 ? -8.168 -11.268 -9.043 1.00 84.25 224 ASP A N 1
ATOM 1713 C CA . ASP A 1 224 ? -9.558 -11.666 -9.281 1.00 84.25 224 ASP A CA 1
ATOM 1714 C C . ASP A 1 224 ? -10.144 -12.554 -8.194 1.00 84.25 224 ASP A C 1
ATOM 1716 O O . ASP A 1 224 ? -11.360 -12.682 -8.069 1.00 84.25 224 ASP A O 1
ATOM 1720 N N . SER A 1 225 ? -9.275 -13.212 -7.434 1.00 84.19 225 SER A N 1
ATOM 1721 C CA . SER A 1 225 ? -9.675 -14.150 -6.400 1.00 84.19 225 SER A CA 1
ATOM 1722 C C . SER A 1 225 ? -8.631 -14.224 -5.288 1.00 84.19 225 SER A C 1
ATOM 1724 O O . SER A 1 225 ? -7.443 -13.979 -5.548 1.00 84.19 225 SER A O 1
ATOM 1726 N N . PRO A 1 226 ? -9.040 -14.639 -4.075 1.00 83.56 226 PRO A N 1
ATOM 1727 C CA . PRO A 1 226 ? -8.125 -14.868 -2.963 1.00 83.56 226 PRO A CA 1
ATOM 1728 C C . PRO A 1 226 ? -6.993 -15.826 -3.327 1.00 83.56 226 PRO A C 1
ATOM 1730 O O . PRO A 1 226 ? -5.833 -15.545 -3.047 1.00 83.56 226 PRO A O 1
ATOM 1733 N N . ASP A 1 227 ? -7.304 -16.907 -4.046 1.00 85.06 227 ASP A N 1
ATOM 1734 C CA . ASP A 1 227 ? -6.315 -17.907 -4.455 1.00 85.06 227 ASP A CA 1
ATOM 1735 C C . ASP A 1 227 ? -5.250 -17.347 -5.394 1.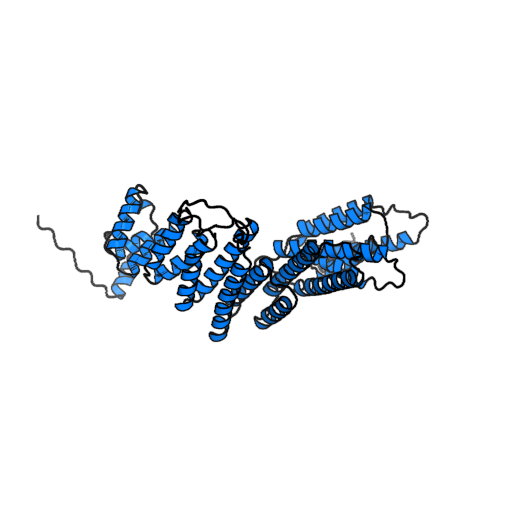00 85.06 227 ASP A C 1
ATOM 1737 O O . ASP A 1 227 ? -4.120 -17.832 -5.399 1.00 85.06 227 ASP A O 1
ATOM 1741 N N . THR A 1 228 ? -5.608 -16.376 -6.238 1.00 86.00 228 THR A N 1
ATOM 1742 C CA . THR A 1 228 ? -4.665 -15.747 -7.172 1.00 86.00 228 THR A CA 1
ATOM 1743 C C . THR A 1 228 ? -3.680 -14.879 -6.404 1.00 86.00 228 THR A C 1
ATOM 1745 O O . THR A 1 228 ? -2.471 -14.990 -6.608 1.00 86.00 228 THR A O 1
ATOM 1748 N N . PHE A 1 229 ? -4.191 -14.074 -5.469 1.00 87.75 229 PHE A N 1
ATOM 1749 C CA . PHE A 1 229 ? -3.352 -13.264 -4.598 1.00 87.75 229 PHE A CA 1
ATOM 1750 C C . PHE A 1 229 ? -2.469 -14.134 -3.695 1.00 87.75 229 PHE A C 1
ATOM 1752 O O . PHE A 1 229 ? -1.257 -13.950 -3.691 1.00 87.75 229 PHE A O 1
ATOM 1759 N N . LEU A 1 230 ? -3.035 -15.115 -2.983 1.00 86.25 230 LEU A N 1
ATOM 1760 C CA . LEU A 1 230 ? -2.289 -15.963 -2.046 1.00 86.25 230 LEU A CA 1
ATOM 1761 C C . LEU A 1 230 ? -1.197 -16.778 -2.748 1.00 86.25 230 LEU A C 1
ATOM 1763 O O . LEU A 1 230 ? -0.088 -16.876 -2.226 1.00 86.25 230 LEU A O 1
ATOM 1767 N N . ARG A 1 231 ? -1.459 -17.316 -3.948 1.00 88.38 231 ARG A N 1
ATOM 1768 C CA . ARG A 1 231 ? -0.429 -18.003 -4.749 1.00 88.38 231 ARG A CA 1
ATOM 1769 C C . ARG A 1 231 ? 0.691 -17.061 -5.187 1.00 88.38 231 ARG A C 1
ATOM 1771 O O . ARG A 1 231 ? 1.856 -17.434 -5.106 1.00 88.38 231 ARG A O 1
ATOM 1778 N N . GLY A 1 232 ? 0.357 -15.847 -5.624 1.00 86.94 232 GLY A N 1
ATOM 1779 C CA . GLY A 1 232 ? 1.364 -14.842 -5.980 1.00 86.94 232 GLY A CA 1
ATOM 1780 C C . GLY A 1 232 ? 2.191 -14.393 -4.773 1.00 86.94 232 GLY A C 1
ATOM 1781 O O . GLY A 1 232 ? 3.415 -14.349 -4.838 1.00 86.94 232 GLY A O 1
ATOM 1782 N N . ALA A 1 233 ? 1.531 -14.124 -3.647 1.00 88.06 233 ALA A N 1
ATOM 1783 C CA . ALA A 1 233 ? 2.161 -13.687 -2.409 1.00 88.06 233 ALA A CA 1
ATOM 1784 C C . ALA A 1 233 ? 3.094 -14.756 -1.816 1.00 88.06 233 ALA A C 1
ATOM 1786 O O . ALA A 1 233 ? 4.209 -14.432 -1.421 1.00 88.06 233 ALA A O 1
ATOM 1787 N N . THR A 1 234 ? 2.674 -16.025 -1.802 1.00 87.25 234 THR A N 1
ATOM 1788 C CA . THR A 1 234 ? 3.512 -17.151 -1.341 1.00 87.25 234 THR A CA 1
ATOM 1789 C C . THR A 1 234 ? 4.725 -17.358 -2.241 1.00 87.25 234 THR A C 1
ATOM 1791 O O . THR A 1 234 ? 5.842 -17.410 -1.739 1.00 87.25 234 THR A O 1
ATOM 1794 N N . ALA A 1 235 ? 4.543 -17.345 -3.565 1.00 88.31 235 ALA A N 1
ATOM 1795 C CA . ALA A 1 235 ? 5.659 -17.443 -4.505 1.00 88.31 235 ALA A CA 1
ATOM 1796 C C . ALA A 1 235 ? 6.683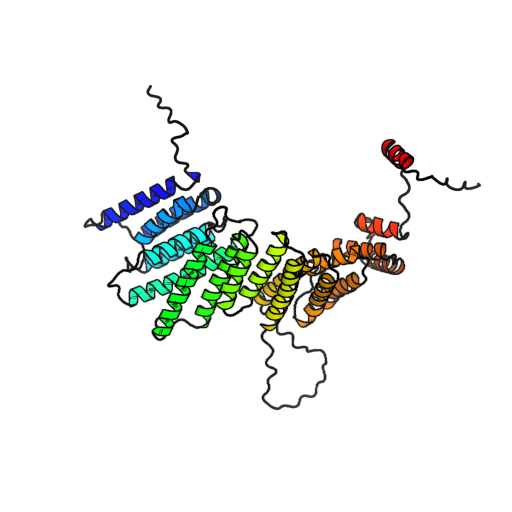 -16.301 -4.343 1.00 88.31 235 ALA A C 1
ATOM 1798 O O . ALA A 1 235 ? 7.875 -16.504 -4.568 1.00 88.31 235 ALA A O 1
ATOM 1799 N N . LEU A 1 236 ? 6.240 -15.100 -3.955 1.00 87.50 236 LEU A N 1
ATOM 1800 C CA . LEU A 1 236 ? 7.135 -13.976 -3.667 1.00 87.50 236 LEU A CA 1
ATOM 1801 C C . LEU A 1 236 ? 7.817 -14.098 -2.303 1.00 87.50 236 LEU A C 1
ATOM 1803 O O . LEU A 1 236 ? 9.010 -13.809 -2.207 1.00 87.50 236 LEU A O 1
ATOM 1807 N N . ALA A 1 237 ? 7.094 -14.558 -1.281 1.00 83.06 237 ALA A N 1
ATOM 1808 C CA . ALA A 1 237 ? 7.648 -14.821 0.045 1.00 83.06 237 ALA A CA 1
ATOM 1809 C C . ALA A 1 237 ? 8.731 -15.916 0.015 1.00 83.06 237 ALA A C 1
ATOM 1811 O O . ALA A 1 237 ? 9.713 -15.815 0.742 1.00 83.06 237 ALA A O 1
ATOM 1812 N N . ASP A 1 238 ? 8.602 -16.910 -0.869 1.00 83.38 238 ASP A N 1
ATOM 1813 C CA . ASP A 1 238 ? 9.616 -17.956 -1.058 1.00 83.38 238 ASP A CA 1
ATOM 1814 C C . ASP A 1 238 ? 10.878 -17.445 -1.780 1.00 83.38 238 ASP A C 1
ATOM 1816 O O . ASP A 1 238 ? 11.967 -17.995 -1.611 1.00 83.38 238 ASP A O 1
ATOM 1820 N N . ARG A 1 239 ? 10.748 -16.397 -2.608 1.00 80.88 239 ARG A N 1
ATOM 1821 C CA . ARG A 1 239 ? 11.843 -15.847 -3.431 1.00 80.88 239 ARG A CA 1
ATOM 1822 C C . ARG A 1 239 ? 12.632 -14.738 -2.746 1.00 80.88 239 ARG A C 1
ATOM 1824 O O . ARG A 1 239 ? 13.810 -14.560 -3.051 1.00 80.88 239 ARG A O 1
ATOM 1831 N N . CYS A 1 240 ? 11.986 -13.953 -1.889 1.00 79.56 240 CYS A N 1
ATOM 1832 C CA . CYS A 1 240 ? 12.581 -12.777 -1.265 1.00 79.56 240 CYS A CA 1
ATOM 1833 C C . CYS A 1 240 ? 12.735 -12.982 0.244 1.00 79.56 240 CYS A C 1
ATOM 1835 O O . CYS A 1 240 ? 11.822 -13.505 0.879 1.00 79.56 240 CYS A O 1
ATOM 1837 N N . PRO A 1 241 ? 13.845 -12.527 0.855 1.00 79.56 241 PRO A N 1
ATOM 1838 C CA . PRO A 1 241 ? 13.948 -12.519 2.305 1.00 79.56 241 PRO A CA 1
ATOM 1839 C C . PRO A 1 241 ? 12.833 -11.645 2.880 1.00 79.56 241 PRO A C 1
ATOM 1841 O O . PRO A 1 241 ? 12.552 -10.563 2.359 1.00 79.56 241 PRO A O 1
ATOM 1844 N N . SER A 1 242 ? 12.198 -12.113 3.951 1.00 81.31 242 SER A N 1
ATOM 1845 C CA . SER A 1 242 ? 11.152 -11.333 4.605 1.00 81.31 242 SER A CA 1
ATOM 1846 C C . SER A 1 242 ? 11.766 -10.105 5.291 1.00 81.31 242 SER A C 1
ATOM 1848 O O . SER A 1 242 ? 12.732 -10.200 6.054 1.00 81.31 242 SER A O 1
ATOM 1850 N N . THR A 1 243 ? 11.224 -8.939 4.943 1.00 85.31 243 THR A N 1
ATOM 1851 C CA . THR A 1 243 ? 11.609 -7.614 5.437 1.00 85.31 243 THR A CA 1
ATOM 1852 C C . THR A 1 243 ? 10.365 -6.887 5.942 1.00 85.31 243 THR A C 1
ATOM 1854 O O . THR A 1 243 ? 9.245 -7.212 5.543 1.00 85.31 243 THR A O 1
ATOM 1857 N N . VAL A 1 244 ? 10.542 -5.868 6.792 1.00 86.00 244 VAL A N 1
ATOM 1858 C CA . VAL A 1 244 ? 9.416 -5.093 7.351 1.00 86.00 244 VAL A CA 1
ATOM 1859 C C . VAL A 1 244 ? 8.464 -4.564 6.261 1.00 86.00 244 VAL A C 1
ATOM 1861 O O . VAL A 1 244 ? 7.263 -4.791 6.395 1.00 86.00 244 VAL A O 1
ATOM 1864 N N . PRO A 1 245 ? 8.934 -3.943 5.156 1.00 87.75 245 PRO A N 1
ATOM 1865 C CA . PRO A 1 245 ? 8.039 -3.467 4.098 1.00 87.75 245 PRO A CA 1
ATOM 1866 C C . PRO A 1 245 ? 7.239 -4.583 3.413 1.00 87.75 245 PRO A C 1
ATOM 1868 O O . PRO A 1 245 ? 6.063 -4.392 3.103 1.00 87.75 245 PRO A O 1
ATOM 1871 N N . ILE A 1 246 ? 7.856 -5.751 3.196 1.00 88.69 246 ILE A N 1
ATOM 1872 C CA . ILE A 1 246 ? 7.201 -6.908 2.572 1.00 88.69 246 ILE A CA 1
ATOM 1873 C C . ILE A 1 246 ? 6.116 -7.463 3.499 1.00 88.69 246 ILE A C 1
ATOM 1875 O O . ILE A 1 246 ? 4.985 -7.655 3.060 1.00 88.69 246 ILE A O 1
ATOM 1879 N N . GLU A 1 247 ? 6.419 -7.660 4.786 1.00 89.12 247 GLU A N 1
ATOM 1880 C CA . GLU A 1 247 ? 5.430 -8.138 5.762 1.00 89.12 247 GLU A CA 1
ATOM 1881 C C . GLU A 1 247 ? 4.270 -7.150 5.938 1.00 89.12 247 GLU A C 1
ATOM 1883 O O . GLU A 1 247 ? 3.117 -7.575 5.991 1.00 89.12 247 GLU A O 1
ATOM 1888 N N . CYS A 1 248 ? 4.534 -5.838 5.960 1.00 89.56 248 CYS A N 1
ATOM 1889 C CA . CYS A 1 248 ? 3.479 -4.819 5.984 1.00 89.56 248 CYS A CA 1
ATOM 1890 C C . CYS A 1 248 ? 2.518 -4.961 4.792 1.00 89.56 248 CYS A C 1
ATOM 1892 O O . CYS A 1 248 ? 1.300 -4.937 4.978 1.00 89.56 248 CYS A O 1
ATOM 1894 N N . GLU A 1 249 ? 3.042 -5.134 3.574 1.00 89.31 249 GLU A N 1
ATOM 1895 C CA . GLU A 1 249 ? 2.201 -5.274 2.380 1.00 89.31 249 GLU A CA 1
ATOM 1896 C C . GLU A 1 249 ? 1.460 -6.622 2.352 1.00 89.31 249 GLU A C 1
ATOM 1898 O O . GLU A 1 249 ? 0.311 -6.681 1.914 1.00 89.31 249 GLU A O 1
ATOM 1903 N N . LEU A 1 250 ? 2.064 -7.695 2.878 1.00 90.06 250 LEU A N 1
ATOM 1904 C CA . LEU A 1 250 ? 1.396 -8.989 3.052 1.00 90.06 250 LEU A CA 1
ATOM 1905 C C . LEU A 1 250 ? 0.240 -8.904 4.054 1.00 90.06 250 LEU A C 1
ATOM 1907 O O . LEU A 1 250 ? -0.832 -9.445 3.787 1.00 90.06 250 LEU A O 1
ATOM 1911 N N . ILE A 1 251 ? 0.427 -8.211 5.183 1.00 91.44 251 ILE A N 1
ATOM 1912 C CA . ILE A 1 251 ? -0.635 -7.955 6.167 1.00 91.44 251 ILE A CA 1
ATOM 1913 C C . ILE A 1 251 ? -1.771 -7.164 5.518 1.00 91.44 251 ILE A C 1
ATOM 1915 O O . ILE A 1 251 ? -2.931 -7.558 5.638 1.00 91.44 251 ILE A O 1
ATOM 1919 N N . ALA A 1 252 ? -1.442 -6.091 4.793 1.00 89.81 252 ALA A N 1
ATOM 1920 C CA . ALA A 1 252 ? -2.427 -5.290 4.076 1.00 89.81 252 ALA A CA 1
ATOM 1921 C C . ALA A 1 252 ? -3.205 -6.132 3.053 1.00 89.81 252 ALA A C 1
ATOM 1923 O O . ALA A 1 252 ? -4.428 -6.075 3.008 1.00 89.81 252 ALA A O 1
ATOM 1924 N N . GLY A 1 253 ? -2.521 -6.987 2.288 1.00 87.62 253 GLY A N 1
ATOM 1925 C CA . GLY A 1 253 ? -3.167 -7.902 1.348 1.00 87.62 253 GLY A CA 1
ATOM 1926 C C . GLY A 1 253 ? -4.082 -8.924 2.006 1.00 87.62 253 GLY A C 1
ATOM 1927 O O . GLY A 1 253 ? -5.218 -9.085 1.574 1.00 87.62 253 GLY A O 1
ATOM 1928 N N . LYS A 1 254 ? -3.634 -9.577 3.081 1.00 89.75 254 LYS A N 1
ATOM 1929 C CA . LYS A 1 254 ? -4.451 -10.535 3.843 1.00 89.75 254 LYS A CA 1
ATOM 1930 C C . LYS A 1 254 ? -5.685 -9.872 4.470 1.00 89.75 254 LYS A C 1
ATOM 1932 O O . LYS A 1 254 ? -6.740 -10.498 4.517 1.00 89.75 254 LYS A O 1
ATOM 1937 N N . ALA A 1 255 ? -5.571 -8.627 4.934 1.00 89.75 255 ALA A N 1
ATOM 1938 C CA . ALA A 1 255 ? -6.705 -7.863 5.449 1.00 89.75 255 ALA A CA 1
ATOM 1939 C C . ALA A 1 255 ? -7.696 -7.492 4.335 1.00 89.75 255 ALA A C 1
ATOM 1941 O O . ALA A 1 255 ? -8.887 -7.757 4.479 1.00 89.75 255 ALA A O 1
ATOM 1942 N N . ASP A 1 256 ? -7.207 -7.002 3.192 1.00 86.06 256 ASP A N 1
ATOM 1943 C CA . ASP A 1 256 ? -8.050 -6.686 2.034 1.00 86.06 256 ASP A CA 1
ATOM 1944 C C . ASP A 1 256 ? -8.793 -7.925 1.512 1.00 86.06 256 ASP A C 1
ATOM 1946 O O . ASP A 1 256 ? -9.937 -7.813 1.082 1.00 86.06 256 ASP A O 1
ATOM 1950 N N . LEU A 1 257 ? -8.201 -9.128 1.590 1.00 85.50 257 LEU A N 1
ATOM 1951 C CA . LEU A 1 257 ? -8.904 -10.369 1.238 1.00 85.50 257 LEU A CA 1
ATOM 1952 C C . LEU A 1 257 ? -10.168 -10.594 2.075 1.00 85.50 257 LEU A C 1
ATOM 1954 O O . LEU A 1 257 ? -11.161 -11.096 1.550 1.00 85.50 257 LEU A O 1
ATOM 1958 N N . LEU A 1 258 ? -10.113 -10.267 3.370 1.00 85.56 258 LEU A N 1
ATOM 1959 C CA . LEU A 1 258 ? -11.242 -10.428 4.288 1.00 85.56 258 LEU A CA 1
ATOM 1960 C C . LEU A 1 258 ? -12.361 -9.425 3.994 1.00 85.56 258 LEU A C 1
ATOM 1962 O O . LEU A 1 258 ? -13.523 -9.734 4.253 1.00 85.56 258 LEU A O 1
ATOM 1966 N N . GLU A 1 259 ? -12.016 -8.243 3.481 1.00 83.94 259 GLU A N 1
ATOM 1967 C CA . GLU A 1 259 ? -12.974 -7.186 3.145 1.00 83.94 259 GLU A CA 1
ATOM 1968 C C . GLU A 1 259 ? -13.554 -7.346 1.733 1.00 83.94 259 GLU A C 1
ATOM 1970 O O . GLU A 1 259 ? -14.748 -7.136 1.525 1.00 83.94 259 GLU A O 1
ATOM 1975 N N . ALA A 1 260 ? -12.724 -7.721 0.757 1.00 81.62 260 ALA A N 1
ATOM 1976 C CA . ALA A 1 260 ? -13.085 -7.733 -0.658 1.00 81.62 260 ALA A CA 1
ATOM 1977 C C . ALA A 1 260 ? -13.795 -9.017 -1.111 1.00 81.62 260 ALA A C 1
ATOM 1979 O O . ALA A 1 260 ? -14.490 -8.993 -2.129 1.00 81.62 260 ALA A O 1
ATOM 1980 N N . PHE A 1 261 ? -13.625 -10.135 -0.396 1.00 81.94 261 PHE A N 1
ATOM 1981 C CA . PHE A 1 261 ? -14.156 -11.433 -0.809 1.00 81.94 261 PHE A CA 1
ATOM 1982 C C . PHE A 1 261 ? -14.984 -12.106 0.288 1.00 81.94 261 PHE A C 1
ATOM 1984 O O . PHE A 1 261 ? -14.609 -12.157 1.460 1.00 81.94 261 PHE A O 1
ATOM 1991 N N . GLU A 1 262 ? -16.095 -12.723 -0.115 1.00 81.62 262 GLU A N 1
ATOM 1992 C CA . GLU A 1 262 ? -16.880 -13.587 0.764 1.00 81.62 262 GLU A CA 1
ATOM 1993 C C . GLU A 1 262 ? -16.175 -14.936 0.945 1.00 81.62 262 GLU A C 1
ATOM 1995 O O . GLU A 1 262 ? -16.348 -15.874 0.172 1.00 81.62 262 GLU A O 1
ATOM 2000 N N . LEU A 1 263 ? -15.345 -15.029 1.980 1.00 82.50 263 LEU A N 1
ATOM 2001 C CA . LEU A 1 263 ? -14.614 -16.251 2.318 1.00 82.50 263 LEU A CA 1
ATOM 2002 C C . LEU A 1 263 ? -15.464 -17.208 3.167 1.00 82.50 263 LEU A C 1
ATOM 2004 O O . LEU A 1 263 ? -16.308 -16.769 3.950 1.00 82.50 263 LEU A O 1
ATOM 2008 N N . GLU A 1 264 ? -15.198 -18.510 3.099 1.00 85.25 264 GLU A N 1
ATOM 2009 C CA . GLU A 1 264 ? -15.779 -19.484 4.033 1.00 85.25 264 GLU A CA 1
ATOM 2010 C C . GLU A 1 264 ? -15.255 -19.275 5.464 1.00 85.25 264 GLU A C 1
ATOM 2012 O O . GLU A 1 264 ? -14.163 -18.743 5.678 1.00 85.25 264 GLU A O 1
ATOM 2017 N N . ALA A 1 265 ? -16.029 -19.692 6.472 1.00 84.00 265 ALA A N 1
ATOM 2018 C CA . ALA A 1 265 ? -15.710 -19.436 7.880 1.00 84.00 265 ALA A CA 1
ATOM 2019 C C . ALA A 1 265 ? -14.357 -20.029 8.322 1.00 84.00 265 ALA A C 1
ATOM 2021 O O . ALA A 1 265 ? -13.649 -19.395 9.113 1.00 84.00 265 ALA A O 1
ATOM 2022 N N . ASP A 1 266 ? -14.001 -21.200 7.788 1.00 84.81 266 ASP A N 1
ATOM 2023 C CA . ASP A 1 266 ? -12.741 -21.890 8.074 1.00 84.81 266 ASP A CA 1
ATOM 2024 C C . ASP A 1 266 ? -11.558 -21.152 7.439 1.00 84.81 266 ASP A C 1
ATOM 2026 O O . ASP A 1 266 ? -10.569 -20.859 8.113 1.00 84.81 266 ASP A O 1
ATOM 2030 N N . VAL A 1 267 ? -11.699 -20.737 6.175 1.00 84.06 267 VAL A N 1
ATOM 2031 C CA . VAL A 1 267 ? -10.684 -19.949 5.458 1.00 84.06 267 VAL A CA 1
ATOM 2032 C C . VAL A 1 267 ? -10.453 -18.604 6.149 1.00 84.06 267 VAL A C 1
ATOM 2034 O O . VAL A 1 267 ? -9.306 -18.225 6.380 1.00 84.06 267 VAL A O 1
ATOM 2037 N N . ARG A 1 268 ? -11.517 -17.910 6.582 1.00 84.56 268 ARG A N 1
ATOM 2038 C CA . ARG A 1 268 ? -11.382 -16.668 7.369 1.00 84.56 268 ARG A CA 1
ATOM 2039 C C . ARG A 1 268 ? -10.576 -16.889 8.643 1.00 84.56 268 ARG A C 1
ATOM 2041 O O . ARG A 1 268 ? -9.737 -16.062 8.983 1.00 84.56 268 ARG A O 1
ATOM 2048 N N . GLN A 1 269 ? -10.813 -17.994 9.352 1.00 85.56 269 GLN A N 1
ATOM 2049 C CA . GLN A 1 269 ? -10.087 -18.296 10.586 1.00 85.56 269 GLN A CA 1
ATOM 2050 C C . GLN A 1 269 ? -8.591 -18.518 10.334 1.00 85.56 269 GLN A C 1
ATOM 2052 O O . GLN A 1 269 ? -7.762 -18.051 11.121 1.00 85.56 269 GLN A O 1
ATOM 2057 N N . VAL A 1 270 ? -8.243 -19.188 9.234 1.00 87.62 270 VAL A N 1
ATOM 2058 C CA . VAL A 1 270 ? -6.848 -19.358 8.807 1.00 87.62 270 VAL A CA 1
ATOM 2059 C C . VAL A 1 270 ? -6.214 -17.999 8.517 1.00 87.62 270 VAL A C 1
ATOM 2061 O O . VAL A 1 270 ? -5.154 -17.710 9.065 1.00 87.62 270 VAL A O 1
ATOM 2064 N N . VAL A 1 271 ? -6.891 -17.130 7.759 1.00 86.00 271 VAL A N 1
ATOM 2065 C CA . VAL A 1 271 ? -6.387 -15.784 7.436 1.00 86.00 271 VAL A CA 1
ATOM 2066 C C . VAL A 1 271 ? -6.203 -14.928 8.696 1.00 86.00 271 VAL A C 1
ATOM 2068 O O . VAL A 1 271 ? -5.173 -14.276 8.833 1.00 86.00 271 VAL A O 1
ATOM 2071 N N . TYR A 1 272 ? -7.125 -14.968 9.666 1.00 88.31 272 TYR A N 1
ATOM 2072 C CA . TYR A 1 272 ? -6.942 -14.268 10.948 1.00 88.31 272 TYR A CA 1
ATOM 2073 C C . TYR A 1 272 ? -5.731 -14.779 11.737 1.00 88.31 272 TYR A C 1
ATOM 2075 O O . TYR A 1 272 ? -4.963 -13.987 12.282 1.00 88.31 272 TYR A O 1
ATOM 2083 N N . THR A 1 273 ? -5.545 -16.098 11.788 1.00 87.44 273 THR A N 1
ATOM 2084 C CA . THR A 1 273 ? -4.407 -16.718 12.487 1.00 87.44 273 THR A CA 1
ATOM 2085 C C . THR A 1 273 ? -3.084 -16.338 11.821 1.00 87.44 273 THR A C 1
ATOM 2087 O O . THR A 1 273 ? -2.090 -16.052 12.494 1.00 87.44 273 THR A O 1
ATOM 2090 N N . ASP A 1 274 ? -3.084 -16.294 10.493 1.00 87.81 274 ASP A N 1
ATOM 2091 C CA . ASP A 1 274 ? -1.940 -15.905 9.683 1.00 87.81 274 ASP A CA 1
ATOM 2092 C C . ASP A 1 274 ? -1.622 -14.404 9.821 1.00 87.81 274 ASP A C 1
ATOM 2094 O O . ASP A 1 274 ? -0.465 -14.045 10.006 1.00 87.81 274 ASP A O 1
ATOM 2098 N N . LEU A 1 275 ? -2.627 -13.519 9.883 1.00 89.12 275 LEU A N 1
ATOM 2099 C CA . LEU A 1 275 ? -2.438 -12.091 10.192 1.00 89.12 275 LEU A CA 1
ATOM 2100 C C . LEU A 1 275 ? -1.731 -11.876 11.536 1.00 89.12 275 LEU A C 1
ATOM 2102 O O . LEU A 1 275 ? -0.768 -11.113 11.620 1.00 89.12 275 LEU A O 1
ATOM 2106 N N . VAL A 1 276 ? -2.170 -12.576 12.586 1.00 87.25 276 VAL A N 1
ATOM 2107 C CA . VAL A 1 276 ? -1.527 -12.510 13.909 1.00 87.25 276 VAL A CA 1
ATOM 2108 C C . VAL A 1 276 ? -0.095 -13.055 13.853 1.00 87.25 276 VAL A C 1
ATOM 2110 O O . VAL A 1 276 ? 0.793 -12.536 14.530 1.00 87.25 276 VAL A O 1
ATOM 2113 N N . THR A 1 277 ? 0.151 -14.084 13.042 1.00 87.19 277 THR A N 1
ATOM 2114 C CA . THR A 1 277 ? 1.481 -14.685 12.874 1.00 87.19 277 THR A CA 1
ATOM 2115 C C . THR A 1 277 ? 2.427 -13.753 12.114 1.00 87.19 277 THR A C 1
ATOM 2117 O O . THR A 1 277 ? 3.525 -13.494 12.602 1.00 87.19 277 THR A O 1
ATOM 2120 N N . SER A 1 278 ? 1.985 -13.162 10.999 1.00 86.12 278 SER A N 1
ATOM 2121 C CA . SER A 1 278 ? 2.715 -12.112 10.278 1.00 86.12 278 SER A CA 1
ATOM 2122 C C . SER A 1 278 ? 3.034 -10.926 11.185 1.00 86.12 278 SER A C 1
ATOM 2124 O O . SER A 1 278 ? 4.167 -10.457 11.193 1.00 86.12 278 SER A O 1
ATOM 2126 N N . LEU A 1 279 ? 2.093 -10.489 12.030 1.00 86.62 279 LEU A N 1
ATOM 2127 C CA . LEU A 1 279 ? 2.351 -9.410 12.987 1.00 86.62 279 LEU A CA 1
ATOM 2128 C C . LEU A 1 279 ? 3.447 -9.782 14.000 1.00 86.62 279 LEU A C 1
ATOM 2130 O O . LEU A 1 279 ? 4.337 -8.981 14.280 1.00 86.62 279 LEU A O 1
ATOM 2134 N N . ARG A 1 280 ? 3.429 -11.015 14.525 1.00 84.50 280 ARG A N 1
ATOM 2135 C CA . ARG A 1 280 ? 4.485 -11.517 15.425 1.00 84.50 280 ARG A CA 1
ATOM 2136 C C . ARG A 1 280 ? 5.844 -11.597 14.729 1.00 84.50 280 ARG A C 1
ATOM 2138 O O . ARG A 1 280 ? 6.849 -11.239 15.342 1.00 84.50 280 ARG A O 1
ATOM 2145 N N . ASN A 1 281 ? 5.877 -12.027 13.468 1.00 81.38 281 ASN A N 1
ATOM 2146 C CA . ASN A 1 281 ? 7.099 -12.037 12.662 1.00 81.38 281 ASN A CA 1
ATOM 2147 C C . ASN A 1 281 ? 7.626 -10.611 12.473 1.00 81.38 281 ASN A C 1
ATOM 2149 O O . ASN A 1 281 ? 8.807 -10.363 12.694 1.00 81.38 281 ASN A O 1
ATOM 2153 N N . LEU A 1 282 ? 6.744 -9.657 12.180 1.00 82.81 282 LEU A N 1
ATOM 2154 C CA . LEU A 1 282 ? 7.082 -8.245 12.009 1.00 82.81 282 LEU A CA 1
ATOM 2155 C C . LEU A 1 282 ? 7.720 -7.653 13.278 1.00 82.81 282 LEU A C 1
ATOM 2157 O O . LEU A 1 282 ? 8.775 -7.025 13.214 1.00 82.81 282 LEU A O 1
ATOM 2161 N N . VAL A 1 283 ? 7.164 -7.962 14.452 1.00 78.94 283 VAL A N 1
ATOM 2162 C CA . VAL A 1 283 ? 7.752 -7.599 15.755 1.00 78.94 283 VAL A CA 1
ATOM 2163 C C . VAL A 1 283 ? 9.131 -8.244 15.971 1.00 78.94 283 VAL A C 1
ATOM 2165 O O . VAL A 1 283 ? 9.994 -7.656 16.627 1.00 78.94 283 VAL A O 1
ATOM 2168 N N . SER A 1 284 ? 9.373 -9.436 15.416 1.00 75.56 284 SER A N 1
ATOM 2169 C CA . SER A 1 284 ? 10.652 -10.146 15.552 1.00 75.56 284 SER A CA 1
ATOM 2170 C C . SER A 1 284 ? 11.804 -9.524 14.750 1.00 75.56 284 SER A C 1
ATOM 2172 O O . SER A 1 284 ? 12.957 -9.700 15.145 1.00 75.56 284 SER A O 1
ATOM 2174 N N . TYR A 1 285 ? 11.500 -8.746 13.699 1.00 69.00 285 TYR A N 1
ATOM 2175 C CA . TYR A 1 285 ? 12.481 -7.994 12.899 1.00 69.00 285 TYR A CA 1
ATOM 2176 C C . TYR A 1 285 ? 13.027 -6.746 13.599 1.00 69.00 285 TYR A C 1
ATOM 2178 O O . TYR A 1 285 ? 13.913 -6.077 13.064 1.00 69.00 285 TYR A O 1
ATOM 2186 N N . ARG A 1 286 ? 12.544 -6.423 14.805 1.00 65.06 286 ARG A N 1
ATOM 2187 C CA . ARG A 1 286 ? 13.120 -5.345 15.609 1.00 65.06 286 ARG A CA 1
ATOM 2188 C C . ARG A 1 286 ? 14.606 -5.636 15.861 1.00 65.06 286 ARG A C 1
ATOM 2190 O O . ARG A 1 286 ? 14.930 -6.761 16.253 1.00 65.06 286 ARG A O 1
ATOM 2197 N N . PRO A 1 287 ? 15.505 -4.642 15.732 1.00 56.34 287 PRO A N 1
ATOM 2198 C CA . PRO A 1 287 ? 16.859 -4.781 16.241 1.00 56.34 287 PRO A CA 1
ATOM 2199 C C . PRO A 1 287 ? 16.771 -5.089 17.738 1.00 56.34 287 PRO A C 1
ATOM 2201 O O . PRO A 1 287 ? 16.415 -4.237 18.557 1.00 56.34 287 PRO A O 1
ATOM 2204 N N . LYS A 1 288 ? 17.026 -6.353 18.087 1.00 49.75 288 LYS A N 1
ATOM 2205 C CA . LYS A 1 288 ? 17.181 -6.766 19.477 1.00 49.75 288 LYS A CA 1
ATOM 2206 C C . LYS A 1 288 ? 18.386 -6.004 19.992 1.00 49.75 288 LYS A C 1
ATOM 2208 O O . LYS A 1 288 ? 19.442 -6.033 19.360 1.00 49.75 288 LYS A O 1
ATOM 2213 N N . THR A 1 289 ? 18.221 -5.306 21.109 1.00 41.09 289 THR A N 1
ATOM 2214 C CA . THR A 1 289 ? 19.360 -4.767 21.839 1.00 41.09 289 THR A CA 1
ATOM 2215 C C . THR A 1 289 ? 20.354 -5.903 22.014 1.00 41.09 289 THR A C 1
ATOM 2217 O O . THR A 1 289 ? 20.050 -6.936 22.613 1.00 41.09 289 THR A O 1
ATOM 2220 N N . VAL A 1 290 ? 21.546 -5.745 21.443 1.00 36.94 290 VAL A N 1
ATOM 2221 C CA . VAL A 1 290 ? 22.684 -6.522 21.902 1.00 36.94 290 VAL A CA 1
ATOM 2222 C C . VAL A 1 290 ? 22.899 -6.014 23.321 1.00 36.94 290 VAL A C 1
ATOM 2224 O O . VAL A 1 290 ? 23.510 -4.969 23.520 1.00 36.94 290 VAL A O 1
ATOM 2227 N N . SER A 1 291 ? 22.322 -6.685 24.320 1.00 38.03 291 SER A N 1
ATOM 2228 C CA . SER A 1 291 ? 22.863 -6.596 25.669 1.00 38.03 291 SER A CA 1
ATOM 2229 C C . SER A 1 291 ? 24.317 -7.006 25.516 1.00 38.03 291 SER A C 1
ATOM 2231 O O . SER A 1 291 ? 24.591 -8.171 25.232 1.00 38.03 291 SER A O 1
ATOM 2233 N N . SER A 1 292 ? 25.219 -6.025 25.571 1.00 34.00 292 SER A N 1
ATOM 2234 C CA . SER A 1 292 ? 26.659 -6.206 25.463 1.00 34.00 292 SER A CA 1
ATOM 2235 C C . SER A 1 292 ? 27.115 -7.278 26.444 1.00 34.00 292 SER A C 1
ATOM 2237 O O . SER A 1 292 ? 27.438 -7.014 27.598 1.00 34.00 292 SER A O 1
ATOM 2239 N N . ALA A 1 293 ? 27.171 -8.512 25.960 1.00 40.06 293 ALA A N 1
ATOM 2240 C CA . ALA A 1 293 ? 27.948 -9.579 26.540 1.00 40.06 293 ALA A CA 1
ATOM 2241 C C . ALA A 1 293 ? 29.410 -9.333 26.154 1.00 40.06 293 ALA A C 1
ATOM 2243 O O . ALA A 1 293 ? 29.933 -9.986 25.258 1.00 40.06 293 ALA A O 1
ATOM 2244 N N . ALA A 1 294 ? 30.040 -8.345 26.795 1.00 37.22 294 ALA A N 1
ATOM 2245 C CA . ALA A 1 294 ? 31.489 -8.242 26.958 1.00 37.22 294 ALA A CA 1
ATOM 2246 C C . ALA A 1 294 ? 31.852 -7.058 27.876 1.00 37.22 294 ALA A C 1
ATOM 2248 O O . ALA A 1 294 ? 31.797 -5.908 27.457 1.00 37.22 294 ALA A O 1
ATOM 2249 N N . GLY A 1 295 ? 32.319 -7.361 29.094 1.00 30.94 295 GLY A N 1
ATOM 2250 C CA . GLY A 1 295 ? 33.321 -6.533 29.778 1.00 30.94 295 GLY A CA 1
ATOM 2251 C C . GLY A 1 295 ? 32.861 -5.641 30.937 1.00 30.94 295 GLY A C 1
ATOM 2252 O O . GLY A 1 295 ? 32.656 -4.453 30.759 1.00 30.94 295 GLY A O 1
ATOM 2253 N N . SER A 1 296 ? 32.865 -6.215 32.146 1.00 34.38 296 SER A N 1
ATOM 2254 C CA . SER A 1 296 ? 33.491 -5.652 33.360 1.00 34.38 296 SER A CA 1
ATOM 2255 C C . SER A 1 296 ? 33.258 -4.170 33.710 1.00 34.38 296 SER A C 1
ATOM 2257 O O . SER A 1 296 ? 33.988 -3.293 33.253 1.00 34.38 296 SER A O 1
ATOM 2259 N N . GLY A 1 297 ? 32.429 -3.933 34.728 1.00 28.83 297 GLY A N 1
ATOM 2260 C CA . GLY A 1 297 ? 32.517 -2.733 35.560 1.00 28.83 297 GLY A CA 1
ATOM 2261 C C . GLY A 1 297 ? 31.312 -2.587 36.476 1.00 28.83 297 GLY A C 1
ATOM 226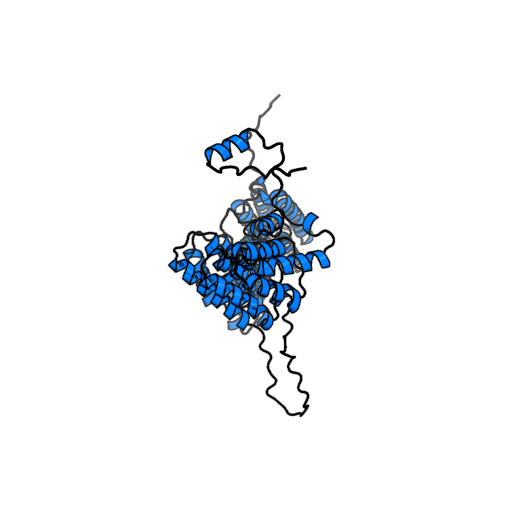2 O O . GLY A 1 297 ? 30.231 -2.264 36.010 1.00 28.83 297 GLY A O 1
ATOM 2263 N N . TYR A 1 298 ? 31.498 -2.846 37.769 1.00 40.47 298 TYR A N 1
ATOM 2264 C CA . TYR A 1 298 ? 30.519 -2.572 38.820 1.00 40.47 298 TYR A CA 1
ATOM 2265 C C . TYR A 1 298 ? 29.988 -1.128 38.729 1.00 40.47 298 TYR A C 1
ATOM 2267 O O . TYR A 1 298 ? 30.751 -0.186 38.937 1.00 40.47 298 TYR A O 1
ATOM 2275 N N . SER A 1 299 ? 28.683 -0.956 38.528 1.00 31.11 299 SER A N 1
ATOM 2276 C CA . SER A 1 299 ? 27.945 0.183 39.079 1.00 31.11 299 SER A CA 1
ATOM 2277 C C . SER A 1 299 ? 26.574 -0.301 39.531 1.00 31.11 299 SER A C 1
ATOM 2279 O O . SER A 1 299 ? 25.683 -0.571 38.731 1.00 31.11 299 SER A O 1
ATOM 2281 N N . ASP A 1 300 ? 26.488 -0.468 40.841 1.00 37.44 300 ASP A N 1
ATOM 2282 C CA . ASP A 1 300 ? 25.306 -0.792 41.618 1.00 37.44 300 ASP A CA 1
ATOM 2283 C C . ASP A 1 300 ? 24.417 0.462 41.664 1.00 37.44 300 ASP A C 1
ATOM 2285 O O . ASP A 1 300 ? 24.638 1.368 42.468 1.00 37.44 300 ASP A O 1
ATOM 2289 N N . THR A 1 301 ? 23.478 0.564 40.726 1.00 35.91 301 THR A N 1
ATOM 2290 C CA . THR A 1 301 ? 22.316 1.453 40.824 1.00 35.91 301 THR A CA 1
ATOM 2291 C C . THR A 1 301 ? 21.106 0.675 40.327 1.00 35.91 301 THR A C 1
ATOM 2293 O O . THR A 1 301 ? 20.875 0.566 39.124 1.00 35.91 301 THR A O 1
ATOM 2296 N N . ASP A 1 302 ? 20.383 0.095 41.283 1.00 35.84 302 ASP A N 1
ATOM 2297 C CA . ASP A 1 302 ? 19.022 -0.407 41.130 1.00 35.84 302 ASP A CA 1
ATOM 2298 C C . ASP A 1 302 ? 18.095 0.742 40.688 1.00 35.84 302 ASP A C 1
ATOM 2300 O O . ASP A 1 302 ? 17.591 1.491 41.523 1.00 35.84 302 ASP A O 1
ATOM 2304 N N . ASP A 1 303 ? 17.859 0.868 39.382 1.00 33.06 303 ASP A N 1
ATOM 2305 C CA . ASP A 1 303 ? 16.684 1.544 38.822 1.00 33.06 303 ASP A CA 1
ATOM 2306 C C . ASP A 1 303 ? 15.882 0.504 38.013 1.00 33.06 303 ASP A C 1
ATOM 2308 O O . ASP A 1 303 ? 16.382 -0.012 37.010 1.00 33.06 303 ASP A O 1
ATOM 2312 N N . PRO A 1 304 ? 14.652 0.140 38.426 1.00 34.50 304 PRO A N 1
ATOM 2313 C CA . PRO A 1 304 ? 13.879 -0.922 37.780 1.00 34.50 304 PRO A CA 1
ATOM 2314 C C . PRO A 1 304 ? 13.100 -0.487 36.522 1.00 34.50 304 PRO A C 1
ATOM 2316 O O . PRO A 1 304 ? 12.354 -1.305 35.985 1.00 34.50 304 PRO A O 1
ATOM 2319 N N . ASP A 1 305 ? 13.266 0.743 36.023 1.00 35.62 305 ASP A N 1
ATOM 2320 C CA . ASP A 1 305 ? 12.408 1.296 34.957 1.00 35.62 305 ASP A CA 1
ATOM 2321 C C . ASP A 1 305 ? 13.081 1.513 33.591 1.00 35.62 305 ASP A C 1
ATOM 2323 O O . ASP A 1 305 ? 12.399 1.893 32.638 1.00 35.62 305 ASP A O 1
ATOM 2327 N N . ASP A 1 306 ? 14.366 1.194 33.417 1.00 38.78 306 ASP A N 1
ATOM 2328 C CA . ASP A 1 306 ? 15.012 1.307 32.101 1.00 38.78 306 ASP A CA 1
ATOM 2329 C C . ASP A 1 306 ? 14.856 0.006 31.290 1.00 38.78 306 ASP A C 1
ATOM 2331 O O . ASP A 1 306 ? 15.810 -0.699 30.943 1.00 38.78 306 ASP A O 1
ATOM 2335 N N . ILE A 1 307 ? 13.600 -0.356 30.990 1.00 43.34 307 ILE A N 1
ATOM 2336 C CA . ILE A 1 307 ? 13.315 -1.269 29.878 1.00 43.34 307 ILE A CA 1
ATOM 2337 C C . ILE A 1 307 ? 13.765 -0.513 28.638 1.00 43.34 307 ILE A C 1
ATOM 2339 O O . ILE A 1 307 ? 13.011 0.313 28.138 1.00 43.34 307 ILE A O 1
ATOM 2343 N N . GLY A 1 308 ? 14.985 -0.786 28.171 1.00 38.09 308 GLY A N 1
ATOM 2344 C CA . GLY A 1 308 ? 15.582 -0.167 26.993 1.00 38.09 308 GLY A CA 1
ATOM 2345 C C . GLY A 1 308 ? 14.631 -0.197 25.798 1.00 38.09 308 GLY A C 1
ATOM 2346 O O . GLY A 1 308 ? 14.617 -1.141 25.003 1.00 38.09 308 GLY A O 1
ATOM 2347 N N . VAL A 1 309 ? 13.819 0.852 25.670 1.00 47.56 309 VAL A N 1
ATOM 2348 C CA . VAL A 1 309 ? 13.018 1.124 24.492 1.00 47.56 309 VAL A CA 1
ATOM 2349 C C . VAL A 1 309 ? 14.035 1.582 23.469 1.00 47.56 309 VAL A C 1
ATOM 2351 O O . VAL A 1 309 ? 14.417 2.747 23.434 1.00 47.56 309 VAL A O 1
ATOM 2354 N N . THR A 1 310 ? 14.528 0.655 22.646 1.00 51.72 310 THR A N 1
ATOM 2355 C CA . THR A 1 310 ? 15.204 1.068 21.419 1.00 51.72 310 THR A CA 1
ATOM 2356 C C . THR A 1 310 ? 14.245 1.977 20.680 1.00 51.72 310 THR A C 1
ATOM 2358 O O . THR A 1 310 ? 13.150 1.534 20.319 1.00 51.72 310 THR A O 1
ATOM 2361 N N . LEU A 1 311 ? 14.645 3.243 20.534 1.00 55.50 311 LEU A N 1
ATOM 2362 C CA . LEU A 1 311 ? 14.008 4.199 19.644 1.00 55.50 311 LEU A CA 1
ATOM 2363 C C . LEU A 1 311 ? 14.005 3.537 18.269 1.00 55.50 311 LEU A C 1
ATOM 2365 O O . LEU A 1 311 ? 15.051 3.370 17.642 1.00 55.50 311 LEU A O 1
ATOM 2369 N N . LEU A 1 312 ? 12.836 3.036 17.876 1.00 64.19 312 LEU A N 1
ATOM 2370 C CA . LEU A 1 312 ? 12.607 2.591 16.515 1.00 64.19 312 LEU A CA 1
ATOM 2371 C C . LEU A 1 312 ? 12.839 3.801 15.615 1.00 64.19 312 LEU A C 1
ATOM 2373 O O . LEU A 1 312 ? 12.447 4.914 15.967 1.00 64.19 312 LEU A O 1
ATOM 2377 N N . ASP A 1 313 ? 13.463 3.577 14.464 1.00 77.38 313 ASP A N 1
ATOM 2378 C CA . ASP A 1 313 ? 13.469 4.587 13.416 1.00 77.38 313 ASP A CA 1
ATOM 2379 C C . ASP A 1 313 ? 12.020 5.002 13.101 1.00 77.38 313 ASP A C 1
ATOM 2381 O O . ASP A 1 313 ? 11.117 4.156 13.086 1.00 77.38 313 ASP A O 1
ATOM 2385 N N . GLU A 1 314 ? 11.786 6.297 12.883 1.00 79.94 314 GLU A N 1
ATOM 2386 C CA . GLU A 1 314 ? 10.439 6.862 12.752 1.00 79.94 314 GLU A CA 1
ATOM 2387 C C . GLU A 1 314 ? 9.654 6.198 11.614 1.00 79.94 314 GLU A C 1
ATOM 2389 O O . GLU A 1 314 ? 8.444 5.988 11.723 1.00 79.94 314 GLU A O 1
ATOM 2394 N N . GLU A 1 315 ? 10.331 5.845 10.520 1.00 79.00 315 GLU A N 1
ATOM 2395 C CA . GLU A 1 315 ? 9.724 5.171 9.371 1.00 79.00 315 GLU A CA 1
ATOM 2396 C C . GLU A 1 315 ? 9.305 3.732 9.708 1.00 79.00 315 GLU A C 1
ATOM 2398 O O . GLU A 1 315 ? 8.203 3.288 9.360 1.00 79.00 315 GLU A O 1
ATOM 2403 N N . THR A 1 316 ? 10.140 3.024 10.471 1.00 78.38 316 THR A N 1
ATOM 2404 C CA . THR A 1 316 ? 9.843 1.667 10.948 1.00 78.38 316 THR A CA 1
ATOM 2405 C C . THR A 1 316 ? 8.695 1.686 11.956 1.00 78.38 316 THR A C 1
ATOM 2407 O O . THR A 1 316 ? 7.790 0.856 11.869 1.00 78.38 316 THR A O 1
ATOM 2410 N N . GLN A 1 317 ? 8.679 2.661 12.873 1.00 83.12 317 GLN A N 1
ATOM 2411 C CA . GLN A 1 317 ? 7.597 2.836 13.841 1.00 83.12 317 GLN A CA 1
ATOM 2412 C C . GLN A 1 317 ? 6.264 3.127 13.144 1.00 83.12 317 GLN A C 1
ATOM 2414 O O . GLN A 1 317 ? 5.269 2.476 13.456 1.00 83.12 317 GLN A O 1
ATOM 2419 N N . LYS A 1 318 ? 6.242 4.041 12.164 1.00 85.50 318 LYS A N 1
ATOM 2420 C CA . LYS A 1 318 ? 5.039 4.341 11.365 1.00 85.50 318 LYS A CA 1
ATOM 2421 C C . LYS A 1 318 ? 4.523 3.102 10.633 1.00 85.50 318 LYS A C 1
ATOM 2423 O O . LYS A 1 318 ? 3.328 2.823 10.679 1.00 85.50 318 LYS A O 1
ATOM 2428 N N . SER A 1 319 ? 5.422 2.337 10.013 1.00 84.31 319 SER A N 1
ATOM 2429 C CA . SER A 1 319 ? 5.075 1.111 9.283 1.00 84.31 319 SER A CA 1
ATOM 2430 C C . SER A 1 319 ? 4.485 0.038 10.206 1.00 84.31 319 SER A C 1
ATOM 2432 O O . SER A 1 319 ? 3.435 -0.530 9.911 1.00 84.31 319 SER A O 1
ATOM 2434 N N . LEU A 1 320 ? 5.116 -0.191 11.362 1.00 85.69 320 LEU A N 1
ATOM 2435 C CA . LEU A 1 320 ? 4.622 -1.084 12.416 1.00 85.69 320 LEU A CA 1
ATOM 2436 C C . LEU A 1 320 ? 3.240 -0.664 12.923 1.00 85.69 320 LEU A C 1
ATOM 2438 O O . LEU A 1 320 ? 2.342 -1.492 13.072 1.00 85.69 320 LEU A O 1
ATOM 2442 N N . GLN A 1 321 ? 3.069 0.625 13.200 1.00 88.69 321 GLN A N 1
ATOM 2443 C CA . GLN A 1 321 ? 1.840 1.164 13.766 1.00 88.69 321 GLN A CA 1
ATOM 2444 C C . GLN A 1 321 ? 0.667 1.038 12.789 1.00 88.69 321 GLN A C 1
ATOM 2446 O O . GLN A 1 321 ? -0.436 0.667 13.195 1.00 88.69 321 GLN A O 1
ATOM 2451 N N . GLU A 1 322 ? 0.926 1.251 11.500 1.00 88.94 322 GLU A N 1
ATOM 2452 C CA . GLU A 1 322 ? -0.052 1.033 10.438 1.00 88.94 322 GLU A CA 1
ATOM 2453 C C . GLU A 1 322 ? -0.405 -0.453 10.270 1.00 88.94 322 GLU A C 1
ATOM 2455 O O . GLU A 1 322 ? -1.585 -0.798 10.201 1.00 88.94 322 GLU A O 1
ATOM 2460 N N . ALA A 1 323 ? 0.583 -1.356 10.298 1.00 89.06 323 ALA A N 1
ATOM 2461 C CA . ALA A 1 323 ? 0.334 -2.798 10.238 1.00 89.06 323 ALA A CA 1
ATOM 2462 C C . ALA A 1 323 ? -0.542 -3.278 11.410 1.00 89.06 323 ALA A C 1
ATOM 2464 O O . ALA A 1 323 ? -1.513 -4.010 11.209 1.00 89.06 323 ALA A O 1
ATOM 2465 N N . HIS A 1 324 ? -0.253 -2.814 12.630 1.00 90.75 324 HIS A N 1
ATOM 2466 C CA . HIS A 1 324 ? -1.079 -3.089 13.806 1.00 90.75 324 HIS A CA 1
ATOM 2467 C C . HIS A 1 324 ? -2.509 -2.559 13.632 1.00 90.75 324 HIS A C 1
ATOM 2469 O O . HIS A 1 324 ? -3.464 -3.288 13.900 1.00 90.75 324 HIS A O 1
ATOM 2475 N N . ARG A 1 325 ? -2.677 -1.324 13.139 1.00 91.75 325 ARG A N 1
ATOM 2476 C CA . ARG A 1 325 ? -3.997 -0.731 12.874 1.00 91.75 325 ARG A CA 1
ATOM 2477 C C . ARG A 1 325 ? -4.817 -1.582 11.899 1.00 91.75 325 ARG A C 1
ATOM 2479 O O . ARG A 1 325 ? -5.988 -1.848 12.164 1.00 91.75 325 ARG A O 1
ATOM 2486 N N . ILE A 1 326 ? -4.203 -2.045 10.808 1.00 90.69 326 ILE A N 1
ATOM 2487 C CA . ILE A 1 326 ? -4.854 -2.900 9.805 1.00 90.69 326 ILE A CA 1
ATOM 2488 C C . ILE A 1 326 ? -5.302 -4.232 10.427 1.00 90.69 326 ILE A C 1
ATOM 2490 O O . ILE A 1 326 ? -6.461 -4.622 10.272 1.00 90.69 326 ILE A O 1
ATOM 2494 N N . VAL A 1 327 ? -4.428 -4.907 11.184 1.00 91.56 327 VAL A N 1
ATOM 2495 C CA . VAL A 1 327 ? -4.774 -6.176 11.852 1.00 91.56 327 VAL A CA 1
ATOM 2496 C C . VAL A 1 327 ? -5.912 -5.985 12.855 1.00 91.56 327 VAL A C 1
ATOM 2498 O O . VAL A 1 327 ? -6.839 -6.794 12.894 1.00 91.56 327 VAL A O 1
ATOM 2501 N N . LEU A 1 328 ? -5.876 -4.914 13.651 1.00 91.94 328 LEU A N 1
ATOM 2502 C CA . LEU A 1 328 ? -6.916 -4.622 14.639 1.00 91.94 328 LEU A CA 1
ATOM 2503 C C . LEU A 1 328 ? -8.277 -4.390 13.981 1.00 91.94 328 LEU A C 1
ATOM 2505 O O . LEU A 1 328 ? -9.269 -4.954 14.446 1.00 91.94 328 LEU A O 1
ATOM 2509 N N . ASN A 1 329 ? -8.322 -3.635 12.880 1.00 91.00 329 ASN A N 1
ATOM 2510 C CA . ASN A 1 329 ? -9.544 -3.443 12.098 1.00 91.00 329 ASN A CA 1
ATOM 2511 C C . ASN A 1 329 ? -10.106 -4.779 11.602 1.00 91.00 329 ASN A C 1
ATOM 2513 O O . ASN A 1 329 ? -11.278 -5.081 11.842 1.00 91.00 329 ASN A O 1
ATOM 2517 N N . ALA A 1 330 ? -9.258 -5.612 10.991 1.00 89.12 330 ALA A N 1
ATOM 2518 C CA . ALA A 1 330 ? -9.661 -6.913 10.467 1.00 89.12 330 ALA A CA 1
ATOM 2519 C C . ALA A 1 330 ? -10.210 -7.838 11.571 1.00 89.12 330 ALA A C 1
ATOM 2521 O O . ALA A 1 330 ? -11.275 -8.444 11.415 1.00 89.12 330 ALA A O 1
ATOM 2522 N N . LEU A 1 331 ? -9.520 -7.926 12.715 1.00 90.31 331 LEU A N 1
ATOM 2523 C CA . LEU A 1 331 ? -9.943 -8.757 13.847 1.00 90.31 331 LEU A CA 1
ATOM 2524 C C . LEU A 1 331 ? -11.250 -8.260 14.476 1.00 90.31 331 LEU A C 1
ATOM 2526 O O . LEU A 1 331 ? -12.125 -9.076 14.782 1.00 90.31 331 LEU A O 1
ATOM 2530 N N . CYS A 1 332 ? -11.417 -6.944 14.640 1.00 88.94 332 CYS A N 1
ATOM 2531 C CA . CYS A 1 332 ? -12.646 -6.360 15.184 1.00 88.94 332 CYS A CA 1
ATOM 2532 C C . CYS A 1 332 ? -13.844 -6.576 14.243 1.00 88.94 332 CYS A C 1
ATOM 2534 O O . CYS A 1 332 ? -14.946 -6.864 14.718 1.00 88.94 332 CYS A O 1
ATOM 2536 N N . GLY A 1 333 ? -13.625 -6.540 12.923 1.00 85.94 333 GLY A N 1
ATOM 2537 C CA . GLY A 1 333 ? -14.649 -6.836 11.915 1.00 85.94 333 GLY A CA 1
ATOM 2538 C C . GLY A 1 333 ? -15.163 -8.283 11.935 1.00 85.94 333 GLY A C 1
ATOM 2539 O O . GLY A 1 333 ? -16.277 -8.549 11.493 1.00 85.94 333 GLY A O 1
ATOM 2540 N N . SER A 1 334 ? -14.407 -9.231 12.503 1.00 83.75 334 SER A N 1
ATOM 2541 C CA . SER A 1 334 ? -14.829 -10.640 12.593 1.00 83.75 334 SER A CA 1
ATOM 2542 C C . SER A 1 334 ? -16.027 -10.876 13.524 1.00 83.75 334 SER A C 1
ATOM 2544 O O . SER A 1 334 ? -16.695 -11.906 13.426 1.00 83.75 334 SER A O 1
ATOM 2546 N N . HIS A 1 335 ? -16.236 -9.976 14.494 1.00 79.69 335 HIS A N 1
ATOM 2547 C CA . HIS A 1 335 ? -17.150 -10.118 15.632 1.00 79.69 335 HIS A CA 1
ATOM 2548 C C . HIS A 1 335 ? -16.988 -11.403 16.484 1.00 79.69 335 HIS A C 1
ATOM 2550 O O . HIS A 1 335 ? -17.748 -11.593 17.439 1.00 79.69 335 HIS A O 1
ATOM 2556 N N . LYS A 1 336 ? -15.978 -12.251 16.240 1.00 86.31 336 LYS A N 1
ATOM 2557 C CA . LYS A 1 336 ? -15.693 -13.458 17.036 1.00 86.31 336 LYS A CA 1
ATOM 2558 C C . LYS A 1 336 ? -14.977 -13.095 18.334 1.00 86.31 336 LYS A C 1
ATOM 2560 O O . LYS A 1 336 ? -14.020 -12.330 18.325 1.00 86.31 336 LYS A O 1
ATOM 2565 N N . GLU A 1 337 ? -15.393 -13.678 19.455 1.00 86.88 337 GLU A N 1
ATOM 2566 C CA . GLU A 1 337 ? -14.828 -13.357 20.776 1.00 86.88 337 GLU A CA 1
ATOM 2567 C C . GLU A 1 337 ? -13.316 -13.597 20.869 1.00 86.88 337 GLU A C 1
ATOM 2569 O O . GLU A 1 337 ? -12.600 -12.751 21.400 1.00 86.88 337 GLU A O 1
ATOM 2574 N N . GLN A 1 338 ? -12.818 -14.681 20.270 1.00 88.44 338 GLN A N 1
ATOM 2575 C CA . GLN A 1 338 ? -11.385 -14.970 20.217 1.00 88.44 338 GLN A CA 1
ATOM 2576 C C . GLN A 1 338 ? -10.595 -13.870 19.488 1.00 88.44 338 GLN A C 1
ATOM 2578 O O . GLN A 1 338 ? -9.609 -13.376 20.020 1.00 88.44 338 GLN A O 1
ATOM 2583 N N . CYS A 1 339 ? -11.063 -13.416 18.323 1.00 88.12 339 CYS A N 1
ATOM 2584 C CA . CYS A 1 339 ? -10.408 -12.345 17.568 1.00 88.12 339 CYS A CA 1
ATOM 2585 C C . CYS A 1 339 ? -10.432 -11.008 18.323 1.00 88.12 339 CYS A C 1
ATOM 2587 O O . CYS A 1 339 ? -9.465 -10.254 18.271 1.00 88.12 339 CYS A O 1
ATOM 2589 N N . VAL A 1 340 ? -11.509 -10.724 19.065 1.00 90.44 340 VAL A N 1
ATOM 2590 C CA . VAL A 1 340 ? -11.592 -9.540 19.939 1.00 90.44 340 VAL A CA 1
ATOM 2591 C C . VAL A 1 340 ? -10.592 -9.630 21.091 1.00 90.44 340 VAL A C 1
ATOM 2593 O O . VAL A 1 340 ? -9.957 -8.633 21.434 1.00 90.44 340 VAL A O 1
ATOM 2596 N N . GLN A 1 341 ? -10.421 -10.817 21.677 1.00 91.62 341 GLN A N 1
ATOM 2597 C CA . GLN A 1 341 ? -9.411 -11.049 22.707 1.00 91.62 341 GLN A CA 1
ATOM 2598 C C . GLN A 1 341 ? -7.994 -10.860 22.156 1.00 91.62 341 GLN A C 1
ATOM 2600 O O . GLN A 1 341 ? -7.175 -10.209 22.803 1.00 91.62 341 GLN A O 1
ATOM 2605 N N . ASP A 1 342 ? -7.715 -11.388 20.965 1.00 90.38 342 ASP A N 1
ATOM 2606 C CA . ASP A 1 342 ? -6.424 -11.221 20.300 1.00 90.38 342 ASP A CA 1
ATOM 2607 C C . ASP A 1 342 ? -6.155 -9.746 19.979 1.00 90.38 342 ASP A C 1
ATOM 2609 O O . ASP A 1 342 ? -5.074 -9.247 20.286 1.00 90.38 342 ASP A O 1
ATOM 2613 N N . ALA A 1 343 ? -7.152 -9.014 19.470 1.00 91.94 343 ALA A N 1
ATOM 2614 C CA . ALA A 1 343 ? -7.055 -7.576 19.225 1.00 91.94 343 ALA A CA 1
ATOM 2615 C C . ALA A 1 343 ? -6.747 -6.788 20.510 1.00 91.94 343 ALA A C 1
ATOM 2617 O O . ALA A 1 343 ? -5.847 -5.949 20.530 1.00 91.94 343 ALA A O 1
ATOM 2618 N N . TYR A 1 344 ? -7.435 -7.095 21.614 1.00 93.06 344 TYR A N 1
ATOM 2619 C CA . TYR A 1 344 ? -7.144 -6.487 22.914 1.00 93.06 344 TYR A CA 1
ATOM 2620 C C . TYR A 1 344 ? -5.713 -6.781 23.376 1.00 93.06 344 TYR A C 1
ATOM 2622 O O . TYR A 1 344 ? -4.993 -5.868 23.781 1.00 93.06 344 TYR A O 1
ATOM 2630 N N . ASN A 1 345 ? -5.275 -8.038 23.273 1.00 91.69 345 ASN A N 1
ATOM 2631 C CA . ASN A 1 345 ? -3.922 -8.436 23.653 1.00 91.69 345 ASN A CA 1
ATOM 2632 C C . ASN A 1 345 ? -2.862 -7.710 22.812 1.00 91.69 345 ASN A C 1
ATOM 2634 O O . ASN A 1 345 ? -1.863 -7.270 23.375 1.00 91.69 345 ASN A O 1
ATOM 2638 N N . ILE A 1 346 ? -3.095 -7.536 21.503 1.00 90.75 346 ILE A N 1
ATOM 2639 C CA . ILE A 1 346 ? -2.218 -6.772 20.603 1.00 90.75 346 ILE A CA 1
ATOM 2640 C C . ILE A 1 346 ? -2.055 -5.331 21.103 1.00 90.75 346 ILE A C 1
ATOM 2642 O O . ILE A 1 346 ? -0.925 -4.873 21.252 1.00 90.75 346 ILE A O 1
ATOM 2646 N N . VAL A 1 347 ? -3.145 -4.630 21.437 1.00 90.69 347 VAL A N 1
ATOM 2647 C CA . VAL A 1 347 ? -3.058 -3.247 21.946 1.00 90.69 347 VAL A CA 1
ATOM 2648 C C . VAL A 1 347 ? -2.304 -3.184 23.275 1.00 90.69 347 VAL A C 1
ATOM 2650 O O . VAL A 1 347 ? -1.445 -2.324 23.459 1.00 90.69 347 VAL A O 1
ATOM 2653 N N . VAL A 1 348 ? -2.570 -4.111 24.199 1.00 89.50 348 VAL A N 1
ATOM 2654 C CA . VAL A 1 348 ? -1.900 -4.142 25.512 1.00 89.50 348 VAL A CA 1
ATOM 2655 C C . VAL A 1 348 ? -0.385 -4.302 25.372 1.00 89.50 348 VAL A C 1
ATOM 2657 O O . VAL A 1 348 ? 0.362 -3.744 26.181 1.00 89.50 348 VAL A O 1
ATOM 2660 N N . VAL A 1 349 ? 0.087 -5.029 24.352 1.00 87.25 349 VAL A N 1
ATOM 2661 C CA . VAL A 1 349 ? 1.525 -5.217 24.127 1.00 87.25 349 VAL A CA 1
ATOM 2662 C C . VAL A 1 349 ? 2.202 -4.072 23.372 1.00 87.25 349 VAL A C 1
ATOM 2664 O O . VAL A 1 349 ? 3.431 -4.037 23.357 1.00 87.25 349 VAL A O 1
ATOM 2667 N N . HIS A 1 350 ? 1.465 -3.082 22.840 1.00 86.38 350 HIS A N 1
ATOM 2668 C CA . HIS A 1 350 ? 2.064 -1.893 22.201 1.00 86.38 350 HIS A CA 1
ATOM 2669 C C . HIS A 1 350 ? 3.108 -1.225 23.098 1.00 86.38 350 HIS A C 1
ATOM 2671 O O . HIS A 1 350 ? 4.166 -0.822 22.611 1.00 86.38 350 HIS A O 1
ATOM 2677 N N . LYS A 1 351 ? 2.863 -1.214 24.417 1.00 80.69 351 LYS A N 1
ATOM 2678 C CA . LYS A 1 351 ? 3.794 -0.640 25.390 1.00 80.69 351 LYS A CA 1
ATOM 2679 C C . LYS A 1 351 ? 5.164 -1.318 25.423 1.00 80.69 351 LYS A C 1
ATOM 2681 O O . LYS A 1 351 ? 6.176 -0.667 25.649 1.00 80.69 351 LYS A O 1
ATOM 2686 N N . TYR A 1 352 ? 5.207 -2.625 25.165 1.00 80.75 352 TYR A N 1
ATOM 2687 C CA . TYR A 1 352 ? 6.450 -3.397 25.100 1.00 80.75 352 TYR A CA 1
ATOM 2688 C C . TYR A 1 352 ? 7.129 -3.273 23.728 1.00 80.75 352 TYR A C 1
ATOM 2690 O O . TYR A 1 352 ? 8.330 -3.509 23.587 1.00 80.75 352 TYR A O 1
ATOM 2698 N N . HIS A 1 353 ? 6.368 -2.881 22.707 1.00 78.00 353 HIS A N 1
ATOM 2699 C CA . HIS A 1 353 ? 6.853 -2.710 21.341 1.00 78.00 353 HIS A CA 1
ATOM 2700 C C . HIS A 1 353 ? 7.302 -1.277 21.021 1.00 78.00 353 HIS A C 1
ATOM 2702 O O . HIS A 1 353 ? 7.802 -1.048 19.927 1.00 78.00 353 HIS A O 1
ATOM 2708 N N . GLY A 1 354 ? 7.179 -0.328 21.958 1.00 76.31 354 GLY A N 1
ATOM 2709 C CA . GLY A 1 354 ? 7.499 1.083 21.703 1.00 76.31 354 GLY A CA 1
ATOM 2710 C C . GLY A 1 354 ? 6.525 1.744 20.719 1.00 76.31 354 GLY A C 1
ATOM 2711 O O . GLY A 1 354 ? 6.880 2.700 20.031 1.00 76.31 354 GLY A O 1
ATOM 2712 N N . LEU A 1 355 ? 5.305 1.210 20.615 1.00 83.94 355 LEU A N 1
ATOM 2713 C CA . LEU A 1 355 ? 4.248 1.760 19.774 1.00 83.94 355 LEU A CA 1
ATOM 2714 C C . LEU A 1 355 ? 3.348 2.670 20.602 1.00 83.94 355 LEU A C 1
ATOM 2716 O O . LEU A 1 355 ? 3.008 2.362 21.745 1.00 83.94 355 LEU A O 1
ATOM 2720 N N . VAL A 1 356 ? 2.921 3.773 19.996 1.00 86.81 356 VAL A N 1
ATOM 2721 C CA . VAL A 1 356 ? 1.987 4.699 20.635 1.00 86.81 356 VAL A CA 1
ATOM 2722 C C . VAL A 1 356 ? 0.571 4.131 20.512 1.00 86.81 356 VAL A C 1
ATOM 2724 O O . VAL A 1 356 ? 0.138 3.698 19.443 1.00 86.81 356 VAL A O 1
ATOM 2727 N N . VAL A 1 357 ? -0.164 4.100 21.614 1.00 88.44 357 VAL A N 1
ATOM 2728 C CA . VAL A 1 357 ? -1.587 3.767 21.647 1.00 88.44 357 VAL A CA 1
ATOM 2729 C C . VAL A 1 357 ? -2.357 5.058 21.401 1.00 88.44 357 VAL A C 1
ATOM 2731 O O . VAL A 1 357 ? -2.551 5.863 22.308 1.00 88.44 357 VAL A O 1
ATOM 2734 N N . THR A 1 358 ? -2.745 5.288 20.149 1.00 89.06 358 THR A N 1
ATOM 2735 C CA . THR A 1 358 ? -3.543 6.456 19.765 1.00 89.06 358 THR A CA 1
ATOM 2736 C C . THR A 1 358 ? -5.030 6.129 19.762 1.00 89.06 358 THR A C 1
ATOM 2738 O O . THR A 1 358 ? -5.436 4.961 19.717 1.00 89.06 358 THR A O 1
ATOM 2741 N N . LYS A 1 359 ? -5.859 7.174 19.758 1.00 88.38 359 LYS A N 1
ATOM 2742 C CA . LYS A 1 359 ? -7.312 7.039 19.651 1.00 88.38 359 LYS A CA 1
ATOM 2743 C C . LYS A 1 359 ? -7.746 6.259 18.406 1.00 88.38 359 LYS A C 1
ATOM 2745 O O . LYS A 1 359 ? -8.648 5.436 18.504 1.00 88.38 359 LYS A O 1
ATOM 2750 N N . GLU A 1 360 ? -7.072 6.443 17.266 1.00 88.88 360 GLU A N 1
ATOM 2751 C CA . GLU A 1 360 ? -7.408 5.757 16.011 1.00 88.88 360 GLU A CA 1
ATOM 2752 C C . GLU A 1 360 ? -7.186 4.241 16.102 1.00 88.88 360 GLU A C 1
ATOM 2754 O O . GLU A 1 360 ? -7.903 3.474 15.466 1.00 88.88 360 GLU A O 1
ATOM 2759 N N . ILE A 1 361 ? -6.210 3.806 16.905 1.00 89.88 361 ILE A N 1
ATOM 2760 C CA . ILE A 1 361 ? -5.877 2.389 17.107 1.00 89.88 361 ILE A CA 1
ATOM 2761 C C . ILE A 1 361 ? -6.915 1.708 17.998 1.00 89.88 361 ILE A C 1
ATOM 2763 O O . ILE A 1 361 ? -7.299 0.568 17.739 1.00 89.88 361 ILE A O 1
ATOM 2767 N N . ILE A 1 362 ? -7.363 2.385 19.059 1.00 92.44 362 ILE A N 1
ATOM 2768 C CA . ILE A 1 362 ? -8.302 1.792 20.018 1.00 92.44 362 ILE A CA 1
ATOM 2769 C C . ILE A 1 362 ? -9.758 1.884 19.561 1.00 92.44 362 ILE A C 1
ATOM 2771 O O . ILE A 1 362 ? -10.553 1.048 19.982 1.00 92.44 362 ILE A O 1
ATOM 2775 N N . LEU A 1 363 ? -10.111 2.848 18.702 1.00 91.94 363 LEU A N 1
ATOM 2776 C CA . LEU A 1 363 ? -11.494 3.131 18.296 1.00 91.94 363 LEU A CA 1
ATOM 2777 C C . LEU A 1 363 ? -12.282 1.908 17.773 1.00 91.94 363 LEU A C 1
ATOM 2779 O O . LEU A 1 363 ? -13.399 1.685 18.244 1.00 91.94 363 LEU A O 1
ATOM 2783 N N . PRO A 1 364 ? -11.742 1.067 16.867 1.00 91.62 364 PRO A N 1
ATOM 2784 C CA . PRO A 1 364 ? -12.467 -0.105 16.362 1.00 91.62 364 PRO A CA 1
ATOM 2785 C C . PRO A 1 364 ? -12.810 -1.099 17.480 1.00 91.62 364 PRO A C 1
ATOM 2787 O O . PRO A 1 364 ? -13.893 -1.689 17.514 1.00 91.62 364 PRO A O 1
ATOM 2790 N N . LEU A 1 365 ? -11.882 -1.262 18.425 1.00 93.06 365 LEU A N 1
ATOM 2791 C CA . LEU A 1 365 ? -12.026 -2.181 19.542 1.00 93.06 365 LEU A CA 1
ATOM 2792 C C . LEU A 1 365 ? -12.948 -1.605 20.625 1.00 93.06 365 LEU A C 1
ATOM 2794 O O . LEU A 1 365 ? -13.772 -2.338 21.173 1.00 93.06 365 LEU A O 1
ATOM 2798 N N . THR A 1 366 ? -12.854 -0.306 20.921 1.00 93.81 366 THR A N 1
ATOM 2799 C CA . THR A 1 366 ? -13.722 0.359 21.902 1.00 93.81 366 THR A CA 1
ATOM 2800 C C . THR A 1 366 ? -15.170 0.401 21.433 1.00 93.81 366 THR A C 1
ATOM 2802 O O . THR A 1 366 ? -16.055 0.119 22.242 1.00 93.81 366 THR A O 1
ATOM 2805 N N . ASP A 1 367 ? -15.439 0.648 20.147 1.00 93.56 367 ASP A N 1
ATOM 2806 C CA . ASP A 1 367 ? -16.800 0.576 19.608 1.00 93.56 367 ASP A CA 1
ATOM 2807 C C . ASP A 1 367 ? -17.387 -0.830 19.791 1.00 93.56 367 ASP A C 1
ATOM 2809 O O . ASP A 1 367 ? -18.458 -0.985 20.385 1.00 93.56 367 ASP A O 1
ATOM 2813 N N . LEU A 1 368 ? -16.657 -1.871 19.383 1.00 93.06 368 LEU A N 1
ATOM 2814 C CA . LEU A 1 368 ? -17.124 -3.252 19.487 1.00 93.06 368 LEU A CA 1
ATOM 2815 C C . LEU A 1 368 ? -17.358 -3.699 20.937 1.00 93.06 368 LEU A C 1
ATOM 2817 O O . LEU A 1 368 ? -18.389 -4.303 21.242 1.00 93.06 368 LEU A O 1
ATOM 2821 N N . LEU A 1 369 ? -16.417 -3.402 21.833 1.00 93.88 369 LEU A N 1
ATOM 2822 C CA . LEU A 1 369 ? -16.514 -3.740 23.253 1.00 93.88 369 LEU A CA 1
ATOM 2823 C C . LEU A 1 369 ? -17.616 -2.934 23.960 1.00 93.88 369 LEU A C 1
ATOM 2825 O O . LEU A 1 369 ? -18.307 -3.477 24.823 1.00 93.88 369 LEU A O 1
ATOM 2829 N N . SER A 1 370 ? -17.852 -1.677 23.559 1.00 94.31 370 SER A N 1
ATOM 2830 C CA . SER A 1 370 ? -18.921 -0.846 24.133 1.00 94.31 370 SER A CA 1
ATOM 2831 C C . SER A 1 370 ? -20.312 -1.417 23.882 1.00 94.31 370 SER A C 1
ATOM 2833 O O . SER A 1 370 ? -21.160 -1.393 24.770 1.00 94.31 370 SER A O 1
ATOM 2835 N N . ARG A 1 371 ? -20.538 -2.005 22.700 1.00 92.38 371 ARG A N 1
ATOM 2836 C CA . ARG A 1 371 ? -21.803 -2.673 22.350 1.00 92.38 371 ARG A CA 1
ATOM 2837 C C . ARG A 1 371 ? -22.052 -3.933 23.184 1.00 92.38 371 ARG A C 1
ATOM 2839 O O . ARG A 1 371 ? -23.190 -4.379 23.273 1.00 92.38 371 ARG A O 1
ATOM 2846 N N . ARG A 1 372 ? -21.001 -4.502 23.784 1.00 92.19 372 ARG A N 1
ATOM 2847 C CA . ARG A 1 372 ? -21.059 -5.684 24.658 1.00 92.19 372 ARG A CA 1
ATOM 2848 C C . ARG A 1 372 ? -21.109 -5.333 26.148 1.00 92.19 372 ARG A C 1
ATOM 2850 O O . ARG A 1 372 ? -21.248 -6.241 26.957 1.00 92.19 372 ARG A O 1
ATOM 2857 N N . GLY A 1 373 ? -20.979 -4.055 26.513 1.00 90.88 373 GLY A N 1
ATOM 2858 C CA . GLY A 1 373 ? -20.869 -3.638 27.915 1.00 90.88 373 GLY A CA 1
ATOM 2859 C C . GLY A 1 373 ? -19.578 -4.112 28.590 1.00 90.88 373 GLY A C 1
ATOM 2860 O O . GLY A 1 373 ? -19.555 -4.353 29.795 1.00 90.88 373 GLY A O 1
ATOM 2861 N N . ASP A 1 374 ? -18.506 -4.310 27.821 1.00 93.06 374 ASP A N 1
ATOM 2862 C CA . ASP A 1 374 ? -17.258 -4.853 28.350 1.00 93.06 374 ASP A CA 1
ATOM 2863 C C . ASP A 1 374 ? -16.446 -3.775 29.092 1.00 93.06 374 ASP A C 1
ATOM 2865 O O . ASP A 1 374 ? -16.267 -2.648 28.615 1.00 93.06 374 ASP A O 1
ATOM 2869 N N . CYS A 1 375 ? -15.918 -4.119 30.269 1.00 91.62 375 CYS A N 1
ATOM 2870 C CA . CYS A 1 375 ? -15.127 -3.204 31.090 1.00 91.62 375 CYS A CA 1
ATOM 2871 C C . CYS A 1 375 ? -13.732 -2.920 30.515 1.00 91.62 375 CYS A C 1
ATOM 2873 O O . CYS A 1 375 ? -13.127 -1.907 30.865 1.00 91.62 375 CYS A O 1
ATOM 2875 N N . ARG A 1 376 ? -13.234 -3.751 29.593 1.00 94.12 376 ARG A N 1
ATOM 2876 C CA . ARG A 1 376 ? -11.937 -3.556 28.928 1.00 94.12 376 ARG A CA 1
ATOM 2877 C C . ARG A 1 376 ? -11.839 -2.241 28.154 1.00 94.12 376 ARG A C 1
ATOM 2879 O O . ARG A 1 376 ? -10.727 -1.770 27.935 1.00 94.12 376 ARG A O 1
ATOM 2886 N N . VAL A 1 377 ? -12.966 -1.618 27.789 1.00 93.62 377 VAL A N 1
ATOM 2887 C CA . VAL A 1 377 ? -12.991 -0.291 27.143 1.00 93.62 377 VAL A CA 1
ATOM 2888 C C . VAL A 1 377 ? -12.269 0.756 28.000 1.00 93.62 377 VAL A C 1
ATOM 2890 O O . VAL A 1 377 ? -11.519 1.562 27.461 1.00 93.62 377 VAL A O 1
ATOM 2893 N N . PHE A 1 378 ? -12.431 0.713 29.326 1.00 93.44 378 PHE A N 1
ATOM 2894 C CA . PHE A 1 378 ? -11.785 1.663 30.240 1.00 93.44 378 PHE A CA 1
ATOM 2895 C C . PHE A 1 378 ? -10.264 1.483 30.251 1.00 93.44 378 PHE A C 1
ATOM 2897 O O . PHE A 1 378 ? -9.535 2.454 30.081 1.00 93.44 378 PHE A O 1
ATOM 2904 N N . ASN A 1 379 ? -9.790 0.235 30.305 1.00 92.69 379 ASN A N 1
ATOM 2905 C CA . ASN A 1 379 ? -8.359 -0.070 30.246 1.00 92.69 379 ASN A CA 1
ATOM 2906 C C . ASN A 1 379 ? -7.712 0.425 28.940 1.00 92.69 379 ASN A C 1
ATOM 2908 O O . ASN A 1 379 ? -6.565 0.860 28.948 1.00 92.69 379 ASN A O 1
ATOM 2912 N N . LEU A 1 380 ? -8.427 0.360 27.809 1.00 92.75 380 LEU A N 1
ATOM 2913 C CA . LEU A 1 380 ? -7.925 0.874 26.527 1.00 92.75 380 LEU A CA 1
ATOM 2914 C C . LEU A 1 380 ? -7.764 2.397 26.549 1.00 92.75 380 LEU A C 1
ATOM 2916 O O . LEU A 1 380 ? -6.782 2.916 26.020 1.00 92.75 380 LEU A O 1
ATOM 2920 N N . VAL A 1 381 ? -8.700 3.107 27.183 1.00 91.81 381 VAL A N 1
ATOM 2921 C CA . VAL A 1 381 ? -8.606 4.560 27.369 1.00 91.81 381 VAL A CA 1
ATOM 2922 C C . VAL A 1 381 ? -7.461 4.916 28.313 1.00 91.81 381 VAL A C 1
ATOM 2924 O O . VAL A 1 381 ? -6.700 5.830 28.007 1.00 91.81 381 VAL A O 1
ATOM 2927 N N . ASP A 1 382 ? -7.266 4.155 29.390 1.00 90.69 382 ASP A N 1
ATOM 2928 C CA . ASP A 1 382 ? -6.132 4.343 30.299 1.00 90.69 382 ASP A CA 1
ATOM 2929 C C . ASP A 1 382 ? -4.793 4.152 29.573 1.00 90.69 382 ASP A C 1
ATOM 2931 O O . ASP A 1 382 ? -3.884 4.963 29.733 1.00 90.69 382 ASP A O 1
ATOM 2935 N N . LEU A 1 383 ? -4.668 3.136 28.711 1.00 89.44 383 LEU A N 1
ATOM 2936 C CA . LEU A 1 383 ? -3.476 2.956 27.873 1.00 89.44 383 LEU A CA 1
ATOM 2937 C C . LEU A 1 383 ? -3.270 4.131 26.901 1.00 89.44 383 LEU A C 1
ATOM 2939 O O . LEU A 1 383 ? -2.146 4.589 26.708 1.00 89.44 383 LEU A O 1
ATOM 2943 N N . CYS A 1 384 ? -4.341 4.655 26.311 1.00 90.06 384 CYS A N 1
ATOM 2944 C CA . CYS A 1 384 ? -4.271 5.797 25.401 1.00 90.06 384 CYS A CA 1
ATOM 2945 C C . CYS A 1 384 ? -3.809 7.083 26.115 1.00 90.06 384 CYS A C 1
ATOM 2947 O O . CYS A 1 384 ? -2.914 7.780 25.633 1.00 90.06 384 CYS A O 1
ATOM 2949 N N . VAL A 1 385 ? -4.384 7.383 27.284 1.00 88.62 385 VAL A N 1
ATOM 2950 C CA . VAL A 1 385 ? -4.136 8.630 28.026 1.00 88.62 385 VAL A CA 1
ATOM 2951 C C . VAL A 1 385 ? -2.880 8.545 28.886 1.00 88.62 385 VAL A C 1
ATOM 2953 O O . VAL A 1 385 ? -2.017 9.409 28.786 1.00 88.62 385 VAL A O 1
ATOM 2956 N N . LEU A 1 386 ? -2.757 7.522 29.734 1.00 85.62 386 LEU A N 1
ATOM 2957 C CA . LEU A 1 386 ? -1.684 7.447 30.730 1.00 85.62 386 LEU A CA 1
ATOM 2958 C C . LEU A 1 386 ? -0.360 7.006 30.114 1.00 85.62 386 LEU A C 1
ATOM 2960 O O . LEU A 1 386 ? 0.683 7.548 30.464 1.00 85.62 386 LEU A O 1
ATOM 2964 N N . TYR A 1 387 ? -0.392 6.022 29.211 1.00 82.25 387 TYR A N 1
ATOM 2965 C CA . TYR A 1 387 ? 0.836 5.486 28.625 1.00 82.25 387 TYR A CA 1
ATOM 2966 C C . TYR A 1 387 ? 1.298 6.293 27.408 1.00 82.25 387 TYR A C 1
ATOM 2968 O O . TYR A 1 387 ? 2.484 6.562 27.254 1.00 82.25 387 TYR A O 1
ATOM 2976 N N . SER A 1 388 ? 0.375 6.687 26.532 1.00 82.44 388 SER A N 1
ATOM 2977 C CA . SER A 1 388 ? 0.713 7.345 25.264 1.00 82.44 388 SER A CA 1
ATOM 2978 C C . SER A 1 388 ? 0.482 8.853 25.240 1.00 82.44 388 SER A C 1
ATOM 2980 O O . SER A 1 388 ? 0.773 9.482 24.224 1.00 82.44 388 SER A O 1
ATOM 2982 N N . ASN A 1 389 ? -0.019 9.436 26.336 1.00 85.38 389 ASN A N 1
ATOM 2983 C CA . ASN A 1 389 ? -0.361 10.858 26.441 1.00 85.38 389 ASN A CA 1
ATOM 2984 C C . ASN A 1 389 ? -1.213 11.353 25.254 1.00 85.38 389 ASN A C 1
ATOM 2986 O O . ASN A 1 389 ? -1.080 12.487 24.788 1.00 85.38 389 ASN A O 1
ATOM 2990 N N . SER A 1 390 ? -2.057 10.468 24.717 1.00 85.19 390 SER A N 1
ATOM 2991 C CA . SER A 1 390 ? -2.909 10.752 23.571 1.00 85.19 390 SER A CA 1
ATOM 2992 C C . SER A 1 390 ? -4.265 11.262 24.048 1.00 85.19 390 SER A C 1
ATOM 2994 O O . SER A 1 390 ? -4.781 10.859 25.093 1.00 85.19 390 SER A O 1
ATOM 2996 N N . THR A 1 391 ? -4.842 12.186 23.285 1.00 86.88 391 THR A N 1
ATOM 2997 C CA . THR A 1 391 ? -6.121 12.807 23.642 1.00 86.88 391 THR A CA 1
ATOM 2998 C C . THR A 1 391 ? -7.295 11.906 23.284 1.00 86.88 391 THR A C 1
ATOM 3000 O O . THR A 1 391 ? -7.258 11.151 22.314 1.00 86.88 391 THR A O 1
ATOM 3003 N N . VAL A 1 392 ? -8.360 12.022 24.070 1.00 86.44 392 VAL A N 1
ATOM 3004 C CA . VAL A 1 392 ? -9.608 11.280 23.888 1.00 86.44 392 VAL A CA 1
ATOM 3005 C C . VAL A 1 392 ? -10.669 12.244 23.371 1.00 86.44 392 VAL A C 1
ATOM 3007 O O . VAL A 1 392 ? -10.786 13.365 23.869 1.00 86.44 392 VAL A O 1
ATOM 3010 N N . ASP A 1 393 ? -11.433 11.826 22.368 1.00 90.56 393 ASP A N 1
ATOM 3011 C CA . ASP A 1 393 ? -12.514 12.614 21.780 1.00 90.56 393 ASP A CA 1
ATOM 3012 C C . ASP A 1 393 ? -13.900 12.185 22.287 1.00 90.56 393 ASP A C 1
ATOM 3014 O O . ASP A 1 393 ? -14.061 11.271 23.102 1.00 90.56 393 ASP A O 1
ATOM 3018 N N . MET A 1 394 ? -14.931 12.901 21.826 1.00 90.81 394 MET A N 1
ATOM 3019 C CA . MET A 1 394 ? -16.311 12.627 22.224 1.00 90.81 394 MET A CA 1
ATOM 3020 C C . MET A 1 394 ? -16.821 11.265 21.752 1.00 90.81 394 MET A C 1
ATOM 3022 O O . MET A 1 394 ? -17.744 10.742 22.378 1.00 90.81 394 MET A O 1
ATOM 3026 N N . ASP A 1 395 ? -16.234 10.678 20.711 1.00 92.44 395 ASP A N 1
ATOM 3027 C CA . ASP A 1 395 ? -16.639 9.365 20.206 1.00 92.44 395 ASP A CA 1
ATOM 3028 C C . ASP A 1 395 ? -16.243 8.279 21.208 1.00 92.44 395 ASP A C 1
ATOM 3030 O O . ASP A 1 395 ? -17.087 7.502 21.660 1.00 92.44 395 ASP A O 1
ATOM 3034 N N . ILE A 1 396 ? -15.000 8.311 21.698 1.00 93.31 396 ILE A N 1
ATOM 3035 C CA . ILE A 1 396 ? -14.558 7.407 22.767 1.00 93.31 396 ILE A CA 1
ATOM 3036 C C . ILE A 1 396 ? -15.361 7.632 24.055 1.00 93.31 396 ILE A C 1
ATOM 3038 O O . ILE A 1 396 ? -15.793 6.661 24.679 1.00 93.31 396 ILE A O 1
ATOM 3042 N N . ILE A 1 397 ? -15.625 8.885 24.447 1.00 93.81 397 ILE A N 1
ATOM 3043 C CA . ILE A 1 397 ? -16.476 9.179 25.617 1.00 93.81 397 ILE A CA 1
ATOM 3044 C C . ILE A 1 397 ? -17.877 8.576 25.432 1.00 93.81 397 ILE A C 1
ATOM 3046 O O . ILE A 1 397 ? -18.437 7.999 26.368 1.00 93.81 397 ILE A O 1
ATOM 3050 N N . THR A 1 398 ? -18.431 8.662 24.222 1.00 94.38 398 THR A N 1
ATOM 3051 C CA . THR A 1 398 ? -19.717 8.048 23.878 1.00 94.38 398 THR A CA 1
ATOM 3052 C C . THR A 1 398 ? -19.662 6.529 24.047 1.00 94.38 398 THR A C 1
ATOM 3054 O O . THR A 1 398 ? -20.554 5.958 24.678 1.00 94.38 398 THR A O 1
ATOM 3057 N N . HIS A 1 399 ? -18.589 5.872 23.596 1.00 95.38 399 HIS A N 1
ATOM 3058 C CA . HIS A 1 399 ? -18.378 4.436 23.803 1.00 95.38 399 HIS A CA 1
ATOM 3059 C C . HIS A 1 399 ? -18.264 4.046 25.286 1.00 95.38 399 HIS A C 1
ATOM 3061 O O . HIS A 1 399 ? -18.800 3.008 25.679 1.00 95.38 399 HIS A O 1
ATOM 3067 N N . LEU A 1 400 ? -17.645 4.871 26.137 1.00 95.56 400 LEU A N 1
ATOM 3068 C CA . LEU A 1 400 ? -17.584 4.614 27.583 1.00 95.56 400 LEU A CA 1
ATOM 3069 C C . LEU A 1 400 ? -18.975 4.628 28.227 1.00 95.56 400 LEU A C 1
ATOM 3071 O O . LEU A 1 400 ? -19.335 3.688 28.939 1.00 95.56 400 LEU A O 1
ATOM 3075 N N . PHE A 1 401 ? -19.784 5.654 27.943 1.00 95.56 401 PHE A N 1
ATOM 3076 C CA . PHE A 1 401 ? -21.153 5.727 28.466 1.00 95.56 401 PHE A CA 1
ATOM 3077 C C . PHE A 1 401 ? -22.049 4.627 27.900 1.00 95.56 401 PHE A C 1
ATOM 3079 O O . PHE A 1 401 ? -22.842 4.052 28.648 1.00 95.56 401 PHE A O 1
ATOM 3086 N N . ARG A 1 402 ? -21.894 4.288 26.614 1.00 95.31 402 ARG A N 1
ATOM 3087 C CA . ARG A 1 402 ? -22.596 3.158 25.999 1.00 95.31 402 ARG A CA 1
ATOM 3088 C C . ARG A 1 402 ? -22.251 1.847 26.707 1.00 95.31 402 ARG A C 1
ATOM 3090 O O . ARG A 1 402 ? -23.165 1.101 27.043 1.00 95.31 402 ARG A O 1
ATOM 3097 N N . SER A 1 403 ? -20.971 1.607 27.005 1.00 95.88 403 SER A N 1
ATOM 3098 C CA . SER A 1 403 ? -20.537 0.415 27.745 1.00 95.88 403 SER A CA 1
ATOM 3099 C C . SER A 1 403 ? -21.197 0.335 29.126 1.00 95.88 403 SER A C 1
ATOM 3101 O O . SER A 1 403 ? -21.791 -0.688 29.464 1.00 95.88 403 SER A O 1
ATOM 3103 N N . CYS A 1 404 ? -21.203 1.436 29.892 1.00 95.50 404 CYS A N 1
ATOM 3104 C CA . CYS A 1 404 ? -21.898 1.482 31.182 1.00 95.50 404 CYS A CA 1
ATOM 3105 C C . CYS A 1 404 ? -23.399 1.201 31.052 1.00 95.50 404 CYS A C 1
ATOM 3107 O O . CYS A 1 404 ? -23.951 0.477 31.877 1.00 95.50 404 CYS A O 1
ATOM 3109 N N . ALA A 1 405 ? -24.061 1.769 30.039 1.00 93.94 405 ALA A N 1
ATOM 3110 C CA . ALA A 1 405 ? -25.494 1.585 29.819 1.00 93.94 405 ALA A CA 1
ATOM 3111 C C . ALA A 1 405 ? -25.845 0.130 29.497 1.00 93.94 405 ALA A C 1
ATOM 3113 O O . ALA A 1 405 ? -26.772 -0.414 30.091 1.00 93.94 405 ALA A O 1
ATOM 3114 N N . VAL A 1 406 ? -25.074 -0.515 28.617 1.00 94.44 406 VAL A N 1
ATOM 3115 C CA . VAL A 1 406 ? -25.262 -1.930 28.261 1.00 94.44 406 VAL A CA 1
ATOM 3116 C C . VAL A 1 406 ? -24.978 -2.847 29.455 1.00 94.44 406 VAL A C 1
ATOM 3118 O O . VAL A 1 406 ? -25.715 -3.803 29.677 1.00 94.44 406 VAL A O 1
ATOM 3121 N N . ALA A 1 407 ? -23.952 -2.543 30.255 1.00 93.25 407 ALA A N 1
ATOM 3122 C CA . ALA A 1 407 ? -23.607 -3.313 31.451 1.00 93.25 407 ALA A CA 1
ATOM 3123 C C . ALA A 1 407 ? -24.537 -3.056 32.654 1.00 93.25 407 ALA A C 1
ATOM 3125 O O . ALA A 1 407 ? -24.480 -3.789 33.640 1.00 93.25 407 ALA A O 1
ATOM 3126 N N . GLY A 1 408 ? -25.354 -1.997 32.617 1.00 92.25 408 GLY A N 1
ATOM 3127 C CA . GLY A 1 408 ? -26.134 -1.540 33.769 1.00 92.25 408 GLY A CA 1
ATOM 3128 C C . GLY A 1 408 ? -25.288 -0.950 34.909 1.00 92.25 408 GLY A C 1
ATOM 3129 O O . GLY A 1 408 ? -25.751 -0.887 36.048 1.00 92.25 408 GLY A O 1
ATOM 3130 N N . ASP A 1 409 ? -24.052 -0.513 34.639 1.00 93.56 409 ASP A N 1
ATOM 3131 C CA . ASP A 1 409 ? -23.132 0.022 35.654 1.00 93.56 409 ASP A CA 1
ATOM 3132 C C . ASP A 1 409 ? -23.416 1.509 35.937 1.00 93.56 409 ASP A C 1
ATOM 3134 O O . ASP A 1 409 ? -22.765 2.430 35.431 1.00 93.56 409 ASP A O 1
ATOM 3138 N N . VAL A 1 410 ? -24.435 1.743 36.769 1.00 92.94 410 VAL A N 1
ATOM 3139 C CA . VAL A 1 410 ? -24.862 3.088 37.190 1.00 92.94 410 VAL A CA 1
ATOM 3140 C C . VAL A 1 410 ? -23.763 3.811 37.969 1.00 92.94 410 VAL A C 1
ATOM 3142 O O . VAL A 1 410 ? -23.606 5.026 37.833 1.00 92.94 410 VAL A O 1
ATOM 3145 N N . TYR A 1 411 ? -23.013 3.086 38.803 1.00 93.38 411 TYR A N 1
ATOM 3146 C CA . TYR A 1 411 ? -21.981 3.682 39.648 1.00 93.38 411 TYR A CA 1
ATOM 3147 C C . TYR A 1 411 ? -20.870 4.282 38.788 1.00 93.38 411 TYR A C 1
ATOM 3149 O O . TYR A 1 411 ? -20.583 5.475 38.901 1.00 93.38 411 TYR A O 1
ATOM 3157 N N . ARG A 1 412 ? -20.320 3.495 37.857 1.00 93.06 412 ARG A N 1
ATOM 3158 C CA . ARG A 1 412 ? -19.241 3.949 36.975 1.00 93.06 412 ARG A CA 1
ATOM 3159 C C . ARG A 1 412 ? -19.676 5.088 36.063 1.00 93.06 412 ARG A C 1
ATOM 3161 O O . ARG A 1 412 ? -18.920 6.039 35.886 1.00 93.06 412 ARG A O 1
ATOM 3168 N N . ALA A 1 413 ? -20.901 5.046 35.536 1.00 92.94 413 ALA A N 1
ATOM 3169 C CA . ALA A 1 413 ? -21.444 6.147 34.742 1.00 92.94 413 ALA A CA 1
ATOM 3170 C C . ALA A 1 413 ? -21.580 7.452 35.546 1.00 92.94 413 ALA A C 1
ATOM 3172 O O . ALA A 1 413 ? -21.275 8.519 35.016 1.00 92.94 413 ALA A O 1
ATOM 3173 N N . LYS A 1 414 ? -21.991 7.390 36.822 1.00 93.00 414 LYS A N 1
ATOM 3174 C CA . LYS A 1 414 ? -22.048 8.575 37.698 1.00 93.00 414 LYS A CA 1
ATOM 3175 C C . LYS A 1 414 ? -20.661 9.146 37.970 1.00 93.00 414 LYS A C 1
ATOM 3177 O O . LYS A 1 414 ? -20.481 10.352 37.842 1.00 93.00 414 LYS A O 1
ATOM 3182 N N . THR A 1 415 ? -19.690 8.294 38.294 1.00 93.25 415 THR A N 1
ATOM 3183 C CA . THR A 1 415 ? -18.305 8.723 38.530 1.00 93.25 415 THR A CA 1
ATOM 3184 C C . THR A 1 415 ? -17.693 9.349 37.278 1.00 93.25 415 THR A C 1
ATOM 3186 O O . THR A 1 415 ? -17.090 10.416 37.360 1.00 93.25 415 THR A O 1
ATOM 3189 N N . LEU A 1 416 ? -17.902 8.738 36.106 1.00 92.69 416 LEU A N 1
ATOM 3190 C CA . LEU A 1 416 ? -17.429 9.278 34.832 1.00 92.69 416 LEU A CA 1
ATOM 3191 C C . LEU A 1 416 ? -18.083 10.629 34.510 1.00 92.69 416 LEU A C 1
ATOM 3193 O O . LEU A 1 416 ? -17.399 11.563 34.098 1.00 92.69 416 LEU A O 1
ATOM 3197 N N . LEU A 1 417 ? -19.397 10.754 34.721 1.00 92.81 417 LEU A N 1
ATOM 3198 C CA . LEU A 1 417 ? -20.110 12.014 34.516 1.00 92.81 417 LEU A CA 1
ATOM 3199 C C . LEU A 1 417 ? -19.590 13.115 35.445 1.00 92.81 417 LEU A C 1
ATOM 3201 O O . LEU A 1 417 ? -19.382 14.234 34.983 1.00 92.81 417 LEU A O 1
ATOM 3205 N N . GLN A 1 418 ? -19.366 12.798 36.721 1.00 92.94 418 GLN A N 1
ATOM 3206 C CA . GLN A 1 418 ? -18.822 13.745 37.688 1.00 92.94 418 GLN A CA 1
ATOM 3207 C C . GLN A 1 418 ? -17.435 14.236 37.252 1.00 92.94 418 GLN A C 1
ATOM 3209 O O . GLN A 1 418 ? -17.226 15.443 37.145 1.00 92.94 418 GLN A O 1
ATOM 3214 N N . LEU A 1 419 ? -16.532 13.315 36.899 1.00 92.06 419 LEU A N 1
ATOM 3215 C CA . LEU A 1 419 ? -15.196 13.650 36.401 1.00 92.06 419 LEU A CA 1
ATOM 3216 C C . LEU A 1 419 ? -15.268 14.576 35.176 1.00 92.06 419 LEU A C 1
ATOM 3218 O O . LEU A 1 419 ? -14.587 15.600 35.110 1.00 92.06 419 LEU A O 1
ATOM 3222 N N . LEU A 1 420 ? -16.127 14.257 34.205 1.00 91.56 420 LEU A N 1
ATOM 3223 C CA . LEU A 1 420 ? -16.268 15.058 32.987 1.00 91.56 420 LEU A CA 1
ATOM 3224 C C . LEU A 1 420 ? -16.896 16.430 33.246 1.00 91.56 420 LEU A C 1
ATOM 3226 O O . LEU A 1 420 ? -16.545 17.383 32.560 1.00 91.56 420 LEU A O 1
ATOM 3230 N N . GLN A 1 421 ? -17.791 16.565 34.224 1.00 90.69 421 GLN A N 1
ATOM 3231 C CA . GLN A 1 421 ? -18.357 17.859 34.619 1.00 90.69 421 GLN A CA 1
ATOM 3232 C C . GLN A 1 421 ? -17.347 18.746 35.354 1.00 90.69 421 GLN A C 1
ATOM 3234 O O . GLN A 1 421 ? -17.369 19.962 35.165 1.00 90.69 421 GLN A O 1
ATOM 3239 N N . GLU A 1 422 ? -16.461 18.150 36.155 1.00 92.12 422 GLU A N 1
ATOM 3240 C CA . GLU A 1 422 ? -15.355 18.853 36.816 1.00 92.12 422 GLU A CA 1
ATOM 3241 C C . GLU A 1 422 ? -14.311 19.330 35.796 1.00 92.12 422 GLU A C 1
ATOM 3243 O O . GLU A 1 422 ? -13.793 20.441 35.904 1.00 92.12 422 GLU A O 1
ATOM 3248 N N . THR A 1 423 ? -14.048 18.522 34.764 1.00 87.44 423 THR A N 1
ATOM 3249 C CA . THR A 1 423 ? -13.021 18.816 33.752 1.00 87.44 423 THR A CA 1
ATOM 3250 C C . THR A 1 423 ? -13.541 19.704 32.612 1.00 87.44 423 THR A C 1
ATOM 3252 O O . THR A 1 423 ? -12.815 20.552 32.094 1.00 87.44 423 THR A O 1
ATOM 3255 N N . ILE A 1 424 ? -14.802 19.528 32.196 1.00 86.81 424 ILE A N 1
ATOM 3256 C CA . ILE A 1 424 ? -15.430 20.222 31.063 1.00 86.81 424 ILE A CA 1
ATOM 3257 C C . ILE A 1 424 ? -16.667 20.987 31.562 1.00 86.81 424 ILE A C 1
ATOM 3259 O O . ILE A 1 424 ? -17.755 20.411 31.694 1.00 86.81 424 ILE A O 1
ATOM 3263 N N . PRO A 1 425 ? -16.558 22.315 31.764 1.00 85.94 425 PRO A N 1
ATOM 3264 C CA . PRO A 1 425 ? -17.691 23.138 32.164 1.00 85.94 425 PRO A CA 1
ATOM 3265 C C . PRO A 1 425 ? -18.854 23.014 31.175 1.00 85.94 425 PRO A C 1
ATOM 3267 O O . PRO A 1 425 ? -18.698 23.213 29.964 1.00 85.94 425 PRO A O 1
ATOM 3270 N N . GLY A 1 426 ? -20.034 22.672 31.694 1.00 84.69 426 GLY A N 1
ATOM 3271 C CA . GLY A 1 426 ? -21.235 22.482 30.881 1.00 84.69 426 GLY A CA 1
ATOM 3272 C C . GLY A 1 426 ? -21.198 21.240 29.983 1.00 84.69 426 GLY A C 1
ATOM 3273 O O . GLY A 1 426 ? -21.864 21.242 28.949 1.00 84.69 426 GLY A O 1
ATOM 3274 N N . PHE A 1 427 ? -20.453 20.188 30.355 1.00 89.81 427 PHE A N 1
ATOM 3275 C CA . PHE A 1 427 ? -20.330 18.937 29.590 1.00 89.81 427 PHE A CA 1
ATOM 3276 C C . PHE A 1 427 ? -21.662 18.431 29.012 1.00 89.81 427 PHE A C 1
ATOM 3278 O O . PHE A 1 427 ? -21.748 18.175 27.816 1.00 89.81 427 PHE A O 1
ATOM 3285 N N . LEU A 1 428 ? -22.732 18.370 29.815 1.00 87.62 428 LEU A N 1
ATOM 3286 C CA . LEU A 1 428 ? -24.045 17.882 29.366 1.00 87.62 428 LEU A CA 1
ATOM 3287 C C . LEU A 1 428 ? -24.650 18.689 28.203 1.00 87.62 428 LEU A C 1
ATOM 3289 O O . LEU A 1 428 ? -25.426 18.141 27.425 1.00 87.62 428 LEU A O 1
ATOM 3293 N N . LEU A 1 429 ? -24.307 19.971 28.044 1.00 86.62 429 LEU A N 1
ATOM 3294 C CA . LEU A 1 429 ? -24.754 20.768 26.896 1.00 86.62 429 LEU A CA 1
ATOM 3295 C C . LEU A 1 429 ? -24.024 20.353 25.613 1.00 86.62 429 LEU A C 1
ATOM 3297 O O . LEU A 1 429 ? -24.641 20.318 24.552 1.00 86.62 429 LEU A O 1
ATOM 3301 N N . LYS A 1 430 ? -22.740 19.999 25.732 1.00 86.56 430 LYS A N 1
ATOM 3302 C CA . LYS A 1 430 ? -21.855 19.588 24.631 1.00 86.56 430 LYS A CA 1
ATOM 3303 C C . LYS A 1 430 ? -21.910 18.088 24.323 1.00 86.56 430 LYS A C 1
ATOM 3305 O O . LYS A 1 430 ? -21.472 17.676 23.256 1.00 86.56 430 LYS A O 1
ATOM 3310 N N . ALA A 1 431 ? -22.418 17.281 25.252 1.00 88.75 431 ALA A N 1
ATOM 3311 C CA . ALA A 1 431 ? -22.494 15.835 25.116 1.00 88.75 431 ALA A CA 1
ATOM 3312 C C . ALA A 1 431 ? -23.362 15.423 23.915 1.00 88.75 431 ALA A C 1
ATOM 3314 O O . ALA A 1 431 ? -24.418 16.023 23.665 1.00 88.75 431 ALA A O 1
ATOM 3315 N N . SER A 1 432 ? -22.925 14.370 23.217 1.00 91.31 432 SER A N 1
ATOM 3316 C CA . SER A 1 432 ? -23.661 13.754 22.112 1.00 91.31 432 SER A CA 1
ATOM 3317 C C . SER A 1 432 ? -25.038 13.261 22.577 1.00 91.31 432 SER A C 1
ATOM 3319 O O . SER A 1 432 ? -25.271 13.022 23.769 1.00 91.31 432 SER A O 1
ATOM 3321 N N . ALA A 1 433 ? -25.977 13.122 21.637 1.00 90.12 433 ALA A N 1
ATOM 3322 C CA . ALA A 1 433 ? -27.302 12.575 21.932 1.00 90.12 433 ALA A CA 1
ATOM 3323 C C . ALA A 1 433 ? -27.198 11.176 22.563 1.00 90.12 433 ALA A C 1
ATOM 3325 O O . ALA A 1 433 ? -27.832 10.917 23.581 1.00 90.12 433 ALA A O 1
ATOM 3326 N N . GLU A 1 434 ? -26.291 10.344 22.049 1.00 91.19 434 GLU A N 1
ATOM 3327 C CA . GLU A 1 434 ? -26.046 8.991 22.549 1.00 91.19 434 GLU A CA 1
ATOM 3328 C C . GLU A 1 434 ? -25.595 8.953 24.015 1.00 91.19 434 GLU A C 1
ATOM 3330 O O . GLU A 1 434 ? -26.057 8.105 24.775 1.00 91.19 434 GLU A O 1
ATOM 3335 N N . VAL A 1 435 ? -24.748 9.892 24.459 1.00 91.50 435 VAL A N 1
ATOM 3336 C CA . VAL A 1 435 ? -24.359 9.991 25.878 1.00 91.50 435 VAL A CA 1
ATOM 3337 C C . VAL A 1 435 ? -25.571 10.319 26.750 1.00 91.50 435 VAL A C 1
ATOM 3339 O O . VAL A 1 435 ? -25.747 9.737 27.821 1.00 91.50 435 VAL A O 1
ATOM 3342 N N . LYS A 1 436 ? -26.434 11.235 26.298 1.00 91.50 436 LYS A N 1
ATOM 3343 C CA . LYS A 1 436 ? -27.659 11.597 27.030 1.00 91.50 436 LYS A CA 1
ATOM 3344 C C . LYS A 1 436 ? -28.620 10.414 27.099 1.00 91.50 436 LYS A C 1
ATOM 3346 O O . LYS A 1 436 ? -29.198 10.178 28.157 1.00 91.50 436 LYS A O 1
ATOM 3351 N N . ASP A 1 437 ? -28.757 9.661 26.015 1.00 91.12 437 ASP A N 1
ATOM 3352 C CA . ASP A 1 437 ? -29.609 8.474 25.956 1.00 91.12 437 ASP A CA 1
ATOM 3353 C C . ASP A 1 437 ? -29.078 7.343 26.839 1.00 91.12 437 ASP A C 1
ATOM 3355 O O . ASP A 1 437 ? -29.849 6.747 27.594 1.00 91.12 437 ASP A O 1
ATOM 3359 N N . ALA A 1 438 ? -27.764 7.112 26.854 1.00 90.38 438 ALA A N 1
ATOM 3360 C CA . ALA A 1 438 ? -27.119 6.173 27.770 1.00 90.38 438 ALA A CA 1
ATOM 3361 C C . ALA A 1 438 ? -27.377 6.547 29.244 1.00 90.38 438 ALA A C 1
ATOM 3363 O O . ALA A 1 438 ? -27.778 5.704 30.049 1.00 90.38 438 ALA A O 1
ATOM 3364 N N . LEU A 1 439 ? -27.230 7.828 29.598 1.00 91.62 439 LEU A N 1
ATOM 3365 C CA . LEU A 1 439 ? -27.487 8.325 30.954 1.00 91.62 439 LEU A CA 1
ATOM 3366 C C . LEU A 1 439 ? -28.969 8.247 31.360 1.00 91.62 439 LEU A C 1
ATOM 3368 O O . LEU A 1 439 ? -29.262 7.989 32.528 1.00 91.62 439 LEU A O 1
ATOM 3372 N N . ARG A 1 440 ? -29.904 8.454 30.425 1.00 90.88 440 ARG A N 1
ATOM 3373 C CA . ARG A 1 440 ? -31.348 8.253 30.657 1.00 90.88 440 ARG A CA 1
ATOM 3374 C C . ARG A 1 440 ? -31.687 6.780 30.838 1.00 90.88 440 ARG A C 1
ATOM 3376 O O . ARG A 1 440 ? -32.451 6.448 31.736 1.00 90.88 440 ARG A O 1
ATOM 3383 N N . THR A 1 441 ? -31.088 5.908 30.028 1.00 90.06 441 THR A N 1
ATOM 3384 C CA . THR A 1 441 ? -31.259 4.448 30.122 1.00 90.06 441 THR A CA 1
ATOM 3385 C C . THR A 1 441 ? -30.840 3.937 31.501 1.00 90.06 441 THR A C 1
ATOM 3387 O O . THR A 1 441 ? -31.516 3.097 32.085 1.00 90.06 441 THR A O 1
ATOM 3390 N N . LEU A 1 442 ? -29.774 4.509 32.067 1.00 89.44 442 LEU A N 1
ATOM 3391 C CA . LEU A 1 442 ? -29.300 4.216 33.423 1.00 89.44 442 LEU A CA 1
ATOM 3392 C C . LEU A 1 442 ? -30.084 4.930 34.543 1.00 89.44 442 LEU A C 1
ATOM 3394 O O . LEU A 1 442 ? -29.760 4.752 35.718 1.00 89.44 442 LEU A O 1
ATOM 3398 N N . GLY A 1 443 ? -31.071 5.770 34.213 1.00 86.44 443 GLY A N 1
ATOM 3399 C CA . GLY A 1 443 ? -31.841 6.553 35.185 1.00 86.44 443 GLY A CA 1
ATOM 3400 C C . GLY A 1 443 ? -31.031 7.634 35.915 1.00 86.44 443 GLY A C 1
ATOM 3401 O O . GLY A 1 443 ? -31.400 8.039 37.016 1.00 86.44 443 GLY A O 1
ATOM 3402 N N . ILE A 1 444 ? -29.905 8.078 35.345 1.00 89.12 444 ILE A N 1
ATOM 3403 C CA . ILE A 1 444 ? -29.048 9.132 35.919 1.00 89.12 444 ILE A CA 1
ATOM 3404 C C . ILE A 1 444 ? -29.576 10.518 35.546 1.00 89.12 444 ILE A C 1
ATOM 3406 O O . ILE A 1 444 ? -29.568 11.424 36.376 1.00 89.12 444 ILE A O 1
ATOM 3410 N N . LEU A 1 445 ? -30.028 10.682 34.302 1.00 85.81 445 LEU A N 1
ATOM 3411 C CA . LEU A 1 445 ? -30.754 11.870 33.863 1.00 85.81 445 LEU A CA 1
ATOM 3412 C C . LEU A 1 445 ? -32.254 11.597 33.906 1.00 85.81 445 LEU A C 1
ATOM 3414 O O . LEU A 1 445 ? -32.701 10.504 33.556 1.00 85.81 445 LEU A O 1
ATOM 3418 N N . GLU A 1 446 ? -33.027 12.614 34.278 1.00 74.88 446 GLU A N 1
ATOM 3419 C CA . GLU A 1 446 ? -34.480 12.567 34.148 1.00 74.88 446 GLU A CA 1
ATOM 3420 C C . GLU A 1 446 ? -34.862 12.321 32.681 1.00 74.88 446 GLU A C 1
ATOM 3422 O O . GLU A 1 446 ? -34.251 12.869 31.751 1.00 74.88 446 GLU A O 1
ATOM 3427 N N . ALA A 1 447 ? -35.869 11.470 32.467 1.00 64.31 447 ALA A N 1
ATOM 3428 C CA . ALA A 1 447 ? -36.444 11.283 31.144 1.00 64.31 447 ALA A CA 1
ATOM 3429 C C . ALA A 1 447 ? -36.901 12.648 30.615 1.00 64.31 447 ALA A C 1
ATOM 3431 O O . ALA A 1 447 ? -37.471 13.441 31.366 1.00 64.31 447 ALA A O 1
ATOM 3432 N N . GLN A 1 448 ? -36.641 12.935 29.333 1.00 58.25 448 GLN A N 1
ATOM 3433 C CA . GLN A 1 448 ? -37.146 14.168 28.733 1.00 58.25 448 GLN A CA 1
ATOM 3434 C C . GLN A 1 448 ? -38.658 14.237 28.985 1.00 58.25 448 GLN A C 1
ATOM 3436 O O . GLN A 1 448 ? -39.354 13.266 28.666 1.00 58.25 448 GLN A O 1
ATOM 3441 N N . PRO A 1 449 ? -39.173 15.332 29.576 1.00 52.03 449 PRO A N 1
ATOM 3442 C CA . PRO A 1 449 ? -40.604 15.479 29.736 1.00 52.03 449 PRO A CA 1
ATOM 3443 C C . PRO A 1 449 ? -41.215 15.381 28.344 1.00 52.03 449 PRO A C 1
ATOM 3445 O O . PRO A 1 449 ? -40.756 16.052 27.418 1.00 52.03 449 PRO A O 1
ATOM 3448 N N . LEU A 1 450 ? -42.216 14.511 28.198 1.00 47.44 450 LEU A N 1
ATOM 3449 C CA . LEU A 1 450 ? -43.044 14.449 27.001 1.00 47.44 450 LEU A CA 1
ATOM 3450 C C . LEU A 1 450 ? -43.474 15.883 26.700 1.00 47.44 450 LEU A C 1
ATOM 3452 O O . LEU A 1 450 ? -44.212 16.488 27.482 1.00 47.44 450 LEU A O 1
ATOM 3456 N N . HIS A 1 451 ? -42.948 16.464 25.622 1.00 50.56 451 HIS A N 1
ATOM 3457 C CA . HIS A 1 451 ? -43.408 17.770 25.193 1.00 50.56 451 HIS A CA 1
ATOM 3458 C C . HIS A 1 451 ? -44.923 17.654 25.011 1.00 50.56 451 HIS A C 1
ATOM 3460 O O . HIS A 1 451 ? -45.403 16.723 24.372 1.00 50.56 451 HIS A O 1
ATOM 3466 N N . LEU A 1 452 ? -45.684 18.596 25.572 1.00 49.38 452 LEU A N 1
ATOM 3467 C CA . LEU A 1 452 ? -47.147 18.685 25.428 1.00 49.38 452 LEU A CA 1
ATOM 3468 C C . LEU A 1 452 ? -47.620 18.744 23.956 1.00 49.38 452 LEU A C 1
ATOM 3470 O O . LEU A 1 452 ? -48.817 18.703 23.699 1.00 49.38 452 LEU A O 1
ATOM 3474 N N . PHE A 1 453 ? -46.685 18.809 23.006 1.00 49.91 453 PHE A N 1
ATOM 3475 C CA . PHE A 1 453 ? -46.879 18.836 21.563 1.00 49.91 453 PHE A CA 1
ATOM 3476 C C . PHE A 1 453 ? -46.182 17.631 20.908 1.00 49.91 453 PHE A C 1
ATOM 3478 O O . PHE A 1 453 ? -45.244 17.787 20.132 1.00 49.91 453 PHE A O 1
ATOM 3485 N N . VAL A 1 454 ? -46.608 16.418 21.260 1.00 52.81 454 VAL A N 1
ATOM 3486 C CA . VAL A 1 454 ? -46.358 15.233 20.423 1.00 52.81 454 VAL A CA 1
ATOM 3487 C C . VAL A 1 454 ? -47.256 15.376 19.191 1.00 52.81 454 VAL A C 1
ATOM 3489 O O . VAL A 1 454 ? -48.443 15.663 19.347 1.00 52.81 454 VAL A O 1
ATOM 3492 N N . SER A 1 455 ? -46.706 15.231 17.983 1.00 56.09 455 SER A N 1
ATOM 3493 C CA . SER A 1 455 ? -47.521 15.226 16.759 1.00 56.09 455 SER A CA 1
ATOM 3494 C C . SER A 1 455 ? -48.558 14.094 16.833 1.00 56.09 455 SER A C 1
ATOM 3496 O O . SER A 1 455 ? -48.265 13.022 17.365 1.00 56.09 455 SER A O 1
ATOM 3498 N N . GLU A 1 456 ? -49.781 14.315 16.342 1.00 53.69 456 GLU A N 1
ATOM 3499 C CA . GLU A 1 456 ? -50.870 13.322 16.433 1.00 53.69 456 GLU A CA 1
ATOM 3500 C C . GLU A 1 456 ? -50.479 11.953 15.830 1.00 53.69 456 GLU A C 1
ATOM 3502 O O . GLU A 1 456 ? -50.942 10.913 16.299 1.00 53.69 456 GLU A O 1
ATOM 3507 N N . GLU A 1 457 ? -49.544 11.931 14.871 1.00 54.09 457 GLU A N 1
ATOM 3508 C CA . GLU A 1 457 ? -48.967 10.708 14.297 1.00 54.09 457 GLU A CA 1
ATOM 3509 C C . GLU A 1 457 ? -48.178 9.867 15.314 1.00 54.09 457 GLU A C 1
ATOM 3511 O O . GLU A 1 457 ? -48.352 8.649 15.376 1.00 54.09 457 GLU A O 1
ATOM 3516 N N . GLU A 1 458 ? -47.357 10.479 16.170 1.00 53.19 458 GLU A N 1
ATOM 3517 C CA . GLU A 1 458 ? -46.578 9.747 17.181 1.00 53.19 458 GLU A CA 1
ATOM 3518 C C . GLU A 1 458 ? -47.456 9.196 18.319 1.00 53.19 458 GLU A C 1
ATOM 3520 O O . GLU A 1 458 ? -47.145 8.147 18.896 1.00 53.19 458 GLU A O 1
ATOM 3525 N N . GLN A 1 459 ? -48.579 9.859 18.623 1.00 54.22 459 GLN A N 1
ATOM 3526 C CA . GLN A 1 459 ? -49.575 9.346 19.573 1.00 54.22 459 GLN A CA 1
ATOM 3527 C C . GLN A 1 459 ? -50.328 8.134 19.009 1.00 54.22 459 GLN A C 1
ATOM 3529 O O . GLN A 1 459 ? -50.548 7.159 19.732 1.00 54.22 459 GLN A O 1
ATOM 3534 N N . LEU A 1 460 ? -50.658 8.153 17.715 1.00 55.47 460 LEU A N 1
ATOM 3535 C CA . LEU A 1 460 ? -51.295 7.034 17.016 1.00 55.47 460 LEU A CA 1
ATOM 3536 C C . LEU A 1 460 ? -50.387 5.800 16.949 1.00 55.47 460 LEU A C 1
ATOM 3538 O O . LEU A 1 460 ? -50.836 4.693 17.251 1.00 55.47 460 LEU A O 1
ATOM 3542 N N . VAL A 1 461 ? -49.098 5.981 16.644 1.00 57.56 461 VAL A N 1
ATOM 3543 C CA . VAL A 1 461 ? -48.126 4.874 16.593 1.00 57.56 461 VAL A CA 1
ATOM 3544 C C . VAL A 1 461 ? -47.943 4.224 17.969 1.00 57.56 461 VAL A C 1
ATOM 3546 O O . VAL A 1 461 ? -47.887 3.000 18.071 1.00 57.56 461 VAL A O 1
ATOM 3549 N N . ARG A 1 462 ? -47.907 5.006 19.055 1.00 54.47 462 ARG A N 1
ATOM 3550 C CA . ARG A 1 462 ? -47.731 4.457 20.413 1.00 54.47 462 ARG A CA 1
ATOM 3551 C C . ARG A 1 462 ? -49.005 3.851 21.000 1.00 54.47 462 ARG A C 1
ATOM 3553 O O . ARG A 1 462 ? -48.907 2.858 21.719 1.00 54.47 462 ARG A O 1
ATOM 3560 N N . SER A 1 463 ? -50.183 4.372 20.648 1.00 53.69 463 SER A N 1
ATOM 3561 C CA . SER A 1 463 ? -51.466 3.746 20.997 1.00 53.69 463 SER A CA 1
ATOM 3562 C C . SER A 1 463 ? -51.638 2.386 20.311 1.00 53.69 463 SER A C 1
ATOM 3564 O O . SER A 1 463 ? -52.149 1.458 20.935 1.00 53.69 463 SER A O 1
ATOM 3566 N N . ALA A 1 464 ? -51.138 2.233 19.081 1.00 52.47 464 ALA A N 1
ATOM 3567 C CA . ALA A 1 464 ? -51.118 0.951 18.379 1.00 52.47 464 ALA A CA 1
ATOM 3568 C C . ALA A 1 464 ? -50.153 -0.080 19.005 1.00 52.47 464 ALA A C 1
ATOM 3570 O O . ALA A 1 464 ? -50.345 -1.279 18.815 1.00 52.47 464 ALA A O 1
ATOM 3571 N N . MET A 1 465 ? -49.148 0.361 19.777 1.00 48.09 465 MET A N 1
ATOM 3572 C CA . MET A 1 465 ? -48.169 -0.514 20.447 1.00 48.09 465 MET A CA 1
ATOM 3573 C C . MET A 1 465 ? -48.501 -0.852 21.914 1.00 48.09 465 MET A C 1
ATOM 3575 O O . MET A 1 465 ? -47.702 -1.509 22.577 1.00 48.09 465 MET A O 1
ATOM 3579 N N . GLY A 1 466 ? -49.663 -0.442 22.437 1.00 41.03 466 GLY A N 1
ATOM 3580 C CA . GLY A 1 466 ? -50.173 -0.922 23.732 1.00 41.03 466 GLY A CA 1
ATOM 3581 C C . GLY A 1 466 ? -49.430 -0.428 24.982 1.00 41.03 466 GLY A C 1
ATOM 3582 O O . GLY A 1 466 ? -49.497 -1.074 26.024 1.00 41.03 466 GLY A O 1
ATOM 3583 N N . ILE A 1 467 ? -48.724 0.704 24.913 1.00 48.09 467 ILE A N 1
ATOM 3584 C CA . ILE A 1 467 ? -48.053 1.292 26.083 1.00 48.09 467 ILE A CA 1
ATOM 3585 C C . ILE A 1 467 ? -49.081 2.116 26.877 1.00 48.09 467 ILE A C 1
ATOM 3587 O O . ILE A 1 467 ? -49.390 3.251 26.512 1.00 48.09 467 ILE A O 1
ATOM 3591 N N . GLU A 1 468 ? -49.640 1.542 27.947 1.00 41.19 468 GLU A N 1
ATOM 3592 C CA . GLU A 1 468 ? -50.582 2.237 28.836 1.00 41.19 468 GLU A CA 1
ATOM 3593 C C . GLU A 1 468 ? -49.895 3.353 29.642 1.00 41.19 468 GLU A C 1
ATOM 3595 O O . GLU A 1 468 ? -48.873 3.155 30.300 1.00 41.19 468 GLU A O 1
ATOM 3600 N N . LEU A 1 469 ? -50.491 4.548 29.606 1.00 43.94 469 LEU A N 1
ATOM 3601 C CA . LEU A 1 469 ? -50.070 5.722 30.369 1.00 43.94 469 LEU A CA 1
ATOM 3602 C C . LEU A 1 469 ? -50.645 5.658 31.790 1.00 43.94 469 LEU A C 1
ATOM 3604 O O . LEU A 1 469 ? -51.842 5.869 31.991 1.00 43.94 469 LEU A O 1
ATOM 3608 N N . THR A 1 470 ? -49.804 5.445 32.801 1.00 35.22 470 THR A N 1
ATOM 3609 C CA . THR A 1 470 ? -50.174 5.731 34.194 1.00 35.22 470 THR A CA 1
ATOM 3610 C C . THR A 1 470 ? -50.280 7.250 34.391 1.00 35.22 470 THR A C 1
ATOM 3612 O O . THR A 1 470 ? -49.325 7.975 34.103 1.00 35.22 470 THR A O 1
ATOM 3615 N N . PRO A 1 471 ? -51.419 7.783 34.875 1.00 34.28 471 PRO A N 1
ATOM 3616 C CA . PRO A 1 471 ? -51.575 9.220 35.054 1.00 34.28 471 PRO A CA 1
ATOM 3617 C C . PRO A 1 471 ? -50.779 9.716 36.275 1.00 34.28 471 PRO A C 1
ATOM 3619 O O . PRO A 1 471 ? -50.707 9.015 37.290 1.00 34.28 471 PRO A O 1
ATOM 3622 N N . PRO A 1 472 ? -50.211 10.937 36.229 1.00 38.12 472 PRO A N 1
ATOM 3623 C CA . PRO A 1 472 ? -49.462 11.488 37.349 1.00 38.12 472 PRO A CA 1
ATOM 3624 C C . PRO A 1 472 ? -50.385 11.792 38.538 1.00 38.12 472 PRO A C 1
ATOM 3626 O O . PRO A 1 472 ? -51.501 12.299 38.388 1.00 38.12 472 PRO A O 1
ATOM 3629 N N . ALA A 1 473 ? -49.899 11.479 39.740 1.00 35.94 473 ALA A N 1
ATOM 3630 C CA . ALA A 1 473 ? -50.600 11.707 40.996 1.00 35.94 473 ALA A CA 1
ATOM 3631 C C . ALA A 1 473 ? -50.936 13.198 41.187 1.00 35.94 473 ALA A C 1
ATOM 3633 O O . ALA A 1 473 ? -50.075 14.073 41.100 1.00 35.94 473 ALA A O 1
ATOM 3634 N N . ARG A 1 474 ? -52.212 13.484 41.474 1.00 35.75 474 ARG A N 1
ATOM 3635 C CA . ARG A 1 474 ? -52.710 14.830 41.788 1.00 35.75 474 ARG A CA 1
ATOM 3636 C C . ARG A 1 474 ? -52.037 15.368 43.056 1.00 35.75 474 ARG A C 1
ATOM 3638 O O . ARG A 1 474 ? -52.292 14.863 44.148 1.00 35.75 474 ARG A O 1
ATOM 3645 N N . LEU A 1 475 ? -51.260 16.441 42.914 1.00 38.50 475 LEU A N 1
ATOM 3646 C CA . LEU A 1 475 ? -50.848 17.308 44.020 1.00 38.50 475 LEU A CA 1
ATOM 3647 C C . LEU A 1 475 ? -52.102 17.903 44.688 1.00 38.50 475 LEU A C 1
ATOM 3649 O O . LEU A 1 475 ? -52.875 18.621 44.049 1.00 38.50 475 LEU A O 1
ATOM 3653 N N . LYS A 1 476 ? -52.329 17.574 45.965 1.00 34.91 476 LYS A N 1
ATOM 3654 C CA . LYS A 1 476 ? -53.311 18.262 46.816 1.00 34.91 476 LYS A CA 1
ATOM 3655 C C . LYS A 1 476 ? -52.694 19.577 47.310 1.00 34.91 476 LYS A C 1
ATOM 3657 O O . LYS A 1 476 ? -51.530 19.582 47.698 1.00 34.91 476 LYS A O 1
ATOM 3662 N N . ARG A 1 477 ? -53.488 20.649 47.217 1.00 41.09 477 ARG A N 1
ATOM 3663 C CA . ARG A 1 477 ? -53.170 22.025 47.633 1.00 41.09 477 ARG A CA 1
ATOM 3664 C C . ARG A 1 477 ? -52.875 22.148 49.117 1.00 41.09 477 ARG A C 1
ATOM 3666 O O . ARG A 1 477 ? -53.549 21.430 49.890 1.00 41.09 477 ARG A O 1
#